Protein AF-0000000084718566 (afdb_homodimer)

Sequence (432 aa):
MATRLDRARVVETALRVLNEVGLEGLTLRKIAGELNVQAPALYWHFKNKQELLDEMATTMLREQLGKAKPAQPQRGWEENLAEMARGMRRMMLGYRDGAKVFSGTRLTDGTIYETMDALLRGLVDAGSSVRDAVCGFSTVYNYTVGFTIEEQAVQPMPGERDPGYDVEQRAERIDGERLPLARAAGEELFTGFDDRFERGLKLILRGIEAGLSASSMATRLDRARVVETALRVLNEVGLEGLTLRKIAGELNVQAPALYWHFKNKQELLDEMATTMLREQLGKAKPAQPQRGWEENLAEMARGMRRMMLGYRDGAKVFSGTRLTDGTIYETMDALLRGLVDAGSSVRDAVCGFSTVYNYTVGFTIEEQAVQPMPGERDPGYDVEQRAERIDGERLPLARAAGEELFTGFDDRFERGLKLILRGIEAGLSASS

pLDDT: mean 92.76, std 8.68, range [40.19, 98.94]

Secondary structure (DSSP, 8-state):
------HHHHHHHHHHHHHHHHHHH--HHHHHHHHTS-THHHHTT-SSHHHHHHHHHHHHHHHHHHHSPP--GGGHHHHHHHHHHHHHHHHHHTSTTHHHHHTTPPPSSSHHHHHHHHHHHHHHHTT--HHHHHHHHHHHHHHHHHHHHHHHHH-SSTT---GGG-HHHHHHHS-TTT-HHHHHHHHHHSS-HHHHHHHHHHHHHHHHHHHHHHH-/------HHHHHHHHHHHHHHHHHHH--HHHHHHHHTS-HHHHHTT-SSHHHHHHHHHHHHHHHHHHHSPP--GGGHHHHHHHHHHHHHHHHHHTSTTHHHHHTTPPPSSSHHHHHHHHHHHHHHHTT--HHHHHHHHHHHHHHHHHHHHHHHHH-SSTT---GGG-HHHHHHHS-TTT-HHHHHHHHHHSS-HHHHHHHHHHHHHHHHHHHHHHH-

Organism: Cystobacter fuscus (strain ATCC 25194 / DSM 2262 / NBRC 100088 / M29) (NCBI:txid1242864)

InterPro domains:
  IPR001647 DNA-binding HTH domain, TetR-type [PF00440] (11-56)
  IPR001647 DNA-binding HTH domain, TetR-type [PR00455] (10-23)
  IPR001647 DNA-binding HTH domain, TetR-type [PR00455] (31-54)
  IPR001647 DNA-binding HTH domain, TetR-type [PS50977] (4-64)
  IPR003012 Tetracycline transcriptional regulator, TetR [PR00400] (22-45)
  IPR003012 Tetracycline transcriptional regulator, TetR [PR00400] (77-96)
  IPR003012 Tetracycline transcriptional regulator, TetR [PR00400] (97-120)
  IPR003012 Tetracycline transcriptional regulator, TetR [PR00400] (133-152)
  IPR004111 Tetracycline repressor TetR, C-terminal [PF02909] (70-210)
  IPR009057 Homedomain-like superfamily [SSF46689] (5-65)
  IPR023772 DNA-binding HTH domain, TetR-type, conserved site [PS01081] (22-53)
  IPR036271 Tetracyclin repressor-like, C-terminal domain superfamily [SSF48498] (72-213)
  IPR050109 HTH-type, TetR-like transcriptional regulator [PTHR30055] (3-110)

Structure (mmCIF, N/CA/C/O backbone):
data_AF-0000000084718566-model_v1
#
loop_
_entity.id
_entity.type
_entity.pdbx_description
1 polymer 'Transcriptional regulator, TetR family'
#
loop_
_atom_site.group_PDB
_atom_site.id
_atom_site.type_symbol
_atom_site.label_atom_id
_atom_site.label_alt_id
_atom_site.label_comp_id
_atom_site.label_asym_id
_atom_site.label_entity_id
_atom_site.label_seq_id
_atom_site.pdbx_PDB_ins_code
_atom_site.Cartn_x
_atom_site.Cartn_y
_atom_site.Cartn_z
_atom_site.occupancy
_atom_site.B_iso_or_equiv
_atom_site.auth_seq_id
_atom_site.auth_comp_id
_atom_site.auth_asym_id
_atom_site.auth_atom_id
_atom_site.pdbx_PDB_model_num
ATOM 1 N N . MET A 1 1 ? -29.625 29.281 -6.008 1 40.66 1 MET A N 1
ATOM 2 C CA . MET A 1 1 ? -29.938 28.891 -4.637 1 40.66 1 MET A CA 1
ATOM 3 C C . MET A 1 1 ? -28.703 28.344 -3.932 1 40.66 1 MET A C 1
ATOM 5 O O . MET A 1 1 ? -27.875 27.656 -4.547 1 40.66 1 MET A O 1
ATOM 9 N N . ALA A 1 2 ? -28.188 29.016 -2.977 1 48.38 2 ALA A N 1
ATOM 10 C CA . ALA A 1 2 ? -26.984 28.578 -2.262 1 48.38 2 ALA A CA 1
ATOM 11 C C . ALA A 1 2 ? -27.031 27.078 -1.99 1 48.38 2 ALA A C 1
ATOM 13 O O . ALA A 1 2 ? -27.922 26.594 -1.288 1 48.38 2 ALA A O 1
ATOM 14 N N . THR A 1 3 ? -26.656 26.141 -2.871 1 58.78 3 THR A N 1
ATOM 15 C CA . THR A 1 3 ? -26.75 24.688 -2.785 1 58.78 3 THR A CA 1
ATOM 16 C C . THR A 1 3 ? -26.297 24.203 -1.413 1 58.78 3 THR A C 1
ATOM 18 O O . THR A 1 3 ? -25.25 24.625 -0.912 1 58.78 3 THR A O 1
ATOM 21 N N . ARG A 1 4 ? -27.25 23.766 -0.578 1 74.88 4 ARG A N 1
ATOM 22 C CA . ARG A 1 4 ? -27.094 23.312 0.798 1 74.88 4 ARG A CA 1
ATOM 23 C C . ARG A 1 4 ? -25.891 22.375 0.926 1 74.88 4 ARG A C 1
ATOM 25 O O . ARG A 1 4 ? -25.703 21.5 0.093 1 74.88 4 ARG A O 1
ATOM 32 N N . LEU A 1 5 ? -25.016 22.812 1.774 1 82.69 5 LEU A N 1
ATOM 33 C CA . LEU A 1 5 ? -23.844 22.016 2.082 1 82.69 5 LEU A CA 1
ATOM 34 C C . LEU A 1 5 ? -24.25 20.625 2.582 1 82.69 5 LEU A C 1
ATOM 36 O O . LEU A 1 5 ? -25.078 20.516 3.48 1 82.69 5 LEU A O 1
ATOM 40 N N . ASP A 1 6 ? -23.875 19.688 1.757 1 89.75 6 ASP A N 1
ATOM 41 C CA . ASP A 1 6 ? -24.078 18.328 2.217 1 89.75 6 ASP A CA 1
ATOM 42 C C . ASP A 1 6 ? -22.797 17.516 2.086 1 89.75 6 ASP A C 1
ATOM 44 O O . ASP A 1 6 ? -21.781 18.016 1.588 1 89.75 6 ASP A O 1
ATOM 48 N N . ARG A 1 7 ? -22.844 16.312 2.553 1 92.31 7 ARG A N 1
ATOM 49 C CA . ARG A 1 7 ? -21.656 15.461 2.619 1 92.31 7 ARG A CA 1
ATOM 50 C C . ARG A 1 7 ? -21.094 15.203 1.227 1 92.31 7 ARG A C 1
ATOM 52 O O . ARG A 1 7 ? -19.875 15.211 1.034 1 92.31 7 ARG A O 1
ATOM 59 N N . ALA A 1 8 ? -22 15.047 0.3 1 93.94 8 ALA A N 1
ATOM 60 C CA . ALA A 1 8 ? -21.562 14.742 -1.062 1 93.94 8 ALA A CA 1
ATOM 61 C C . ALA A 1 8 ? -20.797 15.906 -1.666 1 93.94 8 ALA A C 1
ATOM 63 O O . ALA A 1 8 ? -19.766 15.703 -2.32 1 93.94 8 ALA A O 1
ATOM 64 N N . ARG A 1 9 ? -21.219 17.016 -1.468 1 94.62 9 ARG A N 1
ATOM 65 C CA . ARG A 1 9 ? -20.547 18.219 -1.981 1 94.62 9 ARG A CA 1
ATOM 66 C C . ARG A 1 9 ? -19.188 18.406 -1.325 1 94.62 9 ARG A C 1
ATOM 68 O O . ARG A 1 9 ? -18.219 18.781 -1.989 1 94.62 9 ARG A O 1
ATOM 75 N N . VAL A 1 10 ? -19.156 18.188 -0.056 1 96 10 VAL A N 1
ATOM 76 C CA . VAL A 1 10 ? -17.891 18.297 0.667 1 96 10 VAL A CA 1
ATOM 77 C C . VAL A 1 10 ? -16.875 17.312 0.099 1 96 10 VAL A C 1
ATOM 79 O O . VAL A 1 10 ? -15.734 17.672 -0.181 1 96 10 VAL A O 1
ATOM 82 N N . VAL A 1 11 ? -17.312 16.141 -0.13 1 97.31 11 VAL A N 1
ATOM 83 C CA . VAL A 1 11 ? -16.438 15.078 -0.605 1 97.31 11 VAL A CA 1
ATOM 84 C C . VAL A 1 11 ? -15.961 15.398 -2.02 1 97.31 11 VAL A C 1
ATOM 86 O O . VAL A 1 11 ? -14.773 15.258 -2.328 1 97.31 11 VAL A O 1
ATOM 89 N N . GLU A 1 12 ? -16.859 15.82 -2.834 1 97.12 12 GLU A N 1
ATOM 90 C CA . GLU A 1 12 ? -16.5 16.188 -4.199 1 97.12 12 GLU A CA 1
ATOM 91 C C . GLU A 1 12 ? -15.469 17.328 -4.211 1 97.12 12 GLU A C 1
ATOM 93 O O . GLU A 1 12 ? -14.5 17.281 -4.977 1 97.12 12 GLU A O 1
ATOM 98 N N . THR A 1 13 ? -15.727 18.25 -3.41 1 97.62 13 THR A N 1
ATOM 99 C CA . THR A 1 13 ? -14.789 19.359 -3.285 1 97.62 13 THR A CA 1
ATOM 100 C C . THR A 1 13 ? -13.445 18.875 -2.75 1 97.62 13 THR A C 1
ATOM 102 O O . THR A 1 13 ? -12.391 19.297 -3.236 1 97.62 13 THR A O 1
ATOM 105 N N . ALA A 1 14 ? -13.477 18.031 -1.746 1 98.06 14 ALA A N 1
ATOM 106 C CA . ALA A 1 14 ? -12.258 17.484 -1.161 1 98.06 14 ALA A CA 1
ATOM 107 C C . ALA A 1 14 ? -11.422 16.75 -2.215 1 98.06 14 ALA A C 1
ATOM 109 O O . ALA A 1 14 ? -10.195 16.891 -2.248 1 98.06 14 ALA A O 1
ATOM 110 N N . LEU A 1 15 ? -12.078 16 -3.055 1 98.25 15 LEU A N 1
ATOM 111 C CA . LEU A 1 15 ? -11.383 15.281 -4.113 1 98.25 15 LEU A CA 1
ATOM 112 C C . LEU A 1 15 ? -10.75 16.25 -5.113 1 98.25 15 LEU A C 1
ATOM 114 O O . LEU A 1 15 ? -9.648 16 -5.609 1 98.25 15 LEU A O 1
ATOM 118 N N . ARG A 1 16 ? -11.43 17.297 -5.398 1 97.69 16 ARG A N 1
ATOM 119 C CA . ARG A 1 16 ? -10.859 18.328 -6.262 1 97.69 16 ARG A CA 1
ATOM 120 C C . ARG A 1 16 ? -9.648 18.984 -5.609 1 97.69 16 ARG A C 1
ATOM 122 O O . ARG A 1 16 ? -8.609 19.172 -6.25 1 97.69 16 ARG A O 1
ATOM 129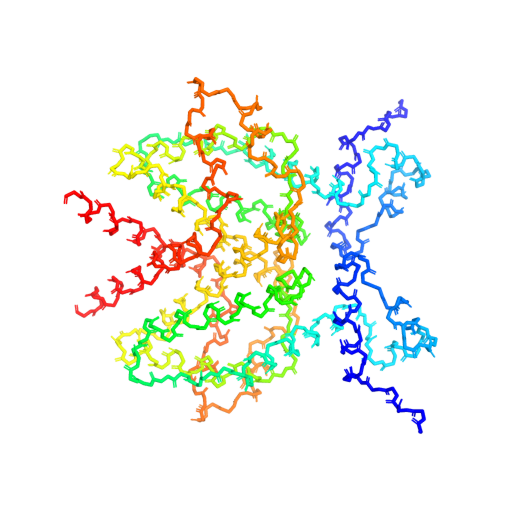 N N . VAL A 1 17 ? -9.805 19.344 -4.387 1 97.81 17 VAL A N 1
ATOM 130 C CA . VAL A 1 17 ? -8.719 19.969 -3.639 1 97.81 17 VAL A CA 1
ATOM 131 C C . VAL A 1 17 ? -7.527 19.016 -3.555 1 97.81 17 VAL A C 1
ATOM 133 O O . VAL A 1 17 ? -6.375 19.438 -3.67 1 97.81 17 VAL A O 1
ATOM 136 N N . LEU A 1 18 ? -7.805 17.734 -3.361 1 97.88 18 LEU A N 1
ATOM 137 C CA . LEU A 1 18 ? -6.766 16.703 -3.334 1 97.88 18 LEU A CA 1
ATOM 138 C C . LEU A 1 18 ? -5.895 16.781 -4.586 1 97.88 18 LEU A C 1
ATOM 140 O O . LEU A 1 18 ? -4.668 16.719 -4.496 1 97.88 18 LEU A O 1
ATOM 144 N N . ASN A 1 19 ? -6.527 16.953 -5.695 1 96.69 19 ASN A N 1
ATOM 145 C CA . ASN A 1 19 ? -5.809 16.984 -6.965 1 96.69 19 ASN A CA 1
ATOM 146 C C . ASN A 1 19 ? -4.918 18.219 -7.066 1 96.69 19 ASN A C 1
ATOM 148 O O . ASN A 1 19 ? -3.934 18.219 -7.809 1 96.69 19 ASN A O 1
ATOM 152 N N . GLU A 1 20 ? -5.234 19.203 -6.273 1 95.31 20 GLU A N 1
ATOM 153 C CA . GLU A 1 20 ? -4.484 20.453 -6.301 1 95.31 20 GLU A CA 1
ATOM 154 C C . GLU A 1 20 ? -3.312 20.422 -5.32 1 95.31 20 GLU A C 1
ATOM 156 O O . GLU A 1 20 ? -2.203 20.844 -5.656 1 95.31 20 GLU A O 1
ATOM 161 N N . VAL A 1 21 ? -3.549 19.875 -4.125 1 95.12 21 VAL A N 1
ATOM 162 C CA . VAL A 1 21 ? -2.57 20.141 -3.076 1 95.12 21 VAL A CA 1
ATOM 163 C C . VAL A 1 21 ? -1.997 18.812 -2.559 1 95.12 21 VAL A C 1
ATOM 165 O O . VAL A 1 21 ? -1.044 18.812 -1.776 1 95.12 21 VAL A O 1
ATOM 168 N N . GLY A 1 22 ? -2.596 17.688 -2.943 1 95.5 22 GLY A N 1
ATOM 169 C CA . GLY A 1 22 ? -2.166 16.406 -2.412 1 95.5 22 GLY A CA 1
ATOM 170 C C . GLY A 1 22 ? -2.715 16.125 -1.028 1 95.5 22 GLY A C 1
ATOM 171 O O . GLY A 1 22 ? -3.412 16.953 -0.446 1 95.5 22 GLY A O 1
ATOM 172 N N . LEU A 1 23 ? -2.408 14.977 -0.526 1 95.25 23 LEU A N 1
ATOM 173 C CA . LEU A 1 23 ? -2.986 14.492 0.722 1 95.25 23 LEU A CA 1
ATOM 174 C C . LEU A 1 23 ? -2.488 15.312 1.907 1 95.25 23 LEU A C 1
ATOM 176 O O . LEU A 1 23 ? -3.264 15.641 2.807 1 95.25 23 LEU A O 1
ATOM 180 N N . GLU A 1 24 ? -1.23 15.633 1.919 1 89.88 24 GLU A N 1
ATOM 181 C CA . GLU A 1 24 ? -0.667 16.406 3.027 1 89.88 24 GLU A CA 1
ATOM 182 C C . GLU A 1 24 ? -1.289 17.797 3.111 1 89.88 24 GLU A C 1
ATOM 184 O O . GLU A 1 24 ? -1.493 18.328 4.207 1 89.88 24 GLU A O 1
ATOM 189 N N . GLY A 1 25 ? -1.588 18.312 1.989 1 92.44 25 GLY A N 1
ATOM 190 C CA . GLY A 1 25 ? -2.148 19.656 1.942 1 92.44 25 GLY A CA 1
ATOM 191 C C . GLY A 1 25 ? -3.656 19.688 2.1 1 92.44 25 GLY A C 1
ATOM 192 O O . GLY A 1 25 ? -4.258 20.75 2.221 1 92.44 25 GLY A O 1
ATOM 193 N N . LEU A 1 26 ? -4.227 18.516 2.074 1 95.19 26 LEU A N 1
ATOM 194 C CA . LEU A 1 26 ? -5.676 18.422 2.188 1 95.19 26 LEU A CA 1
ATOM 195 C C . LEU A 1 26 ? -6.125 18.594 3.635 1 95.19 26 LEU A C 1
ATOM 197 O O . LEU A 1 26 ? -5.918 17.719 4.469 1 95.19 26 LEU A O 1
ATOM 201 N N . THR A 1 27 ? -6.727 19.75 3.93 1 91.19 27 THR A N 1
ATOM 202 C CA . THR A 1 27 ? -7.211 20.031 5.277 1 91.19 27 THR A CA 1
ATOM 203 C C . THR A 1 27 ? -8.68 20.438 5.254 1 91.19 27 THR A C 1
ATOM 205 O O . THR A 1 27 ? -9.188 20.875 4.223 1 91.19 27 THR A O 1
ATOM 208 N N . LEU A 1 28 ? -9.281 20.188 6.395 1 92.06 28 LEU A N 1
ATOM 209 C CA . LEU A 1 28 ? -10.664 20.625 6.504 1 92.06 28 LEU A CA 1
ATOM 210 C C . LEU A 1 28 ? -10.781 22.125 6.281 1 92.06 28 LEU A C 1
ATOM 212 O O . LEU A 1 28 ? -11.742 22.594 5.656 1 92.06 28 LEU A O 1
ATOM 216 N N . ARG A 1 29 ? -9.836 22.891 6.723 1 91.44 29 ARG A N 1
ATOM 217 C CA . ARG A 1 29 ? -9.828 24.344 6.547 1 91.44 29 ARG A CA 1
ATOM 218 C C . ARG A 1 29 ? -9.758 24.703 5.066 1 91.44 29 ARG A C 1
ATOM 220 O O . ARG A 1 29 ? -10.477 25.594 4.613 1 91.44 29 ARG A O 1
ATOM 227 N N . LYS A 1 30 ? -8.922 24.047 4.34 1 94.56 30 LYS A N 1
ATOM 228 C CA . LYS A 1 30 ? -8.781 24.328 2.916 1 94.56 30 LYS A CA 1
ATOM 229 C C . LYS A 1 30 ? -10.062 23.984 2.16 1 94.56 30 LYS A C 1
ATOM 231 O O . LYS A 1 30 ? -10.484 24.719 1.272 1 94.56 30 LYS A O 1
ATOM 236 N N . ILE A 1 31 ? -10.609 22.844 2.471 1 96.31 31 ILE A N 1
ATOM 237 C CA . ILE A 1 31 ? -11.859 22.422 1.843 1 96.31 31 ILE A CA 1
ATOM 238 C C . ILE A 1 31 ? -12.953 23.453 2.135 1 96.31 31 ILE A C 1
ATOM 240 O O . ILE A 1 31 ? -13.703 23.828 1.236 1 96.31 31 ILE A O 1
ATOM 244 N N . ALA A 1 32 ? -13.055 23.859 3.383 1 95.19 32 ALA A N 1
ATOM 245 C CA 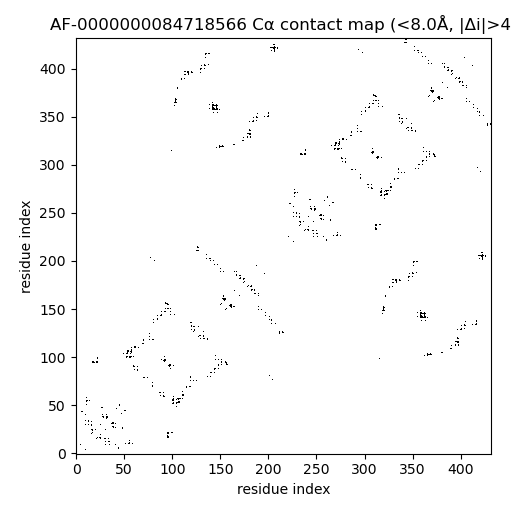. ALA A 1 32 ? -14.031 24.859 3.779 1 95.19 32 ALA A CA 1
ATOM 246 C C . ALA A 1 32 ? -13.859 26.141 2.977 1 95.19 32 ALA A C 1
ATOM 248 O O . ALA A 1 32 ? -14.836 26.75 2.521 1 95.19 32 ALA A O 1
ATOM 249 N N . GLY A 1 33 ? -12.625 26.547 2.865 1 95.44 33 GLY A N 1
ATOM 250 C CA . GLY A 1 33 ? -12.328 27.719 2.061 1 95.44 33 GLY A CA 1
ATOM 251 C C . GLY A 1 33 ? -12.82 27.609 0.631 1 95.44 33 GLY A C 1
ATOM 252 O O . GLY A 1 33 ? -13.422 28.547 0.1 1 95.44 33 GLY A O 1
ATOM 253 N N . GLU A 1 34 ? -12.617 26.469 0.034 1 95.75 34 GLU A N 1
ATOM 254 C CA . GLU A 1 34 ? -13.055 26.219 -1.336 1 95.75 34 GLU A CA 1
ATOM 255 C C . GLU A 1 34 ? -14.578 26.266 -1.44 1 95.75 34 GLU A C 1
ATOM 257 O O . GLU A 1 34 ? -15.125 26.625 -2.48 1 95.75 34 GLU A O 1
ATOM 262 N N . LEU A 1 35 ? -15.203 25.875 -0.405 1 95.69 35 LEU A N 1
ATOM 263 C CA . LEU A 1 35 ? -16.656 25.828 -0.362 1 95.69 35 LEU A CA 1
ATOM 264 C C . LEU A 1 35 ? -17.234 27.156 0.101 1 95.69 35 LEU A C 1
ATOM 266 O O . LEU A 1 35 ? -18.453 27.344 0.114 1 95.69 35 LEU A O 1
ATOM 270 N N . ASN A 1 36 ? -16.391 28.031 0.499 1 95.12 36 ASN A N 1
ATOM 271 C CA . ASN A 1 36 ? -16.781 29.328 1 1 95.12 36 ASN A CA 1
ATOM 272 C C . ASN A 1 36 ? -17.688 29.219 2.23 1 95.12 36 ASN A C 1
ATOM 274 O O . ASN A 1 36 ? -18.75 29.844 2.299 1 95.12 36 ASN A O 1
ATOM 278 N N . VAL A 1 37 ? -17.25 28.375 3.131 1 93.75 37 VAL A N 1
ATOM 279 C CA . VAL A 1 37 ? -17.906 28.219 4.426 1 93.75 37 VAL A CA 1
ATOM 280 C C . VAL A 1 37 ? -16.875 28.266 5.543 1 93.75 37 VAL A C 1
ATOM 282 O O . VAL A 1 37 ? -15.664 28.25 5.281 1 93.75 37 VAL A O 1
ATOM 285 N N . GLN A 1 38 ? -17.422 28.422 6.805 1 90.62 38 GLN A N 1
ATOM 286 C CA . GLN A 1 38 ? -16.531 28.328 7.961 1 90.62 38 GLN A CA 1
ATOM 287 C C . GLN A 1 38 ? -16.25 26.875 8.328 1 90.62 38 GLN A C 1
ATOM 289 O O . GLN A 1 38 ? -17.141 26.031 8.242 1 90.62 38 GLN A O 1
ATOM 294 N N . ALA A 1 39 ? -15.008 26.594 8.805 1 87.12 39 ALA A N 1
ATOM 295 C CA . ALA A 1 39 ? -14.516 25.25 9.086 1 87.12 39 ALA A CA 1
ATOM 296 C C . ALA A 1 39 ? -15.461 24.5 10.016 1 87.12 39 ALA A C 1
ATOM 298 O O . ALA A 1 39 ? -15.727 23.312 9.82 1 87.12 39 ALA A O 1
ATOM 299 N N . PRO A 1 40 ? -16.078 25.156 10.945 1 87.44 40 PRO A N 1
ATOM 300 C CA . PRO A 1 40 ? -16.984 24.422 11.844 1 87.44 40 PRO A CA 1
ATOM 301 C C . PRO A 1 40 ? -18.172 23.812 11.117 1 87.44 40 PRO A C 1
ATOM 303 O O . PRO A 1 40 ? -18.719 22.797 11.555 1 87.44 40 PRO A O 1
ATOM 306 N N . ALA A 1 41 ? -18.484 24.375 10.094 1 89.25 41 ALA A N 1
ATOM 307 C CA . ALA A 1 41 ? -19.594 23.844 9.305 1 89.25 41 ALA A CA 1
ATOM 308 C C . ALA A 1 41 ? -19.266 22.438 8.781 1 89.25 41 ALA A C 1
ATOM 310 O O . ALA A 1 41 ? -20.172 21.609 8.633 1 89.25 41 ALA A O 1
ATOM 311 N N . LEU A 1 42 ? -17.984 22.172 8.531 1 90.94 42 LEU A N 1
ATOM 312 C CA . LEU A 1 42 ? -17.594 20.875 7.996 1 90.94 42 LEU A CA 1
ATOM 313 C C . LEU A 1 42 ? -17.562 19.828 9.102 1 90.94 42 LEU A C 1
ATOM 315 O O . LEU A 1 42 ? -17.797 18.641 8.836 1 90.94 42 LEU A O 1
ATOM 319 N N . TYR A 1 43 ? -17.344 20.297 10.273 1 87.25 43 TYR A N 1
ATOM 320 C CA . TYR A 1 43 ? -17.25 19.375 11.398 1 87.25 43 TYR A CA 1
ATOM 321 C C . TYR A 1 43 ? -18.594 18.766 11.719 1 87.25 43 TYR A C 1
ATOM 323 O O . TYR A 1 43 ? -18.672 17.703 12.359 1 87.25 43 TYR A O 1
ATOM 331 N N . TRP A 1 44 ? -19.672 19.422 11.242 1 86.94 44 TRP A N 1
ATOM 332 C CA . TRP A 1 44 ? -21.016 18.875 11.383 1 86.94 44 TRP A CA 1
ATOM 333 C C . TRP A 1 44 ? -21.203 17.656 10.484 1 86.94 44 TRP A C 1
ATOM 335 O O . TRP A 1 44 ? -22.031 16.781 10.766 1 86.94 44 TRP A O 1
ATOM 345 N N . HIS A 1 45 ? -20.375 17.625 9.516 1 91.19 45 HIS A N 1
ATOM 346 C CA . HIS A 1 45 ? -20.531 16.547 8.531 1 91.19 45 HIS A CA 1
ATOM 347 C C . HIS A 1 45 ? -19.484 15.461 8.734 1 91.19 45 HIS A C 1
ATOM 349 O O . HIS A 1 45 ? -19.734 14.297 8.43 1 91.19 45 HIS A O 1
ATOM 355 N N . PHE A 1 46 ? -18.344 15.852 9.203 1 92 46 PHE A N 1
ATOM 356 C CA . PHE A 1 46 ? -17.25 14.93 9.438 1 92 46 PHE A CA 1
ATOM 357 C C . PHE A 1 46 ? -16.547 15.25 10.758 1 92 46 PHE A C 1
ATOM 359 O O . PHE A 1 46 ? -16.016 16.344 10.93 1 92 46 PHE A O 1
ATOM 366 N N . LYS A 1 47 ? -16.5 14.227 11.547 1 87.62 47 LYS A N 1
ATOM 367 C CA . LYS A 1 47 ? -15.961 14.414 12.898 1 87.62 47 LYS A CA 1
ATOM 368 C C . LYS A 1 47 ? -14.453 14.648 12.867 1 87.62 47 LYS A C 1
ATOM 370 O O . LYS A 1 47 ? -13.906 15.312 13.742 1 87.62 47 LYS A O 1
ATOM 375 N N . ASN A 1 48 ? -13.805 14.078 11.891 1 87.5 48 ASN A N 1
ATOM 376 C CA . ASN A 1 48 ? -12.359 14.188 11.742 1 87.5 48 ASN A CA 1
ATOM 377 C C . ASN A 1 48 ? -11.922 13.891 10.312 1 87.5 48 ASN A C 1
ATOM 379 O O . ASN A 1 48 ? -12.75 13.539 9.461 1 87.5 48 ASN A O 1
ATOM 383 N N . LYS A 1 49 ? -10.711 14.062 10.07 1 89.75 49 LYS A N 1
ATOM 384 C CA . LYS A 1 49 ? -10.156 13.875 8.734 1 89.75 49 LYS A CA 1
ATOM 385 C C . LYS A 1 49 ? -10.344 12.438 8.258 1 89.75 49 LYS A C 1
ATOM 387 O O . LYS A 1 49 ? -10.594 12.195 7.078 1 89.75 49 LYS A O 1
ATOM 392 N N . GLN A 1 50 ? -10.227 11.516 9.133 1 91.31 50 GLN A N 1
ATOM 393 C CA . GLN A 1 50 ? -10.352 10.109 8.766 1 91.31 50 GLN A CA 1
ATOM 394 C C . GLN A 1 50 ? -11.734 9.805 8.211 1 91.31 50 GLN A C 1
ATOM 396 O O . GLN A 1 50 ? -11.867 9.062 7.23 1 91.31 50 GLN A O 1
ATOM 401 N N . GLU A 1 51 ? -12.719 10.32 8.844 1 93.44 51 GLU A N 1
ATOM 402 C CA . GLU A 1 51 ? -14.078 10.117 8.352 1 93.44 51 GLU A CA 1
ATOM 403 C C . GLU A 1 51 ? -14.25 10.68 6.941 1 93.44 51 GLU A C 1
ATOM 405 O O . GLU A 1 51 ? -14.93 10.078 6.105 1 93.44 51 GLU A O 1
ATOM 410 N N . LEU A 1 52 ? -13.672 11.836 6.754 1 95.44 52 LEU A N 1
ATOM 411 C CA . LEU A 1 52 ? -13.695 12.43 5.422 1 95.44 52 LEU A CA 1
ATOM 412 C C . LEU A 1 52 ? -12.969 11.539 4.418 1 95.44 52 LEU A C 1
ATOM 414 O O . LEU A 1 52 ? -13.492 11.266 3.336 1 95.44 52 LEU A O 1
ATOM 418 N N . LEU A 1 53 ? -11.805 11.039 4.762 1 96.56 53 LEU A N 1
ATOM 419 C CA . LEU A 1 53 ? -11.023 10.172 3.889 1 96.56 53 LEU A CA 1
ATOM 420 C C . LEU A 1 53 ? -11.789 8.891 3.578 1 96.56 53 LEU A C 1
ATOM 422 O O . LEU A 1 53 ? -11.758 8.398 2.447 1 96.56 53 LEU A O 1
ATOM 426 N N . ASP A 1 54 ? -12.469 8.344 4.559 1 96.44 54 ASP A N 1
ATOM 427 C CA . ASP A 1 54 ? -13.289 7.156 4.352 1 96.44 54 ASP A CA 1
ATOM 428 C C . ASP A 1 54 ? -14.359 7.41 3.285 1 96.44 54 ASP A C 1
ATOM 430 O O . ASP A 1 54 ? -14.555 6.586 2.389 1 96.44 54 ASP A O 1
ATOM 434 N N . GLU A 1 55 ? -14.961 8.539 3.41 1 96.94 55 GLU A N 1
ATOM 435 C CA . GLU A 1 55 ? -16.016 8.859 2.457 1 96.94 55 GLU A CA 1
ATOM 436 C C . GLU A 1 55 ? -15.445 9.164 1.076 1 96.94 55 GLU A C 1
ATOM 438 O O . GLU A 1 55 ? -16.047 8.836 0.057 1 96.94 55 GLU A O 1
ATOM 443 N N . MET A 1 56 ? -14.359 9.797 1.04 1 98 56 MET A N 1
ATOM 444 C CA . MET A 1 56 ? -13.68 10.047 -0.23 1 98 56 MET A CA 1
ATOM 445 C C . MET A 1 56 ? -13.32 8.742 -0.924 1 98 56 MET A C 1
ATOM 447 O O . MET A 1 56 ? -13.602 8.562 -2.111 1 98 56 MET A O 1
ATOM 451 N N . ALA A 1 57 ? -12.75 7.852 -0.216 1 97.75 57 ALA A N 1
ATOM 452 C CA . ALA A 1 57 ? -12.383 6.543 -0.754 1 97.75 57 ALA A CA 1
ATOM 453 C C . ALA A 1 57 ? -13.609 5.793 -1.268 1 97.75 57 ALA A C 1
ATOM 455 O O . ALA A 1 57 ? -13.57 5.207 -2.352 1 97.75 57 ALA A O 1
ATOM 456 N N . THR A 1 58 ? -14.648 5.852 -0.486 1 97.31 58 THR A N 1
ATOM 457 C CA . THR A 1 58 ? -15.891 5.191 -0.876 1 97.31 58 THR A CA 1
ATOM 458 C C . THR A 1 58 ? -16.453 5.801 -2.16 1 97.31 58 THR A C 1
ATOM 460 O O . THR A 1 58 ? -16.922 5.082 -3.041 1 97.31 58 THR A O 1
ATOM 463 N N . THR A 1 59 ? -16.359 7.07 -2.236 1 97.19 59 THR A N 1
ATOM 464 C CA . THR A 1 59 ? -16.844 7.777 -3.416 1 97.19 59 THR A CA 1
ATOM 465 C C . THR A 1 59 ? -16 7.422 -4.641 1 97.19 59 THR A C 1
ATOM 467 O O . THR A 1 59 ? -16.547 7.164 -5.719 1 97.19 59 THR A O 1
ATOM 470 N N . MET A 1 60 ? -14.711 7.375 -4.492 1 97.25 60 MET A N 1
ATOM 471 C CA . MET A 1 60 ? -13.828 6.945 -5.57 1 97.25 60 MET A CA 1
ATOM 472 C C . MET A 1 60 ? -14.227 5.57 -6.094 1 97.25 60 MET A C 1
ATOM 474 O O . MET A 1 60 ? -14.344 5.371 -7.305 1 97.25 60 MET A O 1
ATOM 478 N N . LEU A 1 61 ? -14.453 4.688 -5.176 1 96.31 61 LEU A N 1
ATOM 479 C CA . LEU A 1 61 ? -14.797 3.312 -5.523 1 96.31 61 LEU A CA 1
ATOM 480 C C . LEU A 1 61 ? -16.156 3.246 -6.207 1 96.31 61 LEU A C 1
ATOM 482 O O . LEU A 1 61 ? -16.312 2.559 -7.215 1 96.31 61 LEU A O 1
ATOM 486 N N . ARG A 1 62 ? -17.078 3.982 -5.672 1 94.69 62 ARG A N 1
ATOM 487 C CA . ARG A 1 62 ? -18.422 4.02 -6.242 1 94.69 62 ARG A CA 1
ATOM 488 C C . ARG A 1 62 ? -18.391 4.516 -7.684 1 94.69 62 ARG A C 1
ATOM 490 O O . ARG A 1 62 ? -19.047 3.938 -8.555 1 94.69 62 ARG A O 1
ATOM 497 N N . GLU A 1 63 ? -17.703 5.523 -7.871 1 93.62 63 GLU A N 1
ATOM 498 C CA . GLU A 1 63 ? -17.594 6.094 -9.211 1 93.62 63 GLU A CA 1
ATOM 499 C C . GLU A 1 63 ? -16.922 5.113 -10.172 1 93.62 63 GLU A C 1
ATOM 501 O O . GLU A 1 63 ? -17.359 4.973 -11.32 1 93.62 63 GLU A O 1
ATOM 506 N N . GLN A 1 64 ? -15.914 4.445 -9.695 1 93.88 64 GLN A N 1
ATOM 507 C CA . GLN A 1 64 ? -15.234 3.463 -10.523 1 93.88 64 GLN A CA 1
ATOM 508 C C . GLN A 1 64 ? -16.156 2.291 -10.859 1 93.88 64 GLN A C 1
ATOM 510 O O . GLN A 1 64 ? -16.203 1.851 -12.008 1 93.88 64 GLN A O 1
ATOM 515 N N . LEU A 1 65 ? -16.859 1.809 -9.898 1 91.75 65 LEU A N 1
ATOM 516 C CA . LEU A 1 65 ? -17.734 0.653 -10.102 1 91.75 65 LEU A CA 1
ATOM 517 C C . LEU A 1 65 ? -18.922 1.018 -10.969 1 91.75 65 LEU A C 1
ATOM 519 O O . LEU A 1 65 ? -19.453 0.174 -11.703 1 91.75 65 LEU A O 1
ATOM 523 N N . GLY A 1 66 ? -19.375 2.254 -10.883 1 87.69 66 GLY A N 1
ATOM 524 C CA . GLY A 1 66 ? -20.453 2.73 -11.742 1 87.69 66 GLY A CA 1
ATOM 525 C C . GLY A 1 66 ? -20.062 2.768 -13.211 1 87.69 66 GLY A C 1
ATOM 526 O O . GLY A 1 66 ? -20.938 2.674 -14.086 1 87.69 66 GLY A O 1
ATOM 527 N N . LYS A 1 67 ? -18.812 2.818 -13.414 1 83.75 67 LYS A N 1
ATOM 528 C CA . LYS A 1 67 ? -18.297 2.908 -14.781 1 83.75 67 LYS A CA 1
ATOM 529 C C . LYS A 1 67 ? -17.844 1.541 -15.289 1 83.75 67 LYS A C 1
ATOM 531 O O . LYS A 1 67 ? -17.656 1.356 -16.484 1 83.75 67 LYS A O 1
ATOM 536 N N . ALA A 1 68 ? -17.672 0.685 -14.367 1 77.81 68 ALA A N 1
ATOM 537 C CA . ALA A 1 68 ? -17.078 -0.602 -14.703 1 77.81 68 ALA A CA 1
ATOM 538 C C . ALA A 1 68 ? -18.125 -1.58 -15.227 1 77.81 68 ALA A C 1
ATOM 540 O O . ALA A 1 68 ? -19.281 -1.513 -14.836 1 77.81 68 ALA A O 1
ATOM 541 N N . LYS A 1 69 ? -17.625 -2.422 -16.062 1 72.69 69 LYS A N 1
ATOM 542 C CA . LYS A 1 69 ? -18.453 -3.551 -16.484 1 72.69 69 LYS A CA 1
ATOM 543 C C . LYS A 1 69 ? -18.531 -4.613 -15.391 1 72.69 69 LYS A C 1
ATOM 545 O O . LYS A 1 69 ? -17.547 -4.91 -14.734 1 72.69 69 LYS A O 1
ATOM 550 N N . PRO A 1 70 ? -19.688 -5.07 -15.195 1 70.25 70 PRO A N 1
ATOM 551 C CA . PRO A 1 70 ? -19.812 -6.16 -14.227 1 70.25 70 PRO A CA 1
ATOM 552 C C . PRO A 1 70 ? -18.984 -7.383 -14.594 1 70.25 70 PRO A C 1
ATOM 554 O O . PRO A 1 70 ? -18.641 -7.57 -15.766 1 70.25 70 PRO A O 1
ATOM 557 N N . ALA A 1 71 ? -18.531 -8.023 -13.578 1 75.75 71 ALA A N 1
ATOM 558 C CA . ALA A 1 71 ? -17.906 -9.312 -13.844 1 75.75 71 ALA A CA 1
ATOM 559 C C . ALA A 1 71 ? -18.734 -10.133 -14.828 1 75.75 71 ALA A C 1
ATOM 561 O O . ALA A 1 71 ? -19.969 -10.164 -14.75 1 75.75 71 ALA A O 1
ATOM 562 N N . GLN A 1 72 ? -17.984 -10.656 -15.852 1 77.12 72 GLN A N 1
ATOM 563 C CA . GLN A 1 72 ? -18.625 -11.422 -16.906 1 77.12 72 GLN A CA 1
ATOM 564 C C . GLN A 1 72 ? -18.266 -12.906 -16.828 1 77.12 72 GLN A C 1
ATOM 566 O O . GLN A 1 72 ? -17.094 -13.273 -16.938 1 77.12 72 GLN A O 1
ATOM 571 N N . PRO A 1 73 ? -19.234 -13.625 -16.594 1 72.69 73 PRO A N 1
ATOM 572 C CA . PRO A 1 73 ? -18.969 -15.062 -16.484 1 72.69 73 PRO A CA 1
ATOM 573 C C . PRO A 1 73 ? -18.172 -15.602 -17.672 1 72.69 73 PRO A C 1
ATOM 575 O O . PRO A 1 73 ? -17.391 -16.547 -17.516 1 72.69 73 PRO A O 1
ATOM 578 N N . GLN A 1 74 ? -18.266 -14.992 -18.703 1 75.81 74 GLN A N 1
ATOM 579 C CA . GLN A 1 74 ? -17.609 -15.516 -19.906 1 75.81 74 GLN A CA 1
ATOM 580 C C . GLN A 1 74 ? -16.109 -15.234 -19.891 1 75.81 74 GLN A C 1
ATOM 582 O O . GLN A 1 74 ? -15.344 -15.891 -20.594 1 75.81 74 GLN A O 1
ATOM 587 N N . ARG A 1 75 ? -15.648 -14.375 -19.125 1 82.25 75 ARG A N 1
ATOM 588 C CA . ARG A 1 75 ? -14.25 -13.953 -19.094 1 82.25 75 ARG A CA 1
ATOM 589 C C . ARG A 1 75 ? -13.406 -14.898 -18.234 1 82.25 75 ARG A C 1
ATOM 591 O O . ARG A 1 75 ? -12.195 -15 -18.422 1 82.25 75 ARG A O 1
ATOM 598 N N . GLY A 1 76 ? -13.906 -15.711 -17.422 1 93.19 76 GLY A N 1
ATOM 599 C CA . GLY A 1 76 ? -13.18 -16.531 -16.469 1 93.19 76 GLY A CA 1
ATOM 600 C C . GLY A 1 76 ? -12.719 -15.758 -15.242 1 93.19 76 GLY A C 1
ATOM 601 O O . GLY A 1 76 ? -12.695 -14.523 -15.258 1 93.19 76 GLY A O 1
ATOM 602 N N . TRP A 1 77 ? -12.32 -16.469 -14.266 1 96.19 77 TRP A N 1
ATOM 603 C CA . TRP A 1 77 ? -11.969 -15.867 -12.984 1 96.19 77 TRP A CA 1
ATOM 604 C C . TRP A 1 77 ? -10.703 -15.023 -13.102 1 96.19 77 TRP A C 1
ATOM 606 O O . TRP A 1 77 ? -10.586 -13.969 -12.469 1 96.19 77 TRP A O 1
ATOM 616 N N . GLU A 1 78 ? -9.812 -15.438 -13.969 1 96.94 78 GLU A N 1
ATOM 617 C CA . GLU A 1 78 ? -8.531 -14.75 -14.125 1 96.94 78 GLU A CA 1
ATOM 618 C C . GLU A 1 78 ? -8.719 -13.344 -14.688 1 96.94 78 GLU A C 1
ATOM 620 O O . GLU A 1 78 ? -8.203 -12.375 -14.141 1 96.94 78 GLU A O 1
ATOM 625 N N . GLU A 1 79 ? -9.406 -13.242 -15.75 1 96.5 79 GLU A N 1
ATOM 626 C CA . GLU A 1 79 ? -9.625 -11.961 -16.406 1 96.5 79 GLU A CA 1
ATOM 627 C C . GLU A 1 79 ? -10.484 -11.039 -15.531 1 96.5 79 GLU A C 1
ATOM 629 O O . GLU A 1 79 ? -10.289 -9.828 -15.523 1 96.5 79 GLU A O 1
ATOM 634 N N . ASN A 1 80 ? -11.438 -11.617 -14.828 1 96.81 80 ASN A N 1
ATOM 635 C CA . ASN A 1 80 ? -12.266 -10.812 -13.938 1 96.81 80 ASN A CA 1
ATOM 636 C C . ASN A 1 80 ? -11.445 -10.211 -12.797 1 96.81 80 ASN A C 1
ATOM 638 O O . ASN A 1 80 ? -11.617 -9.039 -12.453 1 96.81 80 ASN A O 1
ATOM 642 N N . LEU A 1 81 ? -10.57 -10.977 -12.219 1 97.12 81 LEU A N 1
ATOM 643 C CA . LEU A 1 81 ? -9.703 -10.469 -11.156 1 97.12 81 LEU A CA 1
ATOM 644 C C . LEU A 1 81 ? -8.727 -9.43 -11.703 1 97.12 81 LEU A C 1
ATOM 646 O O . LEU A 1 81 ? -8.461 -8.414 -11.055 1 97.12 81 LEU A O 1
ATOM 650 N N . ALA A 1 82 ? -8.234 -9.688 -12.898 1 97.81 82 ALA A N 1
ATOM 651 C CA . ALA A 1 82 ? -7.316 -8.742 -13.531 1 97.81 82 ALA A CA 1
ATOM 652 C C . ALA A 1 82 ? -8.008 -7.406 -13.805 1 97.81 82 ALA A C 1
ATOM 654 O O . ALA A 1 82 ? -7.426 -6.344 -13.562 1 97.81 82 ALA A O 1
ATOM 655 N N . GLU A 1 83 ? -9.172 -7.438 -14.25 1 96.44 83 GLU A N 1
ATOM 656 C CA . GLU A 1 83 ? -9.906 -6.215 -14.562 1 96.44 83 GLU A CA 1
ATOM 657 C C . GLU A 1 83 ? -10.234 -5.43 -13.297 1 96.44 83 GLU A C 1
ATOM 659 O O . GLU A 1 83 ? -10.242 -4.195 -13.312 1 96.44 83 GLU A O 1
ATOM 664 N N . MET A 1 84 ? -10.555 -6.164 -12.25 1 96.19 84 MET A N 1
ATOM 665 C CA . MET A 1 84 ? -10.734 -5.488 -10.969 1 96.19 84 MET A CA 1
ATOM 666 C C . MET A 1 84 ? -9.469 -4.734 -10.57 1 96.19 84 MET A C 1
ATOM 668 O O . MET A 1 84 ? -9.531 -3.568 -10.18 1 96.19 84 MET A O 1
ATOM 672 N N . ALA A 1 85 ? -8.352 -5.375 -10.719 1 98.12 85 ALA A N 1
ATOM 673 C CA . ALA A 1 85 ? -7.07 -4.762 -10.367 1 98.12 85 ALA A CA 1
ATOM 674 C C . ALA A 1 85 ? -6.793 -3.537 -11.234 1 98.12 85 ALA A C 1
ATOM 676 O O . ALA A 1 85 ? -6.422 -2.479 -10.727 1 98.12 85 ALA A O 1
ATOM 677 N N . ARG A 1 86 ? -7.004 -3.678 -12.516 1 97.88 86 ARG A N 1
ATOM 678 C CA . ARG A 1 86 ? -6.789 -2.584 -13.461 1 97.88 86 ARG A CA 1
ATOM 679 C C . ARG A 1 86 ? -7.711 -1.409 -13.156 1 97.88 86 ARG A C 1
ATOM 681 O O . ARG A 1 86 ? -7.285 -0.253 -13.188 1 97.88 86 ARG A O 1
ATOM 688 N N . GLY A 1 87 ? -8.961 -1.716 -12.914 1 97.06 87 GLY A N 1
ATOM 689 C CA . GLY A 1 87 ? -9.922 -0.681 -12.57 1 97.06 87 GLY A CA 1
ATOM 690 C C . GLY A 1 87 ? -9.555 0.064 -11.297 1 97.06 87 GLY A C 1
ATOM 691 O O . GLY A 1 87 ? -9.656 1.291 -11.242 1 97.06 87 GLY A O 1
ATOM 692 N N . MET A 1 88 ? -9.156 -0.655 -10.281 1 97.38 88 MET A N 1
ATOM 693 C CA . MET A 1 88 ? -8.727 -0.049 -9.023 1 97.38 88 MET A CA 1
ATOM 694 C C . MET A 1 88 ? -7.531 0.872 -9.242 1 97.38 88 MET A C 1
ATOM 696 O O . MET A 1 88 ? -7.5 1.987 -8.719 1 97.38 88 MET A O 1
ATOM 700 N N . ARG A 1 89 ? -6.539 0.359 -9.961 1 98.25 89 ARG A N 1
ATOM 701 C CA . ARG A 1 89 ? -5.359 1.169 -10.25 1 98.25 89 ARG A CA 1
ATOM 702 C C . ARG A 1 89 ? -5.734 2.439 -11 1 98.25 89 ARG A C 1
ATOM 704 O O . ARG A 1 89 ? -5.297 3.535 -10.641 1 98.25 89 ARG A O 1
ATOM 711 N N . ARG A 1 90 ? -6.582 2.324 -12 1 97.12 90 ARG A N 1
ATOM 712 C CA . ARG A 1 90 ? -7.035 3.482 -12.766 1 97.12 90 ARG A CA 1
ATOM 713 C C . ARG A 1 90 ? -7.754 4.484 -11.867 1 97.12 90 ARG A C 1
ATOM 715 O O . ARG A 1 90 ? -7.539 5.691 -11.984 1 97.12 90 ARG A O 1
ATOM 722 N N . MET A 1 91 ? -8.586 3.988 -11.047 1 97.06 91 MET A N 1
ATOM 723 C CA . MET A 1 91 ? -9.32 4.828 -10.102 1 97.06 91 MET A CA 1
ATOM 724 C C . MET A 1 91 ? -8.359 5.617 -9.219 1 97.06 91 MET A C 1
ATOM 726 O O . MET A 1 91 ? -8.484 6.836 -9.094 1 97.06 91 MET A O 1
ATOM 730 N N . MET A 1 92 ? -7.434 4.961 -8.633 1 98.06 92 MET A N 1
ATOM 731 C CA . MET A 1 92 ? -6.496 5.602 -7.719 1 98.06 92 MET A CA 1
ATOM 732 C C . MET A 1 92 ? -5.617 6.605 -8.453 1 98.06 92 MET A C 1
ATOM 734 O O . MET A 1 92 ? -5.359 7.699 -7.941 1 98.06 92 MET A O 1
ATOM 738 N N . LEU A 1 93 ? -5.227 6.27 -9.656 1 97.62 93 LEU A N 1
ATOM 739 C CA . LEU A 1 93 ? -4.352 7.137 -10.438 1 97.62 93 LEU A CA 1
ATOM 740 C C . LEU A 1 93 ? -5.102 8.375 -10.922 1 97.62 93 LEU A C 1
ATOM 742 O O . LEU A 1 93 ? -4.484 9.352 -11.344 1 97.62 93 LEU A O 1
ATOM 746 N N . GLY A 1 94 ? -6.41 8.328 -10.883 1 96.81 94 GLY A N 1
ATOM 747 C CA . GLY A 1 94 ? -7.215 9.461 -11.305 1 96.81 94 GLY A CA 1
ATOM 748 C C . GLY A 1 94 ? -7.172 10.625 -10.328 1 96.81 94 GLY A C 1
ATOM 749 O O . GLY A 1 94 ? -7.652 11.719 -10.641 1 96.81 94 GLY A O 1
ATOM 750 N N . TYR A 1 95 ? -6.613 10.414 -9.195 1 97.75 95 TYR A N 1
ATOM 751 C CA . TYR A 1 95 ? -6.48 11.438 -8.156 1 97.75 95 TYR A CA 1
ATOM 752 C C . TYR A 1 95 ? -5.051 11.508 -7.641 1 97.75 95 TYR A C 1
ATOM 754 O O . TYR A 1 95 ? -4.402 10.477 -7.457 1 97.75 95 TYR A O 1
ATOM 762 N N . ARG A 1 96 ? -4.57 12.781 -7.434 1 97.12 96 ARG A N 1
ATOM 763 C CA . ARG A 1 96 ? -3.297 12.938 -6.742 1 97.12 96 ARG A CA 1
ATOM 764 C C . ARG A 1 96 ? -3.326 12.266 -5.375 1 97.12 96 ARG A C 1
ATOM 766 O O . ARG A 1 96 ? -4.23 12.508 -4.574 1 97.12 96 ARG A O 1
ATOM 773 N N . ASP A 1 97 ? -2.441 11.367 -5.105 1 97.19 97 ASP A N 1
ATOM 774 C CA . ASP A 1 97 ? -2.346 10.609 -3.865 1 97.19 97 ASP A CA 1
ATOM 775 C C . ASP A 1 97 ? -3.555 9.695 -3.686 1 97.19 97 ASP A C 1
ATOM 777 O O . ASP A 1 97 ? -3.91 9.344 -2.559 1 97.19 97 ASP A O 1
ATOM 781 N N . GLY A 1 98 ? -4.184 9.32 -4.762 1 98.25 98 GLY A N 1
ATOM 782 C CA . GLY A 1 98 ? -5.398 8.531 -4.688 1 98.25 98 GLY A CA 1
ATOM 783 C C . GLY A 1 98 ? -5.203 7.203 -3.977 1 98.25 98 GLY A C 1
ATOM 784 O O . GLY A 1 98 ? -6.086 6.75 -3.246 1 98.25 98 GLY A O 1
ATOM 785 N N . ALA A 1 99 ? -4.082 6.582 -4.211 1 98.31 99 ALA A N 1
ATOM 786 C CA . ALA A 1 99 ? -3.811 5.297 -3.576 1 98.31 99 ALA A CA 1
ATOM 787 C C . ALA A 1 99 ? -3.66 5.449 -2.064 1 98.31 99 ALA A C 1
ATOM 789 O O . ALA A 1 99 ? -4.137 4.609 -1.299 1 98.31 99 ALA A O 1
ATOM 790 N N . LYS A 1 100 ? -3.033 6.5 -1.642 1 97.31 100 LYS A N 1
ATOM 791 C CA . LYS A 1 100 ? -2.895 6.762 -0.211 1 97.31 100 LYS A CA 1
ATOM 792 C C . LYS A 1 100 ? -4.242 7.094 0.421 1 97.31 100 LYS A C 1
ATOM 794 O O . LYS A 1 100 ? -4.508 6.719 1.565 1 97.31 100 LYS A O 1
ATOM 799 N N . VAL A 1 101 ? -5.066 7.816 -0.295 1 97.31 101 VAL A N 1
ATOM 800 C CA . VAL A 1 101 ? -6.406 8.141 0.19 1 97.31 101 VAL A CA 1
ATOM 801 C C . VAL A 1 101 ? -7.23 6.859 0.314 1 97.31 101 VAL A C 1
ATOM 803 O O . VAL A 1 101 ? -7.934 6.66 1.31 1 97.31 101 VAL A O 1
ATOM 806 N N . PHE A 1 102 ? -7.105 6.02 -0.65 1 97.69 102 PHE A N 1
ATOM 807 C CA . PHE A 1 102 ? -7.938 4.828 -0.74 1 97.69 102 PHE A CA 1
ATOM 808 C C . PHE A 1 102 ? -7.473 3.764 0.245 1 97.69 102 PHE A C 1
ATOM 810 O O . PHE A 1 102 ? -8.289 3.088 0.872 1 97.69 102 PHE A O 1
ATOM 817 N N . SER A 1 103 ? -6.211 3.629 0.452 1 96.88 103 SER A N 1
ATOM 818 C CA . SER A 1 103 ? -5.633 2.533 1.221 1 96.88 103 SER A CA 1
ATOM 819 C C . SER A 1 103 ? -5.875 2.717 2.715 1 96.88 103 SER A C 1
ATOM 821 O O . SER A 1 103 ? -5.789 3.834 3.23 1 96.88 103 SER A O 1
ATOM 823 N N . GLY A 1 104 ? -6.223 1.622 3.367 1 92.56 104 GLY A N 1
ATOM 824 C CA . GLY A 1 104 ? -6.375 1.638 4.812 1 92.56 104 GLY A CA 1
ATOM 825 C C . GLY A 1 104 ? -7.609 2.389 5.277 1 92.56 104 GLY A C 1
ATOM 826 O O . GLY A 1 104 ? -7.676 2.842 6.422 1 92.56 104 GLY A O 1
ATOM 827 N N . THR A 1 105 ? -8.523 2.619 4.387 1 91.12 105 THR A N 1
ATOM 828 C CA . THR A 1 105 ? -9.766 3.303 4.758 1 91.12 105 THR A CA 1
ATOM 829 C C . THR A 1 105 ? -10.906 2.303 4.914 1 91.12 105 THR A C 1
ATOM 831 O O . THR A 1 105 ? -10.844 1.192 4.383 1 91.12 105 THR A O 1
ATOM 834 N N . ARG A 1 106 ? -11.859 2.719 5.652 1 90.06 106 ARG A N 1
ATOM 835 C CA . ARG A 1 106 ? -13.094 1.958 5.805 1 90.06 106 ARG A CA 1
ATOM 836 C C . ARG A 1 106 ? -14.141 2.41 4.793 1 90.06 106 ARG A C 1
ATOM 838 O O . ARG A 1 106 ? -14.508 3.588 4.75 1 90.06 106 ARG A O 1
ATOM 845 N N . LEU A 1 107 ? -14.578 1.464 4.035 1 90.31 107 LEU A N 1
ATOM 846 C CA . LEU A 1 107 ? -15.664 1.799 3.125 1 90.31 107 LEU A CA 1
ATOM 847 C C . LEU A 1 107 ? -16.953 2.062 3.893 1 90.31 107 LEU A C 1
ATOM 849 O O . LEU A 1 107 ? -17.297 1.321 4.82 1 90.31 107 LEU A O 1
ATOM 853 N N . THR A 1 108 ? -17.656 3.092 3.512 1 91 108 THR A N 1
ATOM 854 C CA . THR A 1 108 ? -18.781 3.578 4.301 1 91 108 THR A CA 1
ATOM 855 C C . THR A 1 108 ? -20.094 3.004 3.777 1 91 108 THR A C 1
ATOM 857 O O . THR A 1 108 ? -21.156 3.266 4.34 1 91 108 THR A O 1
ATOM 860 N N . ASP A 1 109 ? -20.031 2.309 2.707 1 89.81 109 ASP A N 1
ATOM 861 C CA . ASP A 1 109 ? -21.219 1.632 2.209 1 89.81 109 ASP A CA 1
ATOM 862 C C . ASP A 1 109 ? -20.859 0.28 1.593 1 89.81 109 ASP A C 1
ATOM 864 O O . ASP A 1 109 ? -19.719 -0.169 1.684 1 89.81 109 ASP A O 1
ATOM 868 N N . GLY A 1 110 ? -21.922 -0.388 1.053 1 89.5 110 GLY A N 1
ATOM 869 C CA . GLY A 1 110 ? -21.734 -1.756 0.596 1 89.5 110 GLY A CA 1
ATOM 870 C C . GLY A 1 110 ? -21.453 -1.855 -0.893 1 89.5 110 GLY A C 1
ATOM 871 O O . GLY A 1 110 ? -21.734 -2.883 -1.515 1 89.5 110 GLY A O 1
ATOM 872 N N . THR A 1 111 ? -20.922 -0.84 -1.499 1 85.5 111 THR A N 1
ATOM 873 C CA . THR A 1 111 ? -20.703 -0.709 -2.938 1 85.5 111 THR A CA 1
ATOM 874 C C . THR A 1 111 ? -19.844 -1.849 -3.465 1 85.5 111 THR A C 1
ATOM 876 O O . THR A 1 111 ? -20.062 -2.342 -4.574 1 85.5 111 THR A O 1
ATOM 879 N N . ILE A 1 112 ? -19 -2.357 -2.615 1 91.69 112 ILE A N 1
ATOM 880 C CA . ILE A 1 112 ? -18 -3.295 -3.1 1 91.69 112 ILE A CA 1
ATOM 881 C C . ILE A 1 112 ? -18.531 -4.719 -3.029 1 91.69 112 ILE A C 1
ATOM 883 O O . ILE A 1 112 ? -18 -5.629 -3.672 1 91.69 112 ILE A O 1
ATOM 887 N N . TYR A 1 113 ? -19.578 -4.984 -2.324 1 93.88 113 TYR A N 1
ATOM 888 C CA . TYR A 1 113 ? -19.953 -6.332 -1.902 1 93.88 113 TYR A CA 1
ATOM 889 C C . TYR A 1 113 ? -20.391 -7.176 -3.094 1 93.88 113 TYR A C 1
ATOM 891 O O . TYR A 1 113 ? -20 -8.344 -3.203 1 93.88 113 TYR A O 1
ATOM 899 N N . GLU A 1 114 ? -21.172 -6.594 -3.965 1 93.75 114 GLU A N 1
ATOM 900 C CA . GLU A 1 114 ? -21.641 -7.352 -5.121 1 93.75 114 GLU A CA 1
ATOM 901 C C . GLU A 1 114 ? -20.469 -7.754 -6.02 1 93.75 114 GLU A C 1
ATOM 903 O O . GLU A 1 114 ? -20.406 -8.891 -6.484 1 93.75 114 GLU A O 1
ATOM 908 N N . THR A 1 115 ? -19.656 -6.805 -6.266 1 94.31 115 THR A N 1
ATOM 909 C CA . THR A 1 115 ? -18.469 -7.074 -7.078 1 94.31 115 THR A CA 1
ATOM 910 C C . THR A 1 115 ? -17.578 -8.133 -6.418 1 94.31 115 THR A C 1
ATOM 912 O O . THR A 1 115 ? -17.141 -9.07 -7.078 1 94.31 115 THR A O 1
ATOM 915 N N . MET A 1 116 ? -17.344 -7.996 -5.152 1 95.5 116 MET A N 1
ATOM 916 C CA . MET A 1 116 ? -16.531 -8.969 -4.418 1 95.5 116 MET A CA 1
ATOM 917 C C . MET A 1 116 ? -17.156 -10.359 -4.492 1 95.5 116 MET A C 1
ATOM 919 O O . MET A 1 116 ? -16.453 -11.336 -4.762 1 95.5 116 MET A O 1
ATOM 923 N N . ASP A 1 117 ? -18.453 -10.422 -4.27 1 96.81 117 ASP A N 1
ATOM 924 C CA . ASP A 1 117 ? -19.125 -11.719 -4.293 1 96.81 117 ASP A CA 1
ATOM 925 C C . ASP A 1 117 ? -18.969 -12.391 -5.652 1 96.81 117 ASP A C 1
ATOM 927 O O . ASP A 1 117 ? -18.688 -13.586 -5.73 1 96.81 117 ASP A O 1
ATOM 931 N N . ALA A 1 118 ? -19.125 -11.648 -6.672 1 95.81 118 ALA A N 1
ATOM 932 C CA . ALA A 1 118 ? -19.031 -12.18 -8.031 1 95.81 118 ALA A CA 1
ATOM 933 C C . ALA A 1 118 ? -17.625 -12.68 -8.32 1 95.81 118 ALA A C 1
ATOM 935 O O . ALA A 1 118 ? -17.438 -13.742 -8.93 1 95.81 118 ALA A O 1
ATOM 936 N N . LEU A 1 119 ? -16.641 -11.961 -7.922 1 96.62 119 LEU A N 1
ATOM 937 C CA . LEU A 1 119 ? -15.258 -12.352 -8.148 1 96.62 119 LEU A CA 1
ATOM 938 C C . LEU A 1 119 ? -14.922 -13.625 -7.375 1 96.62 119 LEU A C 1
ATOM 940 O O . LEU A 1 119 ? -14.281 -14.531 -7.91 1 96.62 119 LEU A O 1
ATOM 944 N N . LEU A 1 120 ? -15.352 -13.641 -6.148 1 97.44 120 LEU A N 1
ATOM 945 C CA . LEU A 1 120 ? -15.125 -14.82 -5.332 1 97.44 120 LEU A CA 1
ATOM 946 C C . LEU A 1 120 ? -15.844 -16.031 -5.914 1 97.44 120 LEU A C 1
ATOM 948 O O . LEU A 1 120 ? -15.312 -17.141 -5.918 1 97.44 120 LEU A O 1
ATOM 952 N N . ARG A 1 121 ? -17.031 -15.82 -6.379 1 96.69 121 ARG A N 1
ATOM 953 C CA . ARG A 1 121 ? -17.797 -16.891 -6.988 1 96.69 121 ARG A CA 1
ATOM 954 C C . ARG A 1 121 ? -17.062 -17.5 -8.18 1 96.69 121 ARG A C 1
ATOM 956 O O . ARG A 1 121 ? -17.047 -18.719 -8.359 1 96.69 121 ARG A O 1
ATOM 963 N N . GLY A 1 122 ? -16.516 -16.641 -8.977 1 96.06 122 GLY A N 1
ATOM 964 C CA . GLY A 1 122 ? -15.719 -17.141 -10.094 1 96.06 122 GLY A CA 1
ATOM 965 C C . GLY A 1 122 ? -14.586 -18.062 -9.664 1 96.06 122 GLY A C 1
ATOM 966 O O . GLY A 1 122 ? -14.352 -19.094 -10.297 1 96.06 122 GLY A O 1
ATOM 967 N N . LEU A 1 123 ? -13.922 -17.75 -8.602 1 97 123 LEU A N 1
ATOM 968 C CA . LEU A 1 123 ? -12.82 -18.562 -8.086 1 97 123 LEU A CA 1
ATOM 969 C C . LEU A 1 123 ? -13.336 -19.875 -7.484 1 97 123 LEU A C 1
ATOM 971 O O . LEU A 1 123 ? -12.766 -20.938 -7.711 1 97 123 LEU A O 1
ATOM 975 N N . VAL A 1 124 ? -14.383 -19.75 -6.762 1 96.62 124 VAL A N 1
ATOM 976 C CA . VAL A 1 124 ? -14.969 -20.922 -6.121 1 96.62 124 VAL A CA 1
ATOM 977 C C . VAL A 1 124 ? -15.484 -21.891 -7.188 1 96.62 124 VAL A C 1
ATOM 979 O O . VAL A 1 124 ? -15.266 -23.094 -7.094 1 96.62 124 VAL A O 1
ATOM 982 N N . ASP A 1 125 ? -16.109 -21.375 -8.172 1 95.5 125 ASP A N 1
ATOM 983 C CA . ASP A 1 125 ? -16.609 -22.188 -9.273 1 95.5 125 ASP A CA 1
ATOM 984 C C . ASP A 1 125 ? -15.469 -22.891 -9.992 1 95.5 125 ASP A C 1
ATOM 986 O O . ASP A 1 125 ? -15.656 -23.969 -10.562 1 95.5 125 ASP A O 1
ATOM 990 N N . ALA A 1 126 ? -14.359 -22.297 -9.938 1 94.88 126 ALA A N 1
ATOM 991 C CA . ALA A 1 126 ? -13.188 -22.875 -10.594 1 94.88 126 ALA A CA 1
ATOM 992 C C . ALA A 1 126 ? -12.523 -23.922 -9.711 1 94.88 126 ALA A C 1
ATOM 994 O O . ALA A 1 126 ? -11.57 -24.578 -10.133 1 94.88 126 ALA A O 1
ATOM 995 N N . GLY A 1 127 ? -12.953 -24 -8.422 1 95.44 127 GLY A N 1
ATOM 996 C CA . GLY A 1 127 ? -12.477 -25.094 -7.59 1 95.44 127 GLY A CA 1
ATOM 997 C C . GLY A 1 127 ? -11.797 -24.625 -6.316 1 95.44 127 GLY A C 1
ATOM 998 O O . GLY A 1 127 ? -11.312 -25.438 -5.527 1 95.44 127 GLY A O 1
ATOM 999 N N . SER A 1 128 ? -11.805 -23.359 -6.07 1 96.19 128 SER A N 1
ATOM 1000 C CA . SER A 1 128 ? -11.172 -22.828 -4.863 1 96.19 128 SER A CA 1
ATOM 1001 C C . SER A 1 128 ? -12.086 -22.969 -3.654 1 96.19 128 SER A C 1
ATOM 1003 O O . SER A 1 128 ? -13.312 -22.891 -3.779 1 96.19 128 SER A O 1
ATOM 1005 N N . SER A 1 129 ? -11.453 -23.25 -2.494 1 96.44 129 SER A N 1
ATOM 1006 C CA . SER A 1 129 ? -12.203 -23.016 -1.262 1 96.44 129 SER A CA 1
ATOM 1007 C C . SER A 1 129 ? -12.508 -21.531 -1.071 1 96.44 129 SER A C 1
ATOM 1009 O O . SER A 1 129 ? -11.875 -20.688 -1.693 1 96.44 129 SER A O 1
ATOM 1011 N N . VAL A 1 130 ? -13.445 -21.203 -0.255 1 96.75 130 VAL A N 1
ATOM 1012 C CA . VAL A 1 130 ? -13.773 -19.812 0.042 1 96.75 130 VAL A CA 1
ATOM 1013 C C . VAL A 1 130 ? -12.547 -19.094 0.618 1 96.75 130 VAL A C 1
ATOM 1015 O O . VAL A 1 130 ? -12.219 -17.984 0.214 1 96.75 130 VAL A O 1
ATOM 1018 N N . ARG A 1 131 ? -11.859 -19.781 1.471 1 96.25 131 ARG A N 1
ATOM 1019 C CA . ARG A 1 131 ? -10.656 -19.234 2.088 1 96.25 131 ARG A CA 1
ATOM 1020 C C . ARG A 1 131 ? -9.602 -18.891 1.037 1 96.25 131 ARG A C 1
ATOM 1022 O O . ARG A 1 131 ? -9.023 -17.812 1.055 1 96.25 131 ARG A O 1
ATOM 1029 N N . ASP A 1 132 ? -9.406 -19.781 0.12 1 96.81 132 ASP A N 1
ATOM 1030 C CA . ASP A 1 132 ? -8.406 -19.578 -0.922 1 96.81 132 ASP A CA 1
ATOM 1031 C C . ASP A 1 132 ? -8.844 -18.484 -1.897 1 96.81 132 ASP A C 1
ATOM 1033 O O . ASP A 1 132 ? -8.016 -17.719 -2.395 1 96.81 132 ASP A O 1
ATOM 1037 N N . ALA A 1 133 ? -10.148 -18.484 -2.189 1 97.94 133 ALA A N 1
ATOM 1038 C CA . ALA A 1 133 ? -10.68 -17.453 -3.07 1 97.94 133 ALA A CA 1
ATOM 1039 C C . ALA A 1 133 ? -10.469 -16.062 -2.477 1 97.94 133 ALA A C 1
ATOM 1041 O O . ALA A 1 133 ? -10.008 -15.141 -3.166 1 97.94 133 ALA A O 1
ATOM 1042 N N . VAL A 1 134 ? -10.711 -15.93 -1.164 1 97.94 134 VAL A N 1
ATOM 1043 C CA . VAL A 1 134 ? -10.539 -14.648 -0.478 1 97.94 134 VAL A CA 1
ATOM 1044 C C . VAL A 1 134 ? -9.062 -14.273 -0.44 1 97.94 134 VAL A C 1
ATOM 1046 O O . VAL A 1 134 ? -8.703 -13.109 -0.632 1 97.94 134 VAL A O 1
ATOM 1049 N N . CYS A 1 135 ? -8.25 -15.242 -0.269 1 97.69 135 CYS A N 1
ATOM 1050 C CA . CYS A 1 135 ? -6.812 -15.008 -0.271 1 97.69 135 CYS A CA 1
ATOM 1051 C C . CYS A 1 135 ? -6.348 -14.492 -1.628 1 97.69 135 CYS A C 1
ATOM 1053 O O . CYS A 1 135 ? -5.605 -13.508 -1.704 1 97.69 135 CYS A O 1
ATOM 1055 N N . GLY A 1 136 ? -6.785 -15.164 -2.691 1 98.25 136 GLY A N 1
ATOM 1056 C CA . GLY A 1 136 ? -6.441 -14.711 -4.027 1 98.25 136 GLY A CA 1
ATOM 1057 C C . GLY A 1 136 ? -6.914 -13.297 -4.316 1 98.25 136 GLY A C 1
ATOM 1058 O O . GLY A 1 136 ? -6.137 -12.461 -4.777 1 98.25 136 GLY A O 1
ATOM 1059 N N . PHE A 1 137 ? -8.164 -13.031 -3.943 1 98.06 137 PHE A N 1
ATOM 1060 C CA . PHE A 1 137 ? -8.766 -11.719 -4.121 1 98.06 137 PHE A CA 1
ATOM 1061 C C . PHE A 1 137 ? -7.988 -10.656 -3.354 1 98.06 137 PHE A C 1
ATOM 1063 O O . PHE A 1 137 ? -7.613 -9.625 -3.916 1 98.06 137 PHE A O 1
ATOM 1070 N N . SER A 1 138 ? -7.707 -10.891 -2.131 1 98.38 138 SER A N 1
ATOM 1071 C CA . SER A 1 138 ? -7.051 -9.914 -1.268 1 98.38 138 SER A CA 1
ATOM 1072 C C . SER A 1 138 ? -5.59 -9.719 -1.667 1 98.38 138 SER A C 1
ATOM 1074 O O . SER A 1 138 ? -5.047 -8.617 -1.543 1 98.38 138 SER A O 1
ATOM 1076 N N . THR A 1 139 ? -4.949 -10.781 -2.146 1 98.75 139 THR A N 1
ATOM 1077 C CA . THR A 1 139 ? -3.57 -10.648 -2.605 1 98.75 139 THR A CA 1
ATOM 1078 C C . THR A 1 139 ? -3.486 -9.695 -3.797 1 98.75 139 THR A C 1
ATOM 1080 O O . THR A 1 139 ? -2.637 -8.805 -3.828 1 98.75 139 THR A O 1
ATOM 1083 N N . VAL A 1 140 ? -4.406 -9.875 -4.738 1 98.81 140 VAL A N 1
ATOM 1084 C CA . VAL A 1 140 ? -4.465 -8.984 -5.898 1 98.81 140 VAL A CA 1
ATOM 1085 C C . VAL A 1 140 ? -4.781 -7.562 -5.449 1 98.81 140 VAL A C 1
ATOM 1087 O O . VAL A 1 140 ? -4.16 -6.605 -5.918 1 98.81 140 VAL A O 1
ATOM 1090 N N . TYR A 1 141 ? -5.707 -7.445 -4.551 1 98.25 141 TYR A N 1
ATOM 1091 C CA . TYR A 1 141 ? -6.094 -6.152 -3.996 1 98.25 141 TYR A CA 1
ATOM 1092 C C . TYR A 1 141 ? -4.902 -5.453 -3.354 1 98.25 141 TYR A C 1
ATOM 1094 O O . TYR A 1 141 ? -4.59 -4.309 -3.695 1 98.25 141 TYR A O 1
ATOM 1102 N N . ASN A 1 142 ? -4.219 -6.129 -2.436 1 98.75 142 ASN A N 1
ATOM 1103 C CA . ASN A 1 142 ? -3.107 -5.547 -1.69 1 98.75 142 ASN A CA 1
ATOM 1104 C C . ASN A 1 142 ? -1.938 -5.203 -2.607 1 98.75 142 ASN A C 1
ATOM 1106 O O . ASN A 1 142 ? -1.303 -4.16 -2.443 1 98.75 142 ASN A O 1
ATOM 1110 N N . TYR A 1 143 ? -1.671 -6.078 -3.561 1 98.94 143 TYR A N 1
ATOM 1111 C CA . TYR A 1 143 ? -0.646 -5.781 -4.555 1 98.94 143 TYR A CA 1
ATOM 1112 C C . TYR A 1 143 ? -0.964 -4.488 -5.297 1 98.94 143 TYR A C 1
ATOM 1114 O O . TYR A 1 143 ? -0.094 -3.629 -5.457 1 98.94 143 TYR A O 1
ATOM 1122 N N . THR A 1 144 ? -2.193 -4.352 -5.75 1 98.88 144 THR A N 1
ATOM 1123 C CA . THR A 1 144 ? -2.617 -3.203 -6.543 1 98.88 144 THR A CA 1
ATOM 1124 C C . THR A 1 144 ? -2.471 -1.91 -5.746 1 98.88 144 THR A C 1
ATOM 1126 O O . THR A 1 144 ? -1.962 -0.912 -6.258 1 98.88 144 THR A O 1
ATOM 1129 N N . VAL A 1 145 ? -2.842 -1.987 -4.531 1 98.69 145 VAL A N 1
ATOM 1130 C CA . VAL A 1 145 ? -2.736 -0.823 -3.656 1 98.69 145 VAL A CA 1
ATOM 1131 C C . VAL A 1 145 ? -1.269 -0.449 -3.467 1 98.69 145 VAL A C 1
ATOM 1133 O O . VAL A 1 145 ? -0.875 0.692 -3.717 1 98.69 145 VAL A O 1
ATOM 1136 N N . GLY A 1 146 ? -0.445 -1.422 -3.062 1 98.81 146 GLY A N 1
ATOM 1137 C CA . GLY A 1 146 ? 0.965 -1.15 -2.828 1 98.81 146 GLY A CA 1
ATOM 1138 C C . GLY A 1 146 ? 1.69 -0.652 -4.062 1 98.81 146 GLY A C 1
ATOM 1139 O O . GLY A 1 146 ? 2.484 0.287 -3.986 1 98.81 146 GLY A O 1
ATOM 1140 N N . PHE A 1 147 ? 1.399 -1.244 -5.195 1 98.75 147 PHE A N 1
ATOM 1141 C CA . PHE A 1 147 ? 2.018 -0.836 -6.453 1 98.75 147 PHE A CA 1
ATOM 1142 C C . PHE A 1 147 ? 1.67 0.611 -6.781 1 98.75 147 PHE A C 1
ATOM 1144 O O . PHE A 1 147 ? 2.543 1.395 -7.16 1 98.75 147 PHE A O 1
ATOM 1151 N N . THR A 1 148 ? 0.416 0.907 -6.637 1 98.56 1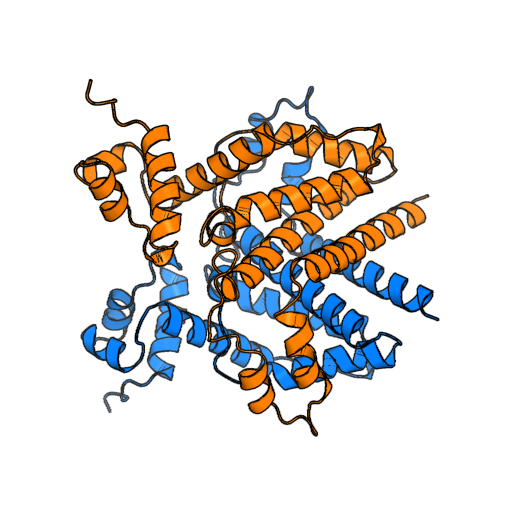48 THR A N 1
ATOM 1152 C CA . THR A 1 148 ? -0.052 2.221 -7.066 1 98.56 148 THR A CA 1
ATOM 1153 C C . THR A 1 148 ? 0.478 3.312 -6.141 1 98.56 148 THR A C 1
ATOM 1155 O O . THR A 1 148 ? 0.772 4.422 -6.586 1 98.56 148 THR A O 1
ATOM 1158 N N . ILE A 1 149 ? 0.616 2.998 -4.859 1 98.31 149 ILE A N 1
ATOM 1159 C CA . ILE A 1 149 ? 1.22 3.947 -3.932 1 98.31 149 ILE A CA 1
ATOM 1160 C C . ILE A 1 149 ? 2.652 4.25 -4.363 1 98.31 149 ILE A C 1
ATOM 1162 O O . ILE A 1 149 ? 3.049 5.414 -4.453 1 98.31 149 ILE A O 1
ATOM 1166 N N . GLU A 1 150 ? 3.402 3.232 -4.676 1 97.5 150 GLU A N 1
ATOM 1167 C CA . GLU A 1 150 ? 4.793 3.416 -5.078 1 97.5 150 GLU A CA 1
ATOM 1168 C C . GLU A 1 150 ? 4.891 4.113 -6.43 1 97.5 150 GLU A C 1
ATOM 1170 O O . GLU A 1 150 ? 5.77 4.953 -6.641 1 97.5 150 GLU A O 1
ATOM 1175 N N . GLU A 1 151 ? 3.99 3.773 -7.293 1 97.44 151 GLU A N 1
ATOM 1176 C CA . GLU A 1 151 ? 3.938 4.445 -8.586 1 97.44 151 GLU A CA 1
ATOM 1177 C C . GLU A 1 151 ? 3.686 5.941 -8.422 1 97.44 151 GLU A C 1
ATOM 1179 O O . GLU A 1 151 ? 4.348 6.762 -9.062 1 97.44 151 GLU A O 1
ATOM 1184 N N . GLN A 1 152 ? 2.809 6.328 -7.59 1 97.44 152 GLN A N 1
ATOM 1185 C CA . GLN A 1 152 ? 2.434 7.727 -7.426 1 97.44 152 GLN A CA 1
ATOM 1186 C C . GLN A 1 152 ? 3.518 8.5 -6.68 1 97.44 152 GLN A C 1
ATOM 1188 O O . GLN A 1 152 ? 3.598 9.727 -6.789 1 97.44 152 GLN A O 1
ATOM 1193 N N . ALA A 1 153 ? 4.309 7.777 -5.895 1 95.56 153 ALA A N 1
ATOM 1194 C CA . ALA A 1 153 ? 5.469 8.438 -5.305 1 95.56 153 ALA A CA 1
ATOM 1195 C C . ALA A 1 153 ? 6.426 8.938 -6.383 1 95.56 153 ALA A C 1
ATOM 1197 O O . ALA A 1 153 ? 7.043 9.992 -6.238 1 95.56 153 ALA A O 1
ATOM 1198 N N . VAL A 1 154 ? 6.539 8.18 -7.426 1 95.94 154 VAL A N 1
ATOM 1199 C CA . VAL A 1 154 ? 7.414 8.523 -8.539 1 95.94 154 VAL A CA 1
ATOM 1200 C C . VAL A 1 154 ? 6.699 9.5 -9.477 1 95.94 154 VAL A C 1
ATOM 1202 O O . VAL A 1 154 ? 7.289 10.484 -9.922 1 95.94 154 VAL A O 1
ATOM 1205 N N . GLN A 1 155 ? 5.426 9.156 -9.773 1 95.94 155 GLN A N 1
ATOM 1206 C CA . GLN A 1 155 ? 4.574 9.938 -10.664 1 95.94 155 GLN A CA 1
ATOM 1207 C C . GLN A 1 155 ? 3.26 10.305 -9.977 1 95.94 155 GLN A C 1
ATOM 1209 O O . GLN A 1 155 ? 2.24 9.648 -10.188 1 95.94 155 GLN A O 1
ATOM 1214 N N . PRO A 1 156 ? 3.283 11.406 -9.258 1 94.06 156 PRO A N 1
ATOM 1215 C CA . PRO A 1 156 ? 2.092 11.789 -8.5 1 94.06 156 PRO A CA 1
ATOM 1216 C C . PRO A 1 156 ? 0.846 11.914 -9.375 1 94.06 156 PRO A C 1
ATOM 1218 O O . PRO A 1 156 ? -0.247 11.516 -8.961 1 94.06 156 PRO A O 1
ATOM 1221 N N . MET A 1 157 ? 1.054 12.438 -10.555 1 92.88 157 MET A N 1
ATOM 1222 C CA . MET A 1 157 ? 0.035 12.508 -11.602 1 92.88 157 MET A CA 1
ATOM 1223 C C . MET A 1 157 ? 0.614 12.117 -12.953 1 92.88 157 MET A C 1
ATOM 1225 O O . MET A 1 157 ? 1.828 12.172 -13.156 1 92.88 157 MET A O 1
ATOM 1229 N N . PRO A 1 158 ? -0.329 11.648 -13.758 1 85.06 158 PRO A N 1
ATOM 1230 C CA . PRO A 1 158 ? 0.177 11.32 -15.094 1 85.06 158 PRO A CA 1
ATOM 1231 C C . PRO A 1 158 ? 0.968 12.469 -15.719 1 85.06 158 PRO A C 1
ATOM 1233 O O . PRO A 1 158 ? 0.504 13.617 -15.727 1 85.06 158 PRO A O 1
ATOM 1236 N N . GLY A 1 159 ? 2.188 12.133 -16.141 1 86.38 159 GLY A N 1
ATOM 1237 C CA . GLY A 1 159 ? 3.018 13.117 -16.828 1 86.38 159 GLY A CA 1
ATOM 1238 C C . GLY A 1 159 ? 3.887 13.922 -15.875 1 86.38 159 GLY A C 1
ATOM 1239 O O . GLY A 1 159 ? 4.734 14.703 -16.312 1 86.38 159 GLY A O 1
ATOM 1240 N N . GLU A 1 160 ? 3.658 13.773 -14.586 1 92.31 160 GLU A N 1
ATOM 1241 C CA . GLU A 1 160 ? 4.465 14.422 -13.555 1 92.31 160 GLU A CA 1
ATOM 1242 C C . GLU A 1 160 ? 5.426 13.43 -12.906 1 92.31 160 GLU A C 1
ATOM 1244 O O . GLU A 1 160 ? 5.02 12.344 -12.484 1 92.31 160 GLU A O 1
ATOM 1249 N N . ARG A 1 161 ? 6.68 13.766 -12.953 1 93.5 161 ARG A N 1
ATOM 1250 C CA . ARG A 1 161 ? 7.656 12.898 -12.312 1 93.5 161 ARG A CA 1
ATOM 1251 C C . ARG A 1 161 ? 8.391 13.625 -11.195 1 93.5 161 ARG A C 1
ATOM 1253 O O . ARG A 1 161 ? 8.844 14.758 -11.383 1 93.5 161 ARG A O 1
ATOM 1260 N N . ASP A 1 162 ? 8.422 12.969 -10.086 1 92.25 162 ASP A N 1
ATOM 1261 C CA . ASP A 1 162 ? 9.25 13.5 -9.008 1 92.25 162 ASP A CA 1
ATOM 1262 C C . ASP A 1 162 ? 10.734 13.383 -9.344 1 92.25 162 ASP A C 1
ATOM 1264 O O . ASP A 1 162 ? 11.234 12.289 -9.594 1 92.25 162 ASP A O 1
ATOM 1268 N N . PRO A 1 163 ? 11.453 14.453 -9.312 1 90.75 163 PRO A N 1
ATOM 1269 C CA . PRO A 1 163 ? 12.859 14.43 -9.703 1 90.75 163 PRO A CA 1
ATOM 1270 C C . PRO A 1 163 ? 13.719 13.578 -8.766 1 90.75 163 PRO A C 1
ATOM 1272 O O . PRO A 1 163 ? 14.812 13.156 -9.148 1 90.75 163 PRO A O 1
ATOM 1275 N N . GLY A 1 164 ? 13.211 13.352 -7.625 1 89.56 164 GLY A N 1
ATOM 1276 C CA . GLY A 1 164 ? 13.953 12.531 -6.68 1 89.56 164 GLY A CA 1
ATOM 1277 C C . GLY A 1 164 ? 14.109 11.094 -7.129 1 89.56 164 GLY A C 1
ATOM 1278 O O . GLY A 1 164 ? 14.938 10.352 -6.594 1 89.56 164 GLY A O 1
ATOM 1279 N N . TYR A 1 165 ? 13.367 10.75 -8.172 1 91.94 165 TYR A N 1
ATOM 1280 C CA . TYR A 1 165 ? 13.414 9.383 -8.664 1 91.94 165 TYR A CA 1
ATOM 1281 C C . TYR A 1 165 ? 14.078 9.32 -10.039 1 91.94 165 TYR A C 1
ATOM 1283 O O . TYR A 1 165 ? 13.719 8.492 -10.875 1 91.94 165 TYR A O 1
ATOM 1291 N N . ASP A 1 166 ? 15.008 10.188 -10.188 1 91.94 166 ASP A N 1
ATOM 1292 C CA . ASP A 1 166 ? 15.773 10.164 -11.43 1 91.94 166 ASP A CA 1
ATOM 1293 C C . ASP A 1 166 ? 16.641 8.906 -11.516 1 91.94 166 ASP A C 1
ATOM 1295 O O . ASP A 1 166 ? 17.516 8.695 -10.672 1 91.94 166 ASP A O 1
ATOM 1299 N N . VAL A 1 167 ? 16.453 8.195 -12.555 1 92 167 VAL A N 1
ATOM 1300 C CA . VAL A 1 167 ? 17.078 6.891 -12.703 1 92 167 VAL A CA 1
ATOM 1301 C C . VAL A 1 167 ? 18.594 7.062 -12.859 1 92 167 VAL A C 1
ATOM 1303 O O . VAL A 1 167 ? 19.375 6.305 -12.281 1 92 167 VAL A O 1
ATOM 1306 N N . GLU A 1 168 ? 18.984 8.023 -13.617 1 92.19 168 GLU A N 1
ATOM 1307 C CA . GLU A 1 168 ? 20.406 8.258 -13.844 1 92.19 168 GLU A CA 1
ATOM 1308 C C . GLU A 1 168 ? 21.109 8.719 -12.57 1 92.19 168 GLU A C 1
ATOM 1310 O O . GLU A 1 168 ? 22.203 8.25 -12.25 1 92.19 168 GLU A O 1
ATOM 1315 N N . GLN A 1 169 ? 20.469 9.602 -11.859 1 90.94 169 GLN A N 1
ATOM 1316 C CA . GLN A 1 169 ? 21.031 10.07 -10.602 1 90.94 169 GLN A CA 1
ATOM 1317 C C . GLN A 1 169 ? 21.156 8.93 -9.594 1 90.94 169 GLN A C 1
ATOM 1319 O O . GLN A 1 169 ? 22.156 8.836 -8.875 1 90.94 169 GLN A O 1
ATOM 1324 N N . ARG A 1 170 ? 20.141 8.109 -9.547 1 91.62 170 ARG A N 1
ATOM 1325 C CA . ARG A 1 170 ? 20.203 6.938 -8.68 1 91.62 170 ARG A CA 1
ATOM 1326 C C . ARG A 1 170 ? 21.359 6.031 -9.055 1 91.62 170 ARG A C 1
ATOM 1328 O O . ARG A 1 170 ? 22.109 5.574 -8.188 1 91.62 170 ARG A O 1
ATOM 1335 N N . ALA A 1 171 ? 21.484 5.77 -10.305 1 91.88 171 ALA A N 1
ATOM 1336 C CA . ALA A 1 171 ? 22.531 4.879 -10.797 1 91.88 171 ALA A CA 1
ATOM 1337 C C . ALA A 1 171 ? 23.922 5.398 -10.422 1 91.88 171 ALA A C 1
ATOM 1339 O O . ALA A 1 171 ? 24.812 4.613 -10.125 1 91.88 171 ALA A O 1
ATOM 1340 N N . GLU A 1 172 ? 24.062 6.652 -10.398 1 91.75 172 GLU A N 1
ATOM 1341 C CA . GLU A 1 172 ? 25.344 7.281 -10.086 1 91.75 172 GLU A CA 1
ATOM 1342 C C . GLU A 1 172 ? 25.734 7.062 -8.625 1 91.75 172 GLU A C 1
ATOM 1344 O O . GLU A 1 172 ? 26.906 7.078 -8.281 1 91.75 172 GLU A O 1
ATOM 1349 N N . ARG A 1 173 ? 24.766 6.773 -7.816 1 91.12 173 ARG A N 1
ATOM 1350 C CA . ARG A 1 173 ? 25 6.617 -6.383 1 91.12 173 ARG A CA 1
ATOM 1351 C C . ARG A 1 173 ? 25.344 5.172 -6.039 1 91.12 173 ARG A C 1
ATOM 1353 O O . ARG A 1 173 ? 25.766 4.879 -4.918 1 91.12 173 ARG A O 1
ATOM 1360 N N . ILE A 1 174 ? 25.156 4.316 -7.004 1 94.19 174 ILE A N 1
ATOM 1361 C CA . ILE A 1 174 ? 25.344 2.893 -6.754 1 94.19 174 ILE A CA 1
ATOM 1362 C C . ILE A 1 174 ? 26.656 2.422 -7.383 1 94.19 174 ILE A C 1
ATOM 1364 O O . ILE A 1 174 ? 26.922 2.691 -8.555 1 94.19 174 ILE A O 1
ATOM 1368 N N . ASP A 1 175 ? 27.5 1.794 -6.562 1 94.5 175 ASP A N 1
ATOM 1369 C CA . ASP A 1 175 ? 28.688 1.147 -7.102 1 94.5 175 ASP A CA 1
ATOM 1370 C C . ASP A 1 175 ? 28.312 -0.019 -8.016 1 94.5 175 ASP A C 1
ATOM 1372 O O . ASP A 1 175 ? 28.047 -1.124 -7.539 1 94.5 175 ASP A O 1
ATOM 1376 N N . GLY A 1 176 ? 28.359 0.209 -9.242 1 93.56 176 GLY A N 1
ATOM 1377 C CA . GLY A 1 176 ? 27.891 -0.761 -10.219 1 93.56 176 GLY A CA 1
ATOM 1378 C C . GLY A 1 176 ? 28.766 -2.002 -10.289 1 93.56 176 GLY A C 1
ATOM 1379 O O . GLY A 1 176 ? 28.312 -3.055 -10.75 1 93.56 176 GLY A O 1
ATOM 1380 N N . GLU A 1 177 ? 29.984 -1.918 -9.953 1 95.69 177 GLU A N 1
ATOM 1381 C CA . GLU A 1 177 ? 30.875 -3.084 -9.93 1 95.69 177 GLU A CA 1
ATOM 1382 C C . GLU A 1 177 ? 30.516 -4.008 -8.766 1 95.69 177 GLU A C 1
ATOM 1384 O O . GLU A 1 177 ? 30.5 -5.23 -8.922 1 95.69 177 GLU A O 1
ATOM 1389 N N . ARG A 1 178 ? 30.281 -3.418 -7.688 1 96.12 178 ARG A N 1
ATOM 1390 C CA . ARG A 1 178 ? 29.984 -4.184 -6.48 1 96.12 178 ARG A CA 1
ATOM 1391 C C . ARG A 1 178 ? 28.531 -4.645 -6.453 1 96.12 178 ARG A C 1
ATOM 1393 O O . ARG A 1 178 ? 28.234 -5.75 -6 1 96.12 178 ARG A O 1
ATOM 1400 N N . LEU A 1 179 ? 27.656 -3.801 -6.898 1 97.44 179 LEU A N 1
ATOM 1401 C CA . LEU A 1 179 ? 26.219 -4.047 -6.816 1 97.44 179 LEU A CA 1
ATOM 1402 C C . LEU A 1 179 ? 25.562 -3.875 -8.18 1 97.44 179 LEU A C 1
ATOM 1404 O O . LEU A 1 179 ? 24.672 -3.029 -8.352 1 97.44 179 LEU A O 1
ATOM 1408 N N . PRO A 1 180 ? 25.906 -4.711 -9.141 1 97.06 180 PRO A N 1
ATOM 1409 C CA . PRO A 1 180 ? 25.453 -4.52 -10.523 1 97.06 180 PRO A CA 1
ATOM 1410 C C . PRO A 1 180 ? 23.938 -4.699 -10.688 1 97.06 180 PRO A C 1
ATOM 1412 O O . PRO A 1 180 ? 23.312 -4.012 -11.492 1 97.06 180 PRO A O 1
ATOM 1415 N N . LEU A 1 181 ? 23.375 -5.578 -9.953 1 97.5 181 LEU A N 1
ATOM 1416 C CA . LEU A 1 181 ? 21.938 -5.84 -10.125 1 97.5 181 LEU A CA 1
ATOM 1417 C C . LEU A 1 181 ? 21.109 -4.746 -9.477 1 97.5 181 LEU A C 1
ATOM 1419 O O . LEU A 1 181 ? 20.062 -4.367 -10 1 97.5 181 LEU A O 1
ATOM 1423 N N . ALA A 1 182 ? 21.562 -4.242 -8.32 1 96.88 182 ALA A N 1
ATOM 1424 C CA . ALA A 1 182 ? 20.891 -3.098 -7.715 1 96.88 182 ALA A CA 1
ATOM 1425 C C . ALA A 1 182 ? 20.906 -1.891 -8.648 1 96.88 182 ALA A C 1
ATOM 1427 O O . ALA A 1 182 ? 19.906 -1.186 -8.781 1 96.88 182 ALA A O 1
ATOM 1428 N N . ARG A 1 183 ? 22.062 -1.653 -9.289 1 96.19 183 ARG A N 1
ATOM 1429 C CA . ARG A 1 183 ? 22.188 -0.535 -10.219 1 96.19 183 ARG A CA 1
ATOM 1430 C C . ARG A 1 183 ? 21.25 -0.717 -11.414 1 96.19 183 ARG A C 1
ATOM 1432 O O . ARG A 1 183 ? 20.578 0.223 -11.82 1 96.19 183 ARG A O 1
ATOM 1439 N N . ALA A 1 184 ? 21.188 -1.906 -11.906 1 95.38 184 ALA A N 1
ATOM 1440 C CA . ALA A 1 184 ? 20.375 -2.207 -13.078 1 95.38 184 ALA A CA 1
ATOM 1441 C C . ALA A 1 184 ? 18.891 -2.135 -12.75 1 95.38 184 ALA A C 1
ATOM 1443 O O . ALA A 1 184 ? 18.062 -1.844 -13.617 1 95.38 184 ALA A O 1
ATOM 1444 N N . ALA A 1 185 ? 18.516 -2.35 -11.531 1 95.94 185 ALA A N 1
ATOM 1445 C CA . ALA A 1 185 ? 17.125 -2.434 -11.102 1 95.94 185 ALA A CA 1
ATOM 1446 C C . ALA A 1 185 ? 16.422 -1.089 -11.258 1 95.94 185 ALA A C 1
ATOM 1448 O O . ALA A 1 185 ? 15.203 -1.038 -11.461 1 95.94 185 ALA A O 1
ATOM 1449 N N . GLY A 1 186 ? 17.172 0.024 -11.117 1 93.5 186 GLY A N 1
ATOM 1450 C CA . GLY A 1 186 ? 16.578 1.354 -11.148 1 93.5 186 GLY A CA 1
ATOM 1451 C C . GLY A 1 186 ? 15.719 1.599 -12.375 1 93.5 186 GLY A C 1
ATOM 1452 O O . GLY A 1 186 ? 14.602 2.109 -12.258 1 93.5 186 GLY A O 1
ATOM 1453 N N . GLU A 1 187 ? 16.172 1.21 -13.516 1 92.12 187 GLU A N 1
ATOM 1454 C CA . GLU A 1 187 ? 15.43 1.408 -14.758 1 92.12 187 GLU A CA 1
ATOM 1455 C C . GLU A 1 187 ? 14.125 0.616 -14.75 1 92.12 187 GLU A C 1
ATOM 1457 O O . GLU A 1 187 ? 13.094 1.104 -15.219 1 92.12 187 GLU A O 1
ATOM 1462 N N . GLU A 1 188 ? 14.203 -0.57 -14.195 1 93.38 188 GLU A N 1
ATOM 1463 C CA . GLU A 1 188 ? 13.031 -1.443 -14.156 1 93.38 188 GLU A CA 1
ATOM 1464 C C . GLU A 1 188 ? 12.031 -0.98 -13.094 1 93.38 188 GLU A C 1
ATOM 1466 O O . GLU A 1 188 ? 10.82 -1.101 -13.281 1 93.38 188 GLU A O 1
ATOM 1471 N N . LEU A 1 189 ? 12.508 -0.439 -12.039 1 93.88 189 LEU A N 1
ATOM 1472 C CA . LEU A 1 189 ? 11.672 -0.099 -10.891 1 93.88 189 LEU A CA 1
ATOM 1473 C C . LEU A 1 189 ? 10.938 1.217 -11.117 1 93.88 189 LEU A C 1
ATOM 1475 O O . LEU A 1 189 ? 9.836 1.417 -10.602 1 93.88 189 LEU A O 1
ATOM 1479 N N . PHE A 1 190 ? 11.484 2.096 -11.938 1 93.69 190 PHE A N 1
ATOM 1480 C CA . PHE A 1 190 ? 10.969 3.459 -11.891 1 93.69 190 PHE A CA 1
ATOM 1481 C C . PHE A 1 190 ? 10.492 3.908 -13.266 1 93.69 190 PHE A C 1
ATOM 1483 O O . PHE A 1 190 ? 10.312 5.102 -13.508 1 93.69 190 PHE A O 1
ATOM 1490 N N . THR A 1 191 ? 10.336 2.939 -14.188 1 92 191 THR A N 1
ATOM 1491 C CA . THR A 1 191 ? 9.75 3.209 -15.492 1 92 191 THR A CA 1
ATOM 1492 C C . THR A 1 191 ? 8.781 2.098 -15.891 1 92 191 THR A C 1
ATOM 1494 O O . THR A 1 191 ? 8.664 1.09 -15.188 1 92 191 THR A O 1
ATOM 1497 N N . GLY A 1 192 ? 8.008 2.365 -16.906 1 94.44 192 GLY A N 1
ATOM 1498 C CA . GLY A 1 192 ? 7.184 1.327 -17.5 1 94.44 192 GLY A CA 1
ATOM 1499 C C . GLY A 1 192 ? 6.145 0.771 -16.547 1 94.44 192 GLY A C 1
ATOM 1500 O O . GLY A 1 192 ? 5.996 -0.446 -16.422 1 94.44 192 GLY A O 1
ATOM 1501 N N . PHE A 1 193 ? 5.473 1.619 -15.836 1 96.38 193 PHE A N 1
ATOM 1502 C CA . PHE A 1 193 ? 4.598 1.218 -14.742 1 96.38 193 PHE A CA 1
ATOM 1503 C C . PHE A 1 193 ? 3.465 0.336 -15.242 1 96.38 193 PHE A C 1
ATOM 1505 O O . PHE A 1 193 ? 3.061 -0.614 -14.57 1 96.38 193 PHE A O 1
ATOM 1512 N N . ASP A 1 194 ? 2.924 0.626 -16.469 1 97.19 194 ASP A N 1
ATOM 1513 C CA . ASP A 1 194 ? 1.843 -0.199 -17 1 97.19 194 ASP A CA 1
ATOM 1514 C C . ASP A 1 194 ? 2.299 -1.644 -17.203 1 97.19 194 ASP A C 1
ATOM 1516 O O . ASP A 1 194 ? 1.638 -2.576 -16.734 1 97.19 194 ASP A O 1
ATOM 1520 N N . ASP A 1 195 ? 3.41 -1.772 -17.797 1 97.56 195 ASP A N 1
ATOM 1521 C CA . ASP A 1 195 ? 3.957 -3.102 -18.047 1 97.56 195 ASP A CA 1
ATOM 1522 C C . ASP A 1 195 ? 4.336 -3.799 -16.734 1 97.56 195 ASP A C 1
ATOM 1524 O O . ASP A 1 195 ? 4.055 -4.984 -16.562 1 97.56 195 ASP A O 1
ATOM 1528 N N . ARG A 1 196 ? 4.953 -3.109 -15.859 1 97.06 196 ARG A N 1
ATOM 1529 C CA . ARG A 1 196 ? 5.379 -3.662 -14.578 1 97.06 196 ARG A CA 1
ATOM 1530 C C . ARG A 1 196 ? 4.18 -4.137 -13.766 1 97.06 196 ARG A C 1
ATOM 1532 O O . ARG A 1 196 ? 4.223 -5.203 -13.148 1 97.06 196 ARG A O 1
ATOM 1539 N N . PHE A 1 197 ? 3.17 -3.312 -13.805 1 98.62 197 PHE A N 1
ATOM 1540 C CA . PHE A 1 197 ? 1.961 -3.678 -13.07 1 98.62 197 PHE A CA 1
ATOM 1541 C C . PHE A 1 197 ? 1.394 -4.992 -13.594 1 98.62 197 PHE A C 1
ATOM 1543 O O . PHE A 1 197 ? 1.076 -5.891 -12.812 1 98.62 197 PHE A O 1
ATOM 1550 N N . GLU A 1 198 ? 1.284 -5.109 -14.859 1 98.69 198 GLU A N 1
ATOM 1551 C CA . GLU A 1 198 ? 0.716 -6.297 -15.492 1 98.69 198 GLU A CA 1
ATOM 1552 C C . GLU A 1 198 ? 1.564 -7.531 -15.203 1 98.69 198 GLU A C 1
ATOM 1554 O O . GLU A 1 198 ? 1.03 -8.617 -14.969 1 98.69 198 GLU A O 1
ATOM 1559 N N . ARG A 1 199 ? 2.832 -7.379 -15.203 1 97.69 199 ARG A N 1
ATOM 1560 C CA . ARG A 1 199 ? 3.725 -8.508 -14.961 1 97.69 199 ARG A CA 1
ATOM 1561 C C . ARG A 1 199 ? 3.594 -9 -13.523 1 97.69 199 ARG A C 1
ATOM 1563 O O . ARG A 1 199 ? 3.58 -10.211 -13.273 1 97.69 199 ARG A O 1
ATOM 1570 N N . GLY A 1 200 ? 3.574 -8.086 -12.578 1 98.56 200 GLY A N 1
ATOM 1571 C CA . GLY A 1 200 ? 3.34 -8.477 -11.195 1 98.56 200 GLY A CA 1
ATOM 1572 C C . GLY A 1 200 ? 1.992 -9.141 -10.984 1 98.56 200 GLY A C 1
ATOM 1573 O O . GLY A 1 200 ? 1.893 -10.141 -10.266 1 98.56 200 GLY A O 1
ATOM 1574 N N . LEU A 1 201 ? 0.962 -8.547 -11.625 1 98.75 201 LEU A N 1
ATOM 1575 C CA . LEU A 1 201 ? -0.376 -9.125 -11.555 1 98.75 201 LEU A CA 1
ATOM 1576 C C . LEU A 1 201 ? -0.385 -10.547 -12.109 1 98.75 201 LEU A C 1
ATOM 1578 O O . LEU A 1 201 ? -0.989 -11.438 -11.516 1 98.75 201 LEU A O 1
ATOM 1582 N N . LYS A 1 202 ? 0.289 -10.758 -13.188 1 98.06 202 LYS A N 1
ATOM 1583 C CA . LYS A 1 202 ? 0.365 -12.07 -13.82 1 98.06 202 LYS A CA 1
ATOM 1584 C C . LYS A 1 202 ? 1.019 -13.086 -12.898 1 98.06 202 LYS A C 1
ATOM 1586 O O . LYS A 1 202 ? 0.625 -14.258 -12.875 1 98.06 202 LYS A O 1
ATOM 1591 N N . LEU A 1 203 ? 2.039 -12.719 -12.148 1 97.94 203 LEU A N 1
ATOM 1592 C CA . LEU A 1 203 ? 2.67 -13.617 -11.188 1 97.94 203 LEU A CA 1
ATOM 1593 C C . LEU A 1 203 ? 1.655 -14.125 -10.172 1 97.94 203 LEU A C 1
ATOM 1595 O O . LEU A 1 203 ? 1.61 -15.32 -9.867 1 97.94 203 LEU A O 1
ATOM 1599 N N . ILE A 1 204 ? 0.84 -13.242 -9.664 1 98.62 204 ILE A N 1
ATOM 1600 C CA . ILE A 1 204 ? -0.143 -13.602 -8.648 1 98.62 204 ILE A CA 1
ATOM 1601 C C . ILE A 1 204 ? -1.195 -14.531 -9.25 1 98.62 204 ILE A C 1
ATOM 1603 O O . ILE A 1 204 ? -1.541 -15.555 -8.656 1 98.62 204 ILE A O 1
ATOM 1607 N N . LEU A 1 205 ? -1.667 -14.164 -10.445 1 98.19 205 LEU A N 1
ATOM 1608 C CA . LEU A 1 205 ? -2.695 -14.961 -11.102 1 98.19 205 LEU A CA 1
ATOM 1609 C C . LEU A 1 205 ? -2.182 -16.359 -11.406 1 98.19 205 LEU A C 1
ATOM 1611 O O . LEU A 1 205 ? -2.91 -17.344 -11.242 1 98.19 205 LEU A O 1
ATOM 1615 N N . ARG A 1 206 ? -0.949 -16.469 -11.805 1 96.69 206 ARG A N 1
ATOM 1616 C CA . ARG A 1 206 ? -0.329 -17.766 -12.031 1 96.69 206 ARG A CA 1
ATOM 1617 C C . ARG A 1 206 ? -0.27 -18.578 -10.734 1 96.69 206 ARG A C 1
ATOM 1619 O O . ARG A 1 206 ? -0.472 -19.797 -10.75 1 96.69 206 ARG A O 1
ATOM 1626 N N . GLY A 1 207 ? 0.073 -17.875 -9.695 1 97.06 207 GLY A N 1
ATOM 1627 C CA . GLY A 1 207 ? 0.098 -18.547 -8.398 1 97.06 207 GLY A CA 1
ATOM 1628 C C . GLY A 1 207 ? -1.256 -19.094 -7.984 1 97.06 207 GLY A C 1
ATOM 1629 O O . GLY A 1 207 ? -1.347 -20.188 -7.434 1 97.06 207 GLY A O 1
ATOM 1630 N N . ILE A 1 208 ? -2.279 -18.344 -8.203 1 96.94 208 ILE A N 1
ATOM 1631 C CA . ILE A 1 208 ? -3.641 -18.766 -7.906 1 96.94 208 ILE A CA 1
ATOM 1632 C C . ILE A 1 208 ? -3.996 -19.984 -8.758 1 96.94 208 ILE A C 1
ATOM 1634 O O . ILE A 1 208 ? -4.523 -20.969 -8.25 1 96.94 208 ILE A O 1
ATOM 1638 N N . GLU A 1 209 ? -3.676 -19.891 -10.023 1 94.94 209 GLU A N 1
ATOM 1639 C CA . GLU A 1 209 ? -3.967 -20.984 -10.945 1 94.94 209 GLU A CA 1
ATOM 1640 C C . GLU A 1 209 ? -3.268 -22.281 -10.516 1 94.94 209 GLU A C 1
ATOM 1642 O O . GLU A 1 209 ? -3.863 -23.359 -10.562 1 94.94 209 GLU A O 1
ATOM 1647 N N . ALA A 1 210 ? -2.057 -22.141 -10.109 1 91.69 210 ALA A N 1
ATOM 1648 C CA . ALA A 1 210 ? -1.283 -23.312 -9.68 1 91.69 210 ALA A CA 1
ATOM 1649 C C . ALA A 1 210 ? -1.911 -23.969 -8.453 1 91.69 210 ALA A C 1
ATOM 1651 O O . ALA A 1 210 ? -1.841 -25.188 -8.289 1 91.69 210 ALA A O 1
ATOM 1652 N N . GLY A 1 211 ? -2.469 -23.156 -7.605 1 87.19 211 GLY A N 1
ATOM 1653 C CA . GLY A 1 211 ? -3.135 -23.688 -6.426 1 87.19 211 GLY A CA 1
ATOM 1654 C C . GLY A 1 211 ? -4.422 -24.422 -6.75 1 87.19 211 GLY A C 1
ATOM 1655 O O . GLY A 1 211 ? -4.82 -25.328 -6.02 1 87.19 211 GLY A O 1
ATOM 1656 N N . LEU A 1 212 ? -5.117 -24.031 -7.738 1 85.44 212 LEU A N 1
ATOM 1657 C CA . LEU A 1 212 ? -6.34 -24.688 -8.188 1 85.44 212 LEU A CA 1
ATOM 1658 C C . LEU A 1 212 ? -6.031 -26.047 -8.797 1 85.44 212 LEU A C 1
ATOM 1660 O O . LEU A 1 212 ? -6.812 -26.984 -8.641 1 85.44 212 LEU A O 1
ATOM 1664 N N . SER A 1 213 ? -4.906 -26.094 -9.438 1 75.06 213 SER A N 1
ATOM 1665 C CA . SER A 1 213 ? -4.535 -27.344 -10.102 1 75.06 213 SER A CA 1
ATOM 1666 C C . SER A 1 213 ? -4.082 -28.391 -9.086 1 75.06 213 SER A C 1
ATOM 1668 O O . SER A 1 213 ? -4.223 -29.594 -9.32 1 75.06 213 SER A O 1
ATOM 1670 N N . ALA A 1 214 ? -3.609 -27.891 -7.961 1 68.56 214 ALA A N 1
ATOM 1671 C CA . ALA A 1 214 ? -3.148 -28.828 -6.93 1 68.56 214 ALA A CA 1
ATOM 1672 C C . ALA A 1 214 ? -4.32 -29.391 -6.145 1 68.56 214 ALA A C 1
ATOM 1674 O O . ALA A 1 214 ? -4.227 -30.484 -5.582 1 68.56 214 ALA A O 1
ATOM 1675 N N . SER A 1 215 ? -5.348 -28.672 -6.008 1 56.34 215 SER A N 1
ATOM 1676 C CA . SER A 1 215 ? -6.52 -29.125 -5.262 1 56.34 215 SER A CA 1
ATOM 1677 C C . SER A 1 215 ? -7.359 -30.094 -6.09 1 56.34 215 SER A C 1
ATOM 1679 O O . SER A 1 215 ? -8.172 -30.844 -5.543 1 56.34 215 SER A O 1
ATOM 1681 N N . SER A 1 216 ? -7.207 -30.109 -7.445 1 46.75 216 SER A N 1
ATOM 1682 C CA . SER A 1 216 ? -7.926 -31.078 -8.273 1 46.75 216 SER A CA 1
ATOM 1683 C C . SER A 1 216 ? -7.152 -32.375 -8.391 1 46.75 216 SER A C 1
ATOM 1685 O O . SER A 1 216 ? -5.922 -32.375 -8.445 1 46.75 216 SER A O 1
ATOM 1687 N N . MET B 1 1 ? 24.75 17.797 29.125 1 40.19 1 MET B N 1
ATOM 1688 C CA . MET B 1 1 ? 25 18.703 28.016 1 40.19 1 MET B CA 1
ATOM 1689 C C . MET B 1 1 ? 23.828 18.703 27.031 1 40.19 1 MET B C 1
ATOM 1691 O O . MET B 1 1 ? 23.203 17.656 26.812 1 40.19 1 MET B O 1
ATOM 1695 N N . ALA B 1 2 ? 23.109 19.75 26.938 1 48.22 2 ALA B N 1
ATOM 1696 C CA . ALA B 1 2 ? 21.953 19.828 26.062 1 48.22 2 ALA B CA 1
ATOM 1697 C C . ALA B 1 2 ? 22.234 19.172 24.719 1 48.22 2 ALA B C 1
ATOM 1699 O O . ALA B 1 2 ? 23.125 19.609 23.984 1 48.22 2 ALA B O 1
ATOM 1700 N N . THR B 1 3 ? 22.125 17.875 24.484 1 58.12 3 THR B N 1
ATOM 1701 C CA . THR B 1 3 ? 22.469 17.094 23.297 1 58.12 3 THR B CA 1
ATOM 1702 C C . THR B 1 3 ? 21.984 17.797 22.031 1 58.12 3 THR B C 1
ATOM 1704 O O . THR B 1 3 ? 20.844 18.25 21.969 1 58.12 3 THR B O 1
ATOM 1707 N N . ARG B 1 4 ? 22.922 18.391 21.266 1 73.88 4 ARG B N 1
ATOM 1708 C CA . ARG B 1 4 ? 22.719 19.188 20.062 1 73.88 4 ARG B CA 1
ATOM 1709 C C . ARG B 1 4 ? 21.688 18.516 19.141 1 73.88 4 ARG B C 1
ATOM 1711 O O . ARG B 1 4 ? 21.734 17.297 18.938 1 73.88 4 ARG B O 1
ATOM 1718 N N . LEU B 1 5 ? 20.688 19.281 18.906 1 82.19 5 LEU B N 1
ATOM 1719 C CA . LEU B 1 5 ? 19.641 18.844 17.984 1 82.19 5 LEU B CA 1
ATOM 1720 C C . LEU B 1 5 ? 20.234 18.484 16.625 1 82.19 5 LEU B C 1
ATOM 1722 O O . LEU B 1 5 ? 21 19.266 16.062 1 82.19 5 LEU B O 1
ATOM 1726 N N . ASP B 1 6 ? 20.125 17.219 16.375 1 89.5 6 ASP B N 1
ATOM 1727 C CA . ASP B 1 6 ? 20.516 16.797 15.031 1 89.5 6 ASP B CA 1
ATOM 1728 C C . ASP B 1 6 ? 19.406 16 14.367 1 89.5 6 ASP B C 1
ATOM 1730 O O . ASP B 1 6 ? 18.375 15.727 14.977 1 89.5 6 ASP B O 1
ATOM 1734 N N . ARG B 1 7 ? 19.609 15.664 13.156 1 92.19 7 ARG B N 1
ATOM 1735 C CA . ARG B 1 7 ? 18.594 15 12.336 1 92.19 7 ARG B CA 1
ATOM 1736 C C . ARG B 1 7 ? 18.203 13.656 12.93 1 92.19 7 ARG B C 1
ATOM 1738 O O . ARG B 1 7 ? 17.016 13.305 12.953 1 92.19 7 ARG B O 1
ATOM 1745 N N . ALA B 1 8 ? 19.188 12.992 13.453 1 93.81 8 ALA B N 1
ATOM 1746 C CA . ALA B 1 8 ? 18.938 11.664 14.008 1 93.81 8 ALA B CA 1
ATOM 1747 C C . ALA B 1 8 ? 18.031 11.75 15.227 1 93.81 8 ALA B C 1
ATOM 1749 O O . ALA B 1 8 ? 17.109 10.938 15.383 1 93.81 8 ALA B O 1
ATOM 1750 N N . ARG B 1 9 ? 18.234 12.641 16.016 1 94.56 9 ARG B N 1
ATOM 1751 C CA . ARG B 1 9 ? 17.422 12.828 17.219 1 94.56 9 ARG B CA 1
ATOM 1752 C C . ARG B 1 9 ? 15.992 13.219 16.844 1 94.56 9 ARG B C 1
ATOM 1754 O O . ARG B 1 9 ? 15.031 12.75 17.453 1 94.56 9 ARG B O 1
ATOM 1761 N N . VAL B 1 10 ? 15.891 14.078 15.891 1 95.94 10 VAL B N 1
ATOM 1762 C CA . VAL B 1 10 ? 14.57 14.508 15.43 1 95.94 10 VAL B CA 1
ATOM 1763 C C . VAL B 1 10 ? 13.797 13.297 14.914 1 95.94 10 VAL B C 1
ATOM 1765 O O . VAL B 1 10 ? 12.633 13.102 15.273 1 95.94 10 VAL B O 1
ATOM 1768 N N . VAL B 1 11 ? 14.453 12.492 14.172 1 97.31 11 VAL B N 1
ATOM 1769 C CA . VAL B 1 11 ? 13.805 11.336 13.555 1 97.31 11 VAL B CA 1
ATOM 1770 C C . VAL B 1 11 ? 13.406 10.336 14.625 1 97.31 11 VAL B C 1
ATOM 1772 O O . VAL B 1 11 ? 12.289 9.805 14.602 1 97.31 11 VAL B O 1
ATOM 1775 N N . GLU B 1 12 ? 14.273 10.094 15.531 1 97.12 12 GLU B N 1
ATOM 1776 C CA . GLU B 1 12 ? 13.969 9.18 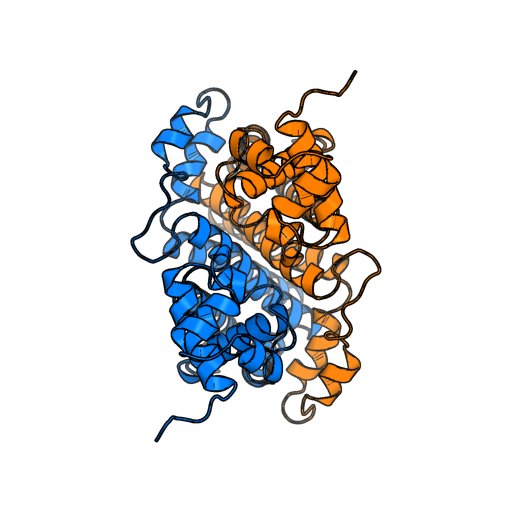16.625 1 97.12 12 GLU B CA 1
ATOM 1777 C C . GLU B 1 12 ? 12.766 9.664 17.438 1 97.12 12 GLU B C 1
ATOM 1779 O O . GLU B 1 12 ? 11.891 8.875 17.781 1 97.12 12 GLU B O 1
ATOM 1784 N N . THR B 1 13 ? 12.805 10.891 17.703 1 97.62 13 THR B N 1
ATOM 1785 C CA . THR B 1 13 ? 11.688 11.492 18.422 1 97.62 13 THR B CA 1
ATOM 1786 C C . THR B 1 13 ? 10.398 11.391 17.609 1 97.62 13 THR B C 1
ATOM 1788 O O . THR B 1 13 ? 9.336 11.07 18.141 1 97.62 13 THR B O 1
ATOM 1791 N N . ALA B 1 14 ? 10.5 11.688 16.312 1 98.12 14 ALA B N 1
ATOM 1792 C CA . ALA B 1 14 ? 9.352 11.609 15.422 1 98.12 14 ALA B CA 1
ATOM 1793 C C . ALA B 1 14 ? 8.742 10.211 15.43 1 98.12 14 ALA B C 1
ATOM 1795 O O . ALA B 1 14 ? 7.516 10.055 15.453 1 98.12 14 ALA B O 1
ATOM 1796 N N . LEU B 1 15 ? 9.578 9.219 15.406 1 98.25 15 LEU B N 1
ATOM 1797 C CA . LEU B 1 15 ? 9.109 7.836 15.422 1 98.25 15 LEU B CA 1
ATOM 1798 C C . LEU B 1 15 ? 8.406 7.516 16.734 1 98.25 15 LEU B C 1
ATOM 1800 O O . LEU B 1 15 ? 7.414 6.789 16.75 1 98.25 15 LEU B O 1
ATOM 1804 N N . ARG B 1 16 ? 8.914 8.031 17.797 1 97.69 16 ARG B N 1
ATOM 1805 C CA . ARG B 1 16 ? 8.25 7.863 19.094 1 97.69 16 ARG B CA 1
ATOM 1806 C C . ARG B 1 16 ? 6.895 8.555 19.094 1 97.69 16 ARG B C 1
ATOM 1808 O O . ARG B 1 16 ? 5.902 7.984 19.547 1 97.69 16 ARG B O 1
ATOM 1815 N N . VAL B 1 17 ? 6.887 9.758 18.656 1 97.81 17 VAL B N 1
ATOM 1816 C CA . VAL B 1 17 ? 5.652 10.531 18.594 1 97.81 17 VAL B CA 1
ATOM 1817 C C . VAL B 1 17 ? 4.641 9.82 17.688 1 97.81 17 VAL B C 1
ATOM 1819 O O . VAL B 1 17 ? 3.449 9.781 18 1 97.81 17 VAL B O 1
ATOM 1822 N N . LEU B 1 18 ? 5.117 9.258 16.578 1 97.88 18 LEU B N 1
ATOM 1823 C CA . LEU B 1 18 ? 4.27 8.5 15.672 1 97.88 18 LEU B CA 1
ATOM 1824 C C . LEU B 1 18 ? 3.512 7.406 16.422 1 97.88 18 LEU B C 1
ATOM 1826 O O . LEU B 1 18 ? 2.309 7.227 16.219 1 97.88 18 LEU B O 1
ATOM 1830 N N . ASN B 1 19 ? 4.195 6.734 17.281 1 96.69 19 ASN B N 1
ATOM 1831 C CA . ASN B 1 19 ? 3.594 5.637 18.031 1 96.69 19 ASN B CA 1
ATOM 1832 C C . ASN B 1 19 ? 2.516 6.133 18.984 1 96.69 19 ASN B C 1
ATOM 1834 O O . ASN B 1 19 ? 1.608 5.379 19.344 1 96.69 19 ASN B O 1
ATOM 1838 N N . GLU B 1 20 ? 2.584 7.395 19.297 1 95.31 20 GLU B N 1
ATOM 1839 C CA . GLU B 1 20 ? 1.634 7.984 20.234 1 95.31 20 GLU B CA 1
ATOM 1840 C C . GLU B 1 20 ? 0.407 8.531 19.516 1 95.31 20 GLU B C 1
ATOM 1842 O O . GLU B 1 20 ? -0.725 8.32 19.953 1 95.31 20 GLU B O 1
ATOM 1847 N N . VAL B 1 21 ? 0.636 9.195 18.375 1 95.06 21 VAL B N 1
ATOM 1848 C CA . VAL B 1 21 ? -0.46 10.008 17.859 1 95.06 21 VAL B CA 1
ATOM 1849 C C . VAL B 1 21 ? -0.838 9.539 16.453 1 95.06 21 VAL B C 1
ATOM 1851 O O . VAL B 1 21 ? -1.835 9.992 15.891 1 95.06 21 VAL B O 1
ATOM 1854 N N . GLY B 1 22 ? -0.029 8.672 15.852 1 95.44 22 GLY B N 1
ATOM 1855 C CA . GLY B 1 22 ? -0.277 8.25 14.484 1 95.44 22 GLY B CA 1
ATOM 1856 C C . GLY B 1 22 ? 0.195 9.266 13.453 1 95.44 22 GLY B C 1
ATOM 1857 O O . GLY B 1 22 ? 0.69 10.336 13.812 1 95.44 22 GLY B O 1
ATOM 1858 N N . LEU B 1 23 ? 0.057 8.938 12.234 1 95.25 23 LEU B N 1
ATOM 1859 C CA . LEU B 1 23 ? 0.601 9.734 11.133 1 95.25 23 LEU B CA 1
ATOM 1860 C C . LEU B 1 23 ? -0.13 11.062 11.016 1 95.25 23 LEU B C 1
ATOM 1862 O O . LEU B 1 23 ? 0.496 12.102 10.797 1 95.25 23 LEU B O 1
ATOM 1866 N N . GLU B 1 24 ? -1.428 11.039 11.148 1 89.81 24 GLU B N 1
ATOM 1867 C CA . GLU B 1 24 ? -2.209 12.266 11.023 1 89.81 24 GLU B CA 1
ATOM 1868 C C . GLU B 1 24 ? -1.847 13.266 12.117 1 89.81 24 GLU B C 1
ATOM 1870 O O . GLU B 1 24 ? -1.831 14.469 11.883 1 89.81 24 GLU B O 1
ATOM 1875 N N . GLY B 1 25 ? -1.548 12.75 13.25 1 92.38 25 GLY B N 1
ATOM 1876 C CA . GLY B 1 25 ? -1.229 13.609 14.383 1 92.38 25 GLY B CA 1
ATOM 1877 C C . GLY B 1 25 ? 0.235 14 14.438 1 92.38 25 GLY B C 1
ATOM 1878 O O . GLY B 1 25 ? 0.629 14.836 15.258 1 92.38 25 GLY B O 1
ATOM 1879 N N . LEU B 1 26 ? 0.995 13.398 13.578 1 95.19 26 LEU B N 1
ATOM 1880 C CA . LEU B 1 26 ? 2.426 13.672 13.555 1 95.19 26 LEU B CA 1
ATOM 1881 C C . LEU B 1 26 ? 2.709 15 12.852 1 95.19 26 LEU B C 1
ATOM 1883 O O . LEU B 1 26 ? 2.588 15.094 11.625 1 95.19 26 LEU B O 1
ATOM 1887 N N . THR B 1 27 ? 3.084 16.016 13.633 1 91.19 27 THR B N 1
ATOM 1888 C CA . THR B 1 27 ? 3.393 17.328 13.07 1 91.19 27 THR B CA 1
ATOM 1889 C C . THR B 1 27 ? 4.77 17.797 13.523 1 91.19 27 THR B C 1
ATOM 1891 O O . THR B 1 27 ? 5.277 17.344 14.555 1 91.19 27 THR B O 1
ATOM 1894 N N . LEU B 1 28 ? 5.309 18.656 12.688 1 92 28 LEU B N 1
ATOM 1895 C CA . LEU B 1 28 ? 6.586 19.234 13.078 1 92 28 LEU B CA 1
ATOM 1896 C C . LEU B 1 28 ? 6.461 19.969 14.406 1 92 28 LEU B C 1
ATOM 1898 O O . LEU B 1 28 ? 7.375 19.922 15.234 1 92 28 LEU B O 1
ATOM 1902 N N . ARG B 1 29 ? 5.363 20.609 14.656 1 91.38 29 ARG B N 1
ATOM 1903 C CA . ARG B 1 29 ? 5.121 21.328 15.898 1 91.38 29 ARG B CA 1
ATOM 1904 C C . ARG B 1 29 ? 5.113 20.375 17.094 1 91.38 29 ARG B C 1
ATOM 1906 O O . ARG B 1 29 ? 5.707 20.672 18.125 1 91.38 29 ARG B O 1
ATOM 1913 N N . LYS B 1 30 ? 4.465 19.266 16.938 1 94.5 30 LYS B N 1
ATOM 1914 C CA . LYS B 1 30 ? 4.402 18.281 18.031 1 94.5 30 LYS B CA 1
ATOM 1915 C C . LYS B 1 30 ? 5.785 17.703 18.328 1 94.5 30 LYS B C 1
ATOM 1917 O O . LYS B 1 30 ? 6.148 17.531 19.484 1 94.5 30 LYS B O 1
ATOM 1922 N N . ILE B 1 31 ? 6.488 17.375 17.281 1 96.31 31 ILE B N 1
ATOM 1923 C CA . ILE B 1 31 ? 7.84 16.844 17.438 1 96.31 31 ILE B CA 1
ATOM 1924 C C . ILE B 1 31 ? 8.719 17.859 18.156 1 96.31 31 ILE B C 1
ATOM 1926 O O . ILE B 1 31 ? 9.461 17.516 19.078 1 96.31 31 ILE B O 1
ATOM 1930 N N . ALA B 1 32 ? 8.633 19.109 17.719 1 95.19 32 ALA B N 1
ATOM 1931 C CA . ALA B 1 32 ? 9.391 20.188 18.359 1 95.19 32 ALA B CA 1
ATOM 1932 C C . ALA B 1 32 ? 9.062 20.281 19.844 1 95.19 32 ALA B C 1
ATOM 1934 O O . ALA B 1 32 ? 9.961 20.453 20.672 1 95.19 32 ALA B O 1
ATOM 1935 N N . GLY B 1 33 ? 7.797 20.219 20.109 1 95.38 33 GLY B N 1
ATOM 1936 C CA . GLY B 1 33 ? 7.367 20.234 21.5 1 95.38 33 GLY B CA 1
ATOM 1937 C C . GLY B 1 33 ? 7.996 19.125 22.328 1 95.38 33 GLY B C 1
ATOM 1938 O O . GLY B 1 33 ? 8.469 19.359 23.453 1 95.38 33 GLY B O 1
ATOM 1939 N N . GLU B 1 34 ? 8.039 17.953 21.781 1 95.75 34 GLU B N 1
ATOM 1940 C CA . GLU B 1 34 ? 8.633 16.797 22.469 1 95.75 34 GLU B CA 1
ATOM 1941 C C . GLU B 1 34 ? 10.125 17 22.688 1 95.75 34 GLU B C 1
ATOM 1943 O O . GLU B 1 34 ? 10.695 16.5 23.672 1 95.75 34 GLU B O 1
ATOM 1948 N N . LEU B 1 35 ? 10.727 17.688 21.797 1 95.62 35 LEU B N 1
ATOM 1949 C CA . LEU B 1 35 ? 12.156 17.953 21.859 1 95.62 35 LEU B CA 1
ATOM 1950 C C . LEU B 1 35 ? 12.445 19.203 22.688 1 95.62 35 LEU B C 1
ATOM 1952 O O . LEU B 1 35 ? 13.609 19.547 22.922 1 95.62 35 LEU B O 1
ATOM 1956 N N . ASN B 1 36 ? 11.438 19.891 23.047 1 95.12 36 ASN B N 1
ATOM 1957 C CA . ASN B 1 36 ? 11.562 21.125 23.812 1 95.12 36 ASN B CA 1
ATOM 1958 C C . ASN B 1 36 ? 12.352 22.172 23.031 1 95.12 36 ASN B C 1
ATOM 1960 O O . ASN B 1 36 ? 13.281 22.781 23.578 1 95.12 36 ASN B O 1
ATOM 1964 N N . VAL B 1 37 ? 12 22.312 21.781 1 93.75 37 VAL B N 1
ATOM 1965 C CA . VAL B 1 37 ? 12.562 23.359 20.938 1 93.75 37 VAL B CA 1
ATOM 1966 C C . VAL B 1 37 ? 11.438 24.078 20.188 1 93.75 37 VAL B C 1
ATOM 1968 O O . VAL B 1 37 ? 10.281 23.656 20.234 1 93.75 37 VAL B O 1
ATOM 1971 N N . GLN B 1 38 ? 11.852 25.25 19.594 1 90.62 38 GLN B N 1
ATOM 1972 C CA . GLN B 1 38 ? 10.898 25.953 18.75 1 90.62 38 GLN B CA 1
ATOM 1973 C C . GLN B 1 38 ? 10.844 25.344 17.344 1 90.62 38 GLN B C 1
ATOM 1975 O O . GLN B 1 38 ? 11.867 24.922 16.812 1 90.62 38 GLN B O 1
ATOM 1980 N N . ALA B 1 39 ? 9.625 25.328 16.719 1 87.12 39 ALA B N 1
ATOM 1981 C CA . ALA B 1 39 ? 9.359 24.656 15.453 1 87.12 39 ALA B CA 1
ATOM 1982 C C . ALA B 1 39 ? 10.336 25.125 14.375 1 87.12 39 ALA B C 1
ATOM 1984 O O . ALA B 1 39 ? 10.82 24.312 13.586 1 87.12 39 ALA B O 1
ATOM 1985 N N . PRO B 1 40 ? 10.766 26.344 14.375 1 87.44 40 PRO B N 1
ATOM 1986 C CA . PRO B 1 40 ? 11.695 26.766 13.328 1 87.44 40 PRO B CA 1
ATOM 1987 C C . PRO B 1 40 ? 13.039 26.031 13.391 1 87.44 40 PRO B C 1
ATOM 1989 O O . PRO B 1 40 ? 13.703 25.859 12.367 1 87.44 40 PRO B O 1
ATOM 1992 N N . ALA B 1 41 ? 13.312 25.625 14.484 1 89.38 41 ALA B N 1
ATOM 1993 C CA . ALA B 1 41 ? 14.555 24.875 14.641 1 89.38 41 ALA B CA 1
ATOM 1994 C C . ALA B 1 41 ? 14.531 23.578 13.836 1 89.38 41 ALA B C 1
ATOM 1996 O O . ALA B 1 41 ? 15.562 23.125 13.352 1 89.38 41 ALA B O 1
ATOM 1997 N N . LEU B 1 42 ? 13.336 23 13.672 1 90.94 42 LEU B N 1
ATOM 1998 C CA . LEU B 1 42 ? 13.211 21.75 12.945 1 90.94 42 LEU B CA 1
ATOM 1999 C C . LEU B 1 42 ? 13.266 21.984 11.438 1 90.94 42 LEU B C 1
ATOM 2001 O O . LEU B 1 42 ? 13.719 21.125 10.688 1 90.94 42 LEU B O 1
ATOM 2005 N N . TYR B 1 43 ? 12.867 23.156 11.07 1 87.19 43 TYR B N 1
ATOM 2006 C CA . TYR B 1 43 ? 12.836 23.469 9.648 1 87.19 43 TYR B CA 1
ATOM 2007 C C . TYR B 1 43 ? 14.242 23.594 9.086 1 87.19 43 TYR B C 1
ATOM 2009 O O . TYR B 1 43 ? 14.445 23.484 7.875 1 87.19 43 TYR B O 1
ATOM 2017 N N . TRP B 1 44 ? 15.211 23.797 9.992 1 86.88 44 TRP B N 1
ATOM 2018 C CA . TRP B 1 44 ? 16.609 23.828 9.586 1 86.88 44 TRP B CA 1
ATOM 2019 C C . TRP B 1 44 ? 17.094 22.438 9.195 1 86.88 44 TRP B C 1
ATOM 2021 O O . TRP B 1 44 ? 18.031 22.297 8.406 1 86.88 44 TRP B O 1
ATOM 2031 N N . HIS B 1 45 ? 16.391 21.5 9.68 1 91.12 45 HIS B N 1
ATOM 2032 C CA . HIS B 1 45 ? 16.797 20.125 9.453 1 91.12 45 HIS B CA 1
ATOM 2033 C C . HIS B 1 45 ? 15.945 19.453 8.383 1 91.12 45 HIS B C 1
ATOM 2035 O O . HIS B 1 45 ? 16.406 18.562 7.672 1 91.12 45 HIS B O 1
ATOM 2041 N N . PHE B 1 46 ? 14.719 19.859 8.32 1 92.12 46 PHE B N 1
ATOM 2042 C CA . PHE B 1 46 ? 13.773 19.297 7.352 1 92.12 46 PHE B CA 1
ATOM 2043 C C . PHE B 1 46 ? 12.922 20.406 6.738 1 92.12 46 PHE B C 1
ATOM 2045 O O . PHE B 1 46 ? 12.188 21.094 7.449 1 92.12 46 PHE B O 1
ATOM 2052 N N . LYS B 1 47 ? 12.977 20.422 5.449 1 87.69 47 LYS B N 1
ATOM 2053 C CA . LYS B 1 47 ? 12.305 21.5 4.727 1 87.69 47 LYS B CA 1
ATOM 2054 C C . LYS B 1 47 ? 10.789 21.344 4.801 1 87.69 47 LYS B C 1
ATOM 2056 O O . LYS B 1 47 ? 10.055 22.328 4.742 1 87.69 47 LYS B O 1
ATOM 2061 N N . ASN B 1 48 ? 10.336 20.125 4.895 1 87.56 48 ASN B N 1
ATOM 2062 C CA . ASN B 1 48 ? 8.906 19.828 4.949 1 87.56 48 ASN B CA 1
ATOM 2063 C C . ASN B 1 48 ? 8.656 18.453 5.559 1 87.56 48 ASN B C 1
ATOM 2065 O O . ASN B 1 48 ? 9.594 17.719 5.871 1 87.56 48 ASN B O 1
ATOM 2069 N N . LYS B 1 49 ? 7.457 18.156 5.73 1 89.81 49 LYS B N 1
ATOM 2070 C CA . LYS B 1 49 ? 7.055 16.906 6.355 1 89.81 49 LYS B CA 1
ATOM 2071 C C . LYS B 1 49 ? 7.527 15.703 5.531 1 89.81 49 LYS B C 1
ATOM 2073 O O . LYS B 1 49 ? 7.914 14.68 6.09 1 89.81 49 LYS B O 1
ATOM 2078 N N . GLN B 1 50 ? 7.496 15.828 4.262 1 91.44 50 GLN B N 1
ATOM 2079 C CA . GLN B 1 50 ? 7.887 14.727 3.389 1 91.44 50 GLN B CA 1
ATOM 2080 C C . GLN B 1 50 ? 9.352 14.344 3.605 1 91.44 50 GLN B C 1
ATOM 2082 O O . GLN B 1 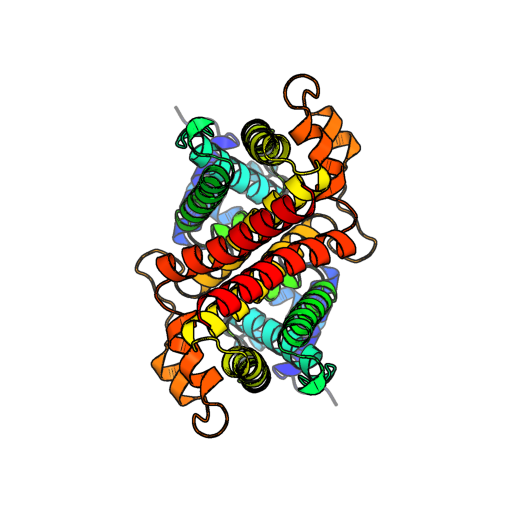50 ? 9.688 13.156 3.635 1 91.44 50 GLN B O 1
ATOM 2087 N N . GLU B 1 51 ? 10.172 15.32 3.707 1 93.56 51 GLU B N 1
ATOM 2088 C CA . GLU B 1 51 ? 11.586 15.047 3.961 1 93.56 51 GLU B CA 1
ATOM 2089 C C . GLU B 1 51 ? 11.773 14.297 5.277 1 93.56 51 GLU B C 1
ATOM 2091 O O . GLU B 1 51 ? 12.617 13.406 5.375 1 93.56 51 GLU B O 1
ATOM 2096 N N . LEU B 1 52 ? 11.023 14.742 6.258 1 95.5 52 LEU B N 1
ATOM 2097 C CA . LEU B 1 52 ? 11.062 14.047 7.539 1 95.5 52 LEU B CA 1
ATOM 2098 C C . LEU B 1 52 ? 10.594 12.602 7.391 1 95.5 52 LEU B C 1
ATOM 2100 O O . LEU B 1 52 ? 11.25 11.68 7.879 1 95.5 52 LEU B O 1
ATOM 2104 N N . LEU B 1 53 ? 9.5 12.375 6.699 1 96.62 53 LEU B N 1
ATOM 2105 C CA . LEU B 1 53 ? 8.961 11.039 6.48 1 96.62 53 LEU B CA 1
ATOM 2106 C C . LEU B 1 53 ? 9.961 10.164 5.723 1 96.62 53 LEU B C 1
ATOM 2108 O O . LEU B 1 53 ? 10.109 8.984 6.023 1 96.62 53 LEU B O 1
ATOM 2112 N N . ASP B 1 54 ? 10.633 10.734 4.75 1 96.5 54 ASP B N 1
ATOM 2113 C CA . ASP B 1 54 ? 11.664 10.016 4.012 1 96.5 54 ASP B CA 1
ATOM 2114 C C . ASP B 1 54 ? 12.758 9.508 4.953 1 96.5 54 ASP B C 1
ATOM 2116 O O . ASP B 1 54 ? 13.164 8.352 4.871 1 96.5 54 ASP B O 1
ATOM 2120 N N . GLU B 1 55 ? 13.141 10.375 5.82 1 97 55 GLU B N 1
ATOM 2121 C CA . GLU B 1 55 ? 14.203 10 6.75 1 97 55 GLU B CA 1
ATOM 2122 C C . GLU B 1 55 ? 13.711 8.992 7.781 1 97 55 GLU B C 1
ATOM 2124 O O . GLU B 1 55 ? 14.453 8.102 8.195 1 97 55 GLU B O 1
ATOM 2129 N N . MET B 1 56 ? 12.539 9.156 8.211 1 98 56 MET B N 1
ATOM 2130 C CA . MET B 1 56 ? 11.938 8.188 9.125 1 98 56 MET B CA 1
ATOM 2131 C C . MET B 1 56 ? 11.875 6.805 8.484 1 98 56 MET B C 1
ATOM 2133 O O . MET B 1 56 ? 12.281 5.816 9.094 1 98 56 MET B O 1
ATOM 2137 N N . ALA B 1 57 ? 11.406 6.734 7.305 1 97.81 57 ALA B N 1
ATOM 2138 C CA . ALA B 1 57 ? 11.305 5.473 6.574 1 97.81 57 ALA B CA 1
ATOM 2139 C C . ALA B 1 57 ? 12.688 4.836 6.398 1 97.81 57 ALA B C 1
ATOM 2141 O O . ALA B 1 57 ? 12.844 3.629 6.594 1 97.81 57 ALA B O 1
ATOM 2142 N N . THR B 1 58 ? 13.633 5.668 6.059 1 97.31 58 THR B N 1
ATOM 2143 C CA . THR B 1 58 ? 15 5.184 5.883 1 97.31 58 THR B CA 1
ATOM 2144 C C . THR B 1 58 ? 15.547 4.633 7.191 1 97.31 58 THR B C 1
ATOM 2146 O O . THR B 1 58 ? 16.203 3.592 7.203 1 97.31 58 THR B O 1
ATOM 2149 N N . THR B 1 59 ? 15.25 5.305 8.234 1 97.25 59 THR B N 1
ATOM 2150 C CA . THR B 1 59 ? 15.703 4.879 9.555 1 97.25 59 THR B CA 1
ATOM 2151 C C . THR B 1 59 ? 15.047 3.559 9.945 1 97.25 59 THR B C 1
ATOM 2153 O O . THR B 1 59 ? 15.711 2.652 10.445 1 97.25 59 THR B O 1
ATOM 2156 N N . MET B 1 60 ? 13.773 3.42 9.703 1 97.38 60 MET B N 1
ATOM 2157 C CA . MET B 1 60 ? 13.07 2.164 9.945 1 97.38 60 MET B CA 1
ATOM 2158 C C . MET B 1 60 ? 13.742 1.01 9.219 1 97.38 60 MET B C 1
ATOM 2160 O O . MET B 1 60 ? 13.992 -0.044 9.805 1 97.38 60 MET B O 1
ATOM 2164 N N . LEU B 1 61 ? 14.047 1.248 7.98 1 96.44 61 LEU B N 1
ATOM 2165 C CA . LEU B 1 61 ? 14.648 0.218 7.141 1 96.44 61 LEU B CA 1
ATOM 2166 C C . LEU B 1 61 ? 16.047 -0.126 7.629 1 96.44 61 LEU B C 1
ATOM 2168 O O . LEU B 1 61 ? 16.406 -1.302 7.719 1 96.44 61 LEU B O 1
ATOM 2172 N N . ARG B 1 62 ? 16.781 0.89 7.969 1 94.88 62 ARG B N 1
ATOM 2173 C CA . ARG B 1 62 ? 18.141 0.696 8.469 1 94.88 62 ARG B CA 1
ATOM 2174 C C . ARG B 1 62 ? 18.141 -0.152 9.734 1 94.88 62 ARG B C 1
ATOM 2176 O O . ARG B 1 62 ? 18.953 -1.072 9.867 1 94.88 62 ARG B O 1
ATOM 2183 N N . GLU B 1 63 ? 17.297 0.178 10.57 1 93.75 63 GLU B N 1
ATOM 2184 C CA . GLU B 1 63 ? 17.203 -0.561 11.828 1 93.75 63 GLU B CA 1
ATOM 2185 C C . GLU B 1 63 ? 16.812 -2.014 11.586 1 93.75 63 GLU B C 1
ATOM 2187 O O . GLU B 1 63 ? 17.344 -2.924 12.211 1 93.75 63 GLU B O 1
ATOM 2192 N N . GLN B 1 64 ? 15.898 -2.201 10.68 1 94.06 64 GLN B N 1
ATOM 2193 C CA . GLN B 1 64 ? 15.469 -3.557 10.352 1 94.06 64 GLN B CA 1
ATOM 2194 C C . GLN B 1 64 ? 16.594 -4.355 9.711 1 94.06 64 GLN B C 1
ATOM 2196 O O . GLN B 1 64 ? 16.828 -5.516 10.07 1 94.06 64 GLN B O 1
ATOM 2201 N N . LEU B 1 65 ? 17.312 -3.766 8.812 1 92.06 65 LEU B N 1
ATOM 2202 C CA . LEU B 1 65 ? 18.375 -4.461 8.094 1 92.06 65 LEU B CA 1
ATOM 2203 C C . LEU B 1 65 ? 19.578 -4.715 9.016 1 92.06 65 LEU B C 1
ATOM 2205 O O . LEU B 1 65 ? 20.297 -5.699 8.844 1 92.06 65 LEU B O 1
ATOM 2209 N N . GLY B 1 66 ? 19.781 -3.832 9.977 1 87.88 66 GLY B N 1
ATOM 2210 C CA . GLY B 1 66 ? 20.828 -4.035 10.969 1 87.88 66 GLY B CA 1
ATOM 2211 C C . GLY B 1 66 ? 20.578 -5.234 11.859 1 87.88 66 GLY B C 1
ATOM 2212 O O . GLY B 1 66 ? 21.516 -5.836 12.383 1 87.88 66 GLY B O 1
ATOM 2213 N N . LYS B 1 67 ? 19.344 -5.59 11.93 1 83.69 67 LYS B N 1
ATOM 2214 C CA . LYS B 1 67 ? 18.953 -6.699 12.789 1 83.69 67 LYS B CA 1
ATOM 2215 C C . LYS B 1 67 ? 18.797 -7.988 11.992 1 83.69 67 LYS B C 1
ATOM 2217 O O . LYS B 1 67 ? 18.734 -9.078 12.562 1 83.69 67 LYS B O 1
ATOM 2222 N N . ALA B 1 68 ? 18.688 -7.809 10.734 1 78.5 68 ALA B N 1
ATOM 2223 C CA . ALA B 1 68 ? 18.359 -8.945 9.883 1 78.5 68 ALA B CA 1
ATOM 2224 C C . ALA B 1 68 ? 19.609 -9.734 9.508 1 78.5 68 ALA B C 1
ATOM 2226 O O . ALA B 1 68 ? 20.703 -9.18 9.414 1 78.5 68 ALA B O 1
ATOM 2227 N N . LYS B 1 69 ? 19.359 -10.969 9.312 1 72.94 69 LYS B N 1
ATOM 2228 C CA . LYS B 1 69 ? 20.406 -11.805 8.742 1 72.94 69 LYS B CA 1
ATOM 2229 C C . LYS B 1 69 ? 20.562 -11.562 7.246 1 72.94 69 LYS B C 1
ATOM 2231 O O . LYS B 1 69 ? 19.562 -11.391 6.535 1 72.94 69 LYS B O 1
ATOM 2236 N N . PRO B 1 70 ? 21.75 -11.469 6.848 1 70.69 70 PRO B N 1
ATOM 2237 C CA . PRO B 1 70 ? 21.953 -11.32 5.406 1 70.69 70 PRO B CA 1
ATOM 2238 C C . PRO B 1 70 ? 21.375 -12.484 4.605 1 70.69 70 PRO B C 1
ATOM 2240 O O . PRO B 1 70 ? 21.188 -13.578 5.148 1 70.69 70 PRO B O 1
ATOM 2243 N N . ALA B 1 71 ? 20.953 -12.148 3.453 1 75.81 71 ALA B N 1
ATOM 2244 C CA . ALA B 1 71 ? 20.562 -13.234 2.549 1 75.81 71 ALA B CA 1
ATOM 2245 C C . ALA B 1 71 ? 21.609 -14.352 2.555 1 75.81 71 ALA B C 1
ATOM 2247 O O . ALA B 1 71 ? 22.812 -14.086 2.564 1 75.81 71 ALA B O 1
ATOM 2248 N N . GLN B 1 72 ? 21.062 -15.602 2.697 1 76.94 72 GLN B N 1
ATOM 2249 C CA . GLN B 1 72 ? 21.922 -16.781 2.779 1 76.94 72 GLN B CA 1
ATOM 2250 C C . GLN B 1 72 ? 21.781 -17.641 1.528 1 76.94 72 GLN B C 1
ATOM 2252 O O . GLN B 1 72 ? 20.719 -18.172 1.241 1 76.94 72 GLN B O 1
ATOM 2257 N N . PRO B 1 73 ? 22.828 -17.734 0.89 1 72.69 73 PRO B N 1
ATOM 2258 C CA . PRO B 1 73 ? 22.766 -18.547 -0.329 1 72.69 73 PRO B CA 1
ATOM 2259 C C . PRO B 1 73 ? 22.188 -19.938 -0.087 1 72.69 73 PRO B C 1
ATOM 2261 O O . PRO B 1 73 ? 21.547 -20.5 -0.972 1 72.69 73 PRO B O 1
ATOM 2264 N N . GLN B 1 74 ? 22.297 -20.375 1.01 1 75.94 74 GLN B N 1
ATOM 2265 C CA . GLN B 1 74 ? 21.859 -21.734 1.288 1 75.94 74 GLN B CA 1
ATOM 2266 C C . GLN B 1 74 ? 20.344 -21.812 1.381 1 75.94 74 GLN B C 1
ATOM 2268 O O . GLN B 1 74 ? 19.766 -22.891 1.229 1 75.94 74 GLN B O 1
ATOM 2273 N N . ARG B 1 75 ? 19.672 -20.797 1.552 1 82.31 75 ARG B N 1
ATOM 2274 C CA . ARG B 1 75 ? 18.219 -20.766 1.754 1 82.31 75 ARG B CA 1
ATOM 2275 C C . ARG B 1 75 ? 17.484 -20.797 0.421 1 82.31 75 ARG B C 1
ATOM 2277 O O . ARG B 1 75 ? 16.328 -21.203 0.358 1 82.31 75 ARG B O 1
ATOM 2284 N N . GLY B 1 76 ? 18.047 -20.547 -0.68 1 93.38 76 GLY B N 1
ATOM 2285 C CA . GLY B 1 76 ? 17.391 -20.406 -1.967 1 93.38 76 GLY B CA 1
ATOM 2286 C C . GLY B 1 76 ? 16.703 -19.062 -2.141 1 93.38 76 GLY B C 1
ATOM 2287 O O . GLY B 1 76 ? 16.469 -18.344 -1.165 1 93.38 76 GLY B O 1
ATOM 2288 N N . TRP B 1 77 ? 16.359 -18.781 -3.336 1 96.19 77 TRP B N 1
ATOM 2289 C CA . TRP B 1 77 ? 15.812 -17.469 -3.67 1 96.19 77 TRP B CA 1
ATOM 2290 C C . TRP B 1 77 ? 14.43 -17.281 -3.043 1 96.19 77 TRP B C 1
ATOM 2292 O O . TRP B 1 77 ? 14.086 -16.188 -2.613 1 96.19 77 TRP B O 1
ATOM 2302 N N . GLU B 1 78 ? 13.695 -18.359 -2.914 1 96.94 78 GLU B N 1
ATOM 2303 C CA . GLU B 1 78 ? 12.328 -18.297 -2.391 1 96.94 78 GLU B CA 1
ATOM 2304 C C . GLU B 1 78 ? 12.32 -17.891 -0.923 1 96.94 78 GLU B C 1
ATOM 2306 O O . GLU B 1 78 ? 11.602 -16.969 -0.54 1 96.94 78 GLU B O 1
ATOM 2311 N N . GLU B 1 79 ? 13.062 -18.547 -0.147 1 96.5 79 GLU B N 1
ATOM 2312 C CA . GLU B 1 79 ? 13.117 -18.266 1.283 1 96.5 79 GLU B CA 1
ATOM 2313 C C . GLU B 1 79 ? 13.727 -16.891 1.551 1 96.5 79 GLU B C 1
ATOM 2315 O O . GLU B 1 79 ? 13.32 -16.188 2.482 1 96.5 79 GLU B O 1
ATOM 2320 N N . ASN B 1 80 ? 14.695 -16.5 0.757 1 96.81 80 ASN B N 1
ATOM 2321 C CA . ASN B 1 80 ? 15.297 -15.188 0.923 1 96.81 80 ASN B CA 1
ATOM 2322 C C . ASN B 1 80 ? 14.297 -14.07 0.629 1 96.81 80 ASN B C 1
ATOM 2324 O O . ASN B 1 80 ? 14.242 -13.078 1.357 1 96.81 80 ASN B O 1
ATOM 2328 N N . LEU B 1 81 ? 13.508 -14.211 -0.407 1 97.12 81 LEU B N 1
ATOM 2329 C CA . LEU B 1 81 ? 12.484 -13.227 -0.72 1 97.12 81 LEU B CA 1
ATOM 2330 C C . LEU B 1 81 ? 11.398 -13.211 0.35 1 97.12 81 LEU B C 1
ATOM 2332 O O . LEU B 1 81 ? 10.906 -12.141 0.73 1 97.12 81 LEU B O 1
ATOM 2336 N N . ALA B 1 82 ? 11.062 -14.391 0.83 1 97.88 82 ALA B N 1
ATOM 2337 C CA . ALA B 1 82 ? 10.055 -14.492 1.883 1 97.88 82 ALA B CA 1
ATOM 2338 C C . ALA B 1 82 ? 10.523 -13.797 3.158 1 97.88 82 ALA B C 1
ATOM 2340 O O . ALA B 1 82 ? 9.75 -13.078 3.801 1 97.88 82 ALA B O 1
ATOM 2341 N N . GLU B 1 83 ? 11.719 -13.977 3.508 1 96.5 83 GLU B N 1
ATOM 2342 C CA . GLU B 1 83 ? 12.25 -13.367 4.723 1 96.5 83 GLU B CA 1
ATOM 2343 C C . GLU B 1 83 ? 12.328 -11.852 4.602 1 96.5 83 GLU B C 1
ATOM 2345 O O . GLU B 1 83 ? 12.125 -11.133 5.578 1 96.5 83 GLU B O 1
ATOM 2350 N N . MET B 1 84 ? 12.688 -11.398 3.408 1 96.25 84 MET B N 1
ATOM 2351 C CA . MET B 1 84 ? 12.633 -9.961 3.178 1 96.25 84 MET B CA 1
ATOM 2352 C C . MET B 1 84 ? 11.227 -9.414 3.424 1 96.25 84 MET B C 1
ATOM 2354 O O . MET B 1 84 ? 11.062 -8.414 4.113 1 96.25 84 MET B O 1
ATOM 2358 N N . ALA B 1 85 ? 10.258 -10.102 2.91 1 98.12 85 ALA B N 1
ATOM 2359 C CA . ALA B 1 85 ? 8.867 -9.68 3.07 1 98.12 85 ALA B CA 1
ATOM 2360 C C . ALA B 1 85 ? 8.453 -9.695 4.539 1 98.12 85 ALA B C 1
ATOM 2362 O O . ALA B 1 85 ? 7.859 -8.734 5.035 1 98.12 85 ALA B O 1
ATOM 2363 N N . ARG B 1 86 ? 8.797 -10.75 5.23 1 97.88 86 ARG B N 1
ATOM 2364 C CA . ARG B 1 86 ? 8.477 -10.891 6.648 1 97.88 86 ARG B CA 1
ATOM 2365 C C . ARG B 1 86 ? 9.148 -9.797 7.469 1 97.88 86 ARG B C 1
ATOM 2367 O O . ARG B 1 86 ? 8.531 -9.211 8.359 1 97.88 86 ARG B O 1
ATOM 2374 N N . GLY B 1 87 ? 10.406 -9.57 7.188 1 97.12 87 GLY B N 1
ATOM 2375 C CA . GLY B 1 87 ? 11.141 -8.523 7.875 1 97.12 87 GLY B CA 1
ATOM 2376 C C . GLY B 1 87 ? 10.547 -7.141 7.656 1 97.12 87 GLY B C 1
ATOM 2377 O O . GLY B 1 87 ? 10.422 -6.359 8.602 1 97.12 87 GLY B O 1
ATOM 2378 N N . MET B 1 88 ? 10.195 -6.844 6.43 1 97.44 88 MET B N 1
ATOM 2379 C CA . MET B 1 88 ? 9.57 -5.566 6.105 1 97.44 88 MET B CA 1
ATOM 2380 C C . MET B 1 88 ? 8.25 -5.398 6.855 1 97.44 88 MET B C 1
ATOM 2382 O O . MET B 1 88 ? 7.984 -4.332 7.41 1 97.44 88 MET B O 1
ATOM 2386 N N . ARG B 1 89 ? 7.426 -6.441 6.812 1 98.31 89 ARG B N 1
ATOM 2387 C CA . ARG B 1 89 ? 6.152 -6.387 7.523 1 98.31 89 ARG B CA 1
ATOM 2388 C C . ARG B 1 89 ? 6.363 -6.164 9.016 1 98.31 89 ARG B C 1
ATOM 2390 O O . ARG B 1 89 ? 5.715 -5.309 9.617 1 98.31 89 ARG B O 1
ATOM 2397 N N . ARG B 1 90 ? 7.297 -6.875 9.609 1 97.12 90 ARG B N 1
ATOM 2398 C CA . ARG B 1 90 ? 7.605 -6.715 11.023 1 97.12 90 ARG B CA 1
ATOM 2399 C C . ARG B 1 90 ? 8.055 -5.293 11.328 1 97.12 90 ARG B C 1
ATOM 2401 O O . ARG B 1 90 ? 7.648 -4.707 12.328 1 97.12 90 ARG B O 1
ATOM 2408 N N . MET B 1 91 ? 8.898 -4.793 10.508 1 97.12 91 MET B N 1
ATOM 2409 C CA . MET B 1 91 ? 9.391 -3.428 10.656 1 97.12 91 MET B CA 1
ATOM 2410 C C . MET B 1 91 ? 8.242 -2.428 10.656 1 97.12 91 MET B C 1
ATOM 2412 O O . MET B 1 91 ? 8.141 -1.588 11.555 1 97.12 91 MET B O 1
ATOM 2416 N N . MET B 1 92 ? 7.391 -2.52 9.711 1 98.12 92 MET B N 1
ATOM 2417 C CA . MET B 1 92 ? 6.281 -1.583 9.57 1 98.12 92 MET B CA 1
ATOM 2418 C C . MET B 1 92 ? 5.305 -1.718 10.734 1 98.12 92 MET B C 1
ATOM 2420 O O . MET B 1 92 ? 4.824 -0.716 11.266 1 98.12 92 MET B O 1
ATOM 2424 N N . LEU B 1 93 ? 5.082 -2.932 11.172 1 97.69 93 LEU B N 1
ATOM 2425 C CA . LEU B 1 93 ? 4.141 -3.189 12.258 1 97.69 93 LEU B CA 1
ATOM 2426 C C . LEU B 1 93 ? 4.703 -2.707 13.594 1 97.69 93 LEU B C 1
ATOM 2428 O O . LEU B 1 93 ? 3.963 -2.564 14.57 1 97.69 93 LEU B O 1
ATOM 2432 N N . GLY B 1 94 ? 5.988 -2.479 13.641 1 96.88 94 GLY B N 1
ATOM 2433 C CA . GLY B 1 94 ? 6.621 -2.006 14.859 1 96.88 94 GLY B CA 1
ATOM 2434 C C . GLY B 1 94 ? 6.301 -0.559 15.18 1 96.88 94 GLY B C 1
ATOM 2435 O O . GLY B 1 94 ? 6.613 -0.072 16.266 1 96.88 94 GLY B O 1
ATOM 2436 N N . TYR B 1 95 ? 5.695 0.12 14.273 1 97.75 95 TYR B N 1
ATOM 2437 C CA . TYR B 1 95 ? 5.305 1.516 14.438 1 97.75 95 TYR B CA 1
ATOM 2438 C C . TYR B 1 95 ? 3.844 1.72 14.055 1 97.75 95 TYR B C 1
ATOM 2440 O O . TYR B 1 95 ? 3.365 1.144 13.07 1 97.75 95 TYR B O 1
ATOM 2448 N N . ARG B 1 96 ? 3.139 2.551 14.883 1 97.12 96 ARG B N 1
ATOM 2449 C CA . ARG B 1 96 ? 1.801 2.973 14.484 1 97.12 96 ARG B CA 1
ATOM 2450 C C . ARG B 1 96 ? 1.831 3.656 13.117 1 97.12 96 ARG B C 1
ATOM 2452 O O . ARG B 1 96 ? 2.611 4.586 12.898 1 97.12 96 ARG B O 1
ATOM 2459 N N . ASP B 1 97 ? 1.088 3.195 12.172 1 97.12 97 ASP B N 1
ATOM 2460 C CA . ASP B 1 97 ? 1.018 3.709 10.812 1 97.12 97 ASP B CA 1
ATOM 2461 C C . ASP B 1 97 ? 2.346 3.516 10.086 1 97.12 97 ASP B C 1
ATOM 2463 O O . ASP B 1 97 ? 2.658 4.254 9.148 1 97.12 97 ASP B O 1
ATOM 2467 N N . GLY B 1 98 ? 3.113 2.553 10.508 1 98.25 98 GLY B N 1
ATOM 2468 C CA . GLY B 1 98 ? 4.438 2.35 9.938 1 98.25 98 GLY B CA 1
ATOM 2469 C C . GLY B 1 98 ? 4.414 2.092 8.445 1 98.25 98 GLY B C 1
ATOM 2470 O O . GLY B 1 98 ? 5.297 2.549 7.715 1 98.25 98 GLY B O 1
ATOM 2471 N N . ALA B 1 99 ? 3.428 1.351 7.996 1 98.38 99 ALA B N 1
ATOM 2472 C CA . ALA B 1 99 ? 3.33 1.043 6.57 1 98.38 99 ALA B CA 1
ATOM 2473 C C . ALA B 1 99 ? 3.029 2.299 5.758 1 98.38 99 ALA B C 1
ATOM 2475 O O . ALA B 1 99 ? 3.572 2.484 4.668 1 98.38 99 ALA B O 1
ATOM 2476 N N . LYS B 1 100 ? 2.207 3.141 6.277 1 97.31 100 LYS B N 1
ATOM 2477 C CA . LYS B 1 100 ? 1.902 4.398 5.598 1 97.31 100 LYS B CA 1
ATOM 2478 C C . LYS B 1 100 ? 3.113 5.324 5.594 1 97.31 100 LYS B C 1
ATOM 2480 O O . LYS B 1 100 ? 3.336 6.055 4.625 1 97.31 100 LYS B O 1
ATOM 2485 N N . VAL B 1 101 ? 3.861 5.328 6.668 1 97.31 101 VAL B N 1
ATOM 2486 C CA . VAL B 1 101 ? 5.078 6.129 6.742 1 97.31 101 VAL B CA 1
ATOM 2487 C C . VAL B 1 101 ? 6.098 5.613 5.727 1 97.31 101 VAL B C 1
ATOM 2489 O O . VAL B 1 101 ? 6.73 6.402 5.02 1 97.31 101 VAL B O 1
ATOM 2492 N N . PHE B 1 102 ? 6.195 4.34 5.641 1 97.75 102 PHE B N 1
ATOM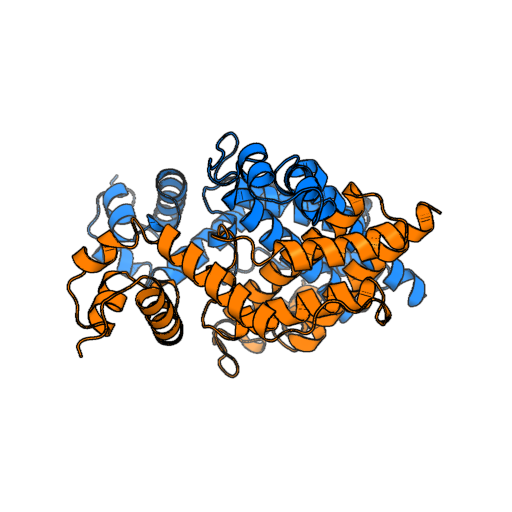 2493 C CA . PHE B 1 102 ? 7.227 3.707 4.824 1 97.75 102 PHE B CA 1
ATOM 2494 C C . PHE B 1 102 ? 6.863 3.773 3.348 1 97.75 102 PHE B C 1
ATOM 2496 O O . PHE B 1 102 ? 7.73 4.012 2.502 1 97.75 102 PHE B O 1
ATOM 2503 N N . SER B 1 103 ? 5.633 3.641 3.012 1 96.94 103 SER B N 1
ATOM 2504 C CA . SER B 1 103 ? 5.188 3.504 1.631 1 96.94 103 SER B CA 1
ATOM 2505 C C . SER B 1 103 ? 5.27 4.832 0.888 1 96.94 103 SER B C 1
ATOM 2507 O O . SER B 1 103 ? 4.945 5.883 1.446 1 96.94 103 SER B O 1
ATOM 2509 N N . GLY B 1 104 ? 5.75 4.766 -0.343 1 92.88 104 GLY B N 1
ATOM 2510 C CA . GLY B 1 104 ? 5.781 5.941 -1.196 1 92.88 104 GLY B CA 1
ATOM 2511 C C . GLY B 1 104 ? 6.824 6.957 -0.775 1 92.88 104 GLY B C 1
ATOM 2512 O O . GLY B 1 104 ? 6.723 8.141 -1.115 1 92.88 104 GLY B O 1
ATOM 2513 N N . THR B 1 105 ? 7.758 6.547 0.025 1 91.44 105 THR B N 1
ATOM 2514 C CA . THR B 1 105 ? 8.828 7.445 0.446 1 91.44 105 THR B CA 1
ATOM 2515 C C . THR B 1 105 ? 10.102 7.172 -0.341 1 91.44 105 THR B C 1
ATOM 2517 O O . THR B 1 105 ? 10.281 6.082 -0.891 1 91.44 105 THR B O 1
ATOM 2520 N N . ARG B 1 106 ? 10.906 8.164 -0.386 1 90.31 106 ARG B N 1
ATOM 2521 C CA . ARG B 1 106 ? 12.234 8.039 -0.976 1 90.31 106 ARG B CA 1
ATOM 2522 C C . ARG B 1 106 ? 13.273 7.691 0.085 1 90.31 106 ARG B C 1
ATOM 2524 O O . ARG B 1 106 ? 13.43 8.414 1.072 1 90.31 106 ARG B O 1
ATOM 2531 N N . LEU B 1 107 ? 13.938 6.621 -0.169 1 90.69 107 LEU B N 1
ATOM 2532 C CA . LEU B 1 107 ? 15.023 6.289 0.742 1 90.69 107 LEU B CA 1
ATOM 2533 C C . LEU B 1 107 ? 16.172 7.281 0.591 1 90.69 107 LEU B C 1
ATOM 2535 O O . LEU B 1 107 ? 16.547 7.641 -0.528 1 90.69 107 LEU B O 1
ATOM 2539 N N . THR B 1 108 ? 16.703 7.703 1.704 1 91.44 108 THR B N 1
ATOM 2540 C CA . THR B 1 108 ? 17.656 8.812 1.705 1 91.44 108 THR B CA 1
ATOM 2541 C C . THR B 1 108 ? 19.094 8.289 1.679 1 91.44 108 THR B C 1
ATOM 2543 O O . THR B 1 108 ? 20.047 9.07 1.631 1 91.44 108 THR B O 1
ATOM 2546 N N . ASP B 1 109 ? 19.25 7.02 1.762 1 90.25 109 ASP B N 1
ATOM 2547 C CA . ASP B 1 109 ? 20.578 6.43 1.637 1 90.25 109 ASP B CA 1
ATOM 2548 C C . ASP B 1 109 ? 20.531 5.09 0.914 1 90.25 109 ASP B C 1
ATOM 2550 O O . ASP B 1 109 ? 19.469 4.699 0.402 1 90.25 109 ASP B O 1
ATOM 2554 N N . GLY B 1 110 ? 21.719 4.453 0.826 1 89.94 110 GLY B N 1
ATOM 2555 C CA . GLY B 1 110 ? 21.812 3.25 0.011 1 89.94 110 GLY B CA 1
ATOM 2556 C C . GLY B 1 110 ? 21.688 1.972 0.817 1 89.94 110 GLY B C 1
ATOM 2557 O O . GLY B 1 110 ? 22.188 0.925 0.413 1 89.94 110 GLY B O 1
ATOM 2558 N N . THR B 1 111 ? 21.031 2 1.931 1 85.75 111 THR B N 1
ATOM 2559 C CA . THR B 1 111 ? 20.922 0.91 2.895 1 85.75 111 THR B CA 1
ATOM 2560 C C . THR B 1 111 ? 20.312 -0.331 2.242 1 85.75 111 THR B C 1
ATOM 2562 O O . THR B 1 111 ? 20.719 -1.456 2.549 1 85.75 111 THR B O 1
ATOM 2565 N N . ILE B 1 112 ? 19.5 -0.113 1.252 1 91.94 112 ILE B N 1
ATOM 2566 C CA . ILE B 1 112 ? 18.719 -1.226 0.726 1 91.94 112 ILE B CA 1
ATOM 2567 C C . ILE B 1 112 ? 19.5 -1.918 -0.393 1 91.94 112 ILE B C 1
ATOM 2569 O O . ILE B 1 112 ? 19.188 -3.051 -0.765 1 91.94 112 ILE B O 1
ATOM 2573 N N . TYR B 1 113 ? 20.5 -1.333 -0.938 1 94 113 TYR B N 1
ATOM 2574 C CA . TYR B 1 113 ? 21.062 -1.732 -2.227 1 94 113 TYR B CA 1
ATOM 2575 C C . TYR B 1 113 ? 21.734 -3.096 -2.131 1 94 113 TYR B C 1
ATOM 2577 O O . TYR B 1 113 ? 21.578 -3.939 -3.016 1 94 113 TYR B O 1
ATOM 2585 N N . GLU B 1 114 ? 22.484 -3.305 -1.066 1 93.81 114 GLU B N 1
ATOM 2586 C CA . GLU B 1 114 ? 23.172 -4.586 -0.92 1 93.81 114 GLU B CA 1
ATOM 2587 C C . GLU B 1 114 ? 22.172 -5.73 -0.788 1 93.81 114 GLU B C 1
ATOM 2589 O O . GLU B 1 114 ? 22.344 -6.785 -1.407 1 93.81 114 GLU B O 1
ATOM 2594 N N . THR B 1 115 ? 21.219 -5.504 0.034 1 94.38 115 THR B N 1
ATOM 2595 C CA . THR B 1 115 ? 20.188 -6.508 0.218 1 94.38 115 THR B CA 1
ATOM 2596 C C . THR B 1 115 ? 19.438 -6.762 -1.091 1 94.38 115 THR B C 1
ATOM 2598 O O . THR B 1 115 ? 19.219 -7.914 -1.467 1 94.38 115 THR B O 1
ATOM 2601 N N . MET B 1 116 ? 19.078 -5.723 -1.78 1 95.62 116 MET B N 1
ATOM 2602 C CA . MET B 1 116 ? 18.391 -5.859 -3.059 1 95.62 116 MET B CA 1
ATOM 2603 C C . MET B 1 116 ? 19.234 -6.633 -4.059 1 95.62 116 MET B C 1
ATOM 2605 O O . MET B 1 116 ? 18.734 -7.547 -4.723 1 95.62 116 MET B O 1
ATOM 2609 N N . ASP B 1 117 ? 20.5 -6.273 -4.141 1 96.88 117 ASP B N 1
ATOM 2610 C CA . ASP B 1 117 ? 21.391 -6.941 -5.09 1 96.88 117 ASP B CA 1
ATOM 2611 C C . ASP B 1 117 ? 21.469 -8.438 -4.805 1 96.88 117 ASP B C 1
ATOM 2613 O O . ASP B 1 117 ? 21.406 -9.258 -5.727 1 96.88 117 ASP B O 1
ATOM 2617 N N . ALA B 1 118 ? 21.578 -8.773 -3.58 1 95.88 118 ALA B N 1
ATOM 2618 C CA . ALA B 1 118 ? 21.688 -10.172 -3.182 1 95.88 118 ALA B CA 1
ATOM 2619 C C . ALA B 1 118 ? 20.406 -10.945 -3.521 1 95.88 118 ALA B C 1
ATOM 2621 O O . ALA B 1 118 ? 20.469 -12.078 -4.004 1 95.88 118 ALA B O 1
ATOM 2622 N N . LEU B 1 119 ? 19.312 -10.367 -3.279 1 96.62 119 LEU B N 1
ATOM 2623 C CA . LEU B 1 119 ? 18.031 -11.016 -3.57 1 96.62 119 LEU B CA 1
ATOM 2624 C C . LEU B 1 119 ? 17.859 -11.219 -5.07 1 96.62 119 LEU B C 1
ATOM 2626 O O . LEU B 1 119 ? 17.422 -12.289 -5.512 1 96.62 119 LEU B O 1
ATOM 2630 N N . LEU B 1 120 ? 18.172 -10.188 -5.793 1 97.5 120 LEU B N 1
ATOM 2631 C CA . LEU B 1 120 ? 18.078 -10.281 -7.246 1 97.5 120 LEU B CA 1
ATOM 2632 C C . LEU B 1 120 ? 19.047 -11.336 -7.785 1 97.5 120 LEU B C 1
ATOM 2634 O O . LEU B 1 120 ? 18.703 -12.086 -8.703 1 97.5 120 LEU B O 1
ATOM 2638 N N . ARG B 1 121 ? 20.203 -11.367 -7.23 1 96.75 121 ARG B N 1
ATOM 2639 C CA . ARG B 1 121 ? 21.203 -12.359 -7.645 1 96.75 121 ARG B CA 1
ATOM 2640 C C . ARG B 1 121 ? 20.672 -13.773 -7.457 1 96.75 121 ARG B C 1
ATOM 2642 O O . ARG B 1 121 ? 20.891 -14.641 -8.312 1 96.75 121 ARG B O 1
ATOM 2649 N N . GLY B 1 122 ? 20.062 -14 -6.352 1 96.12 122 GLY B N 1
ATOM 2650 C CA . GLY B 1 122 ? 19.453 -15.305 -6.129 1 96.12 122 GLY B CA 1
ATOM 2651 C C . GLY B 1 122 ? 18.469 -15.703 -7.211 1 96.12 122 GLY B C 1
ATOM 2652 O O . GLY B 1 122 ? 18.469 -16.844 -7.664 1 96.12 122 GLY B O 1
ATOM 2653 N N . LEU B 1 123 ? 17.672 -14.805 -7.676 1 97 123 LEU B N 1
ATOM 2654 C CA . LEU B 1 123 ? 16.688 -15.062 -8.719 1 97 123 LEU B CA 1
ATOM 2655 C C . LEU B 1 123 ? 17.375 -15.273 -10.07 1 97 123 LEU B C 1
ATOM 2657 O O . LEU B 1 123 ? 17.016 -16.172 -10.82 1 97 123 LEU B O 1
ATOM 2661 N N . VAL B 1 124 ? 18.328 -14.445 -10.32 1 96.62 124 VAL B N 1
ATOM 2662 C CA . VAL B 1 124 ? 19.047 -14.531 -11.586 1 96.62 124 VAL B CA 1
ATOM 2663 C C . VAL B 1 124 ? 19.812 -15.859 -11.656 1 96.62 124 VAL B C 1
ATOM 2665 O O . VAL B 1 124 ? 19.797 -16.531 -12.68 1 96.62 124 VAL B O 1
ATOM 2668 N N . ASP B 1 125 ? 20.422 -16.219 -10.586 1 95.5 125 ASP B N 1
ATOM 2669 C CA . ASP B 1 125 ? 21.156 -17.484 -10.523 1 95.5 125 ASP B CA 1
ATOM 2670 C C . ASP B 1 125 ? 20.219 -18.672 -10.734 1 95.5 125 ASP B C 1
ATOM 2672 O O . ASP B 1 125 ? 20.625 -19.719 -11.227 1 95.5 125 ASP B O 1
ATOM 2676 N N . ALA B 1 126 ? 19 -18.453 -10.398 1 94.88 126 ALA B N 1
ATOM 2677 C CA . ALA B 1 126 ? 18.016 -19.516 -10.547 1 94.88 126 ALA B CA 1
ATOM 2678 C C . ALA B 1 126 ? 17.469 -19.562 -11.977 1 94.88 126 ALA B C 1
ATOM 2680 O O . ALA B 1 126 ? 16.672 -20.438 -12.32 1 94.88 126 ALA B O 1
ATOM 2681 N N . GLY B 1 127 ? 17.781 -18.5 -12.781 1 95.44 127 GLY B N 1
ATOM 2682 C CA . GLY B 1 127 ? 17.438 -18.578 -14.188 1 95.44 127 GLY B CA 1
ATOM 2683 C C . GLY B 1 127 ? 16.578 -17.406 -14.648 1 95.44 127 GLY B C 1
ATOM 2684 O O . GLY B 1 127 ? 16.172 -17.359 -15.812 1 95.44 127 GLY B O 1
ATOM 2685 N N . SER B 1 128 ? 16.344 -16.469 -13.812 1 96.25 128 SER B N 1
ATOM 2686 C CA . SER B 1 128 ? 15.539 -15.32 -14.18 1 96.25 128 SER B CA 1
ATOM 2687 C C . SER B 1 128 ? 16.359 -14.289 -14.945 1 96.25 128 SER B C 1
ATOM 2689 O O . SER B 1 128 ? 17.562 -14.125 -14.695 1 96.25 128 SER B O 1
ATOM 2691 N N . SER B 1 129 ? 15.688 -13.648 -15.93 1 96.44 129 SER B N 1
ATOM 2692 C CA . SER B 1 129 ? 16.281 -12.406 -16.422 1 96.44 129 SER B CA 1
ATOM 2693 C C . SER B 1 129 ? 16.312 -11.336 -15.352 1 96.44 129 SER B C 1
ATOM 2695 O O . SER B 1 129 ? 15.586 -11.43 -14.352 1 96.44 129 SER B O 1
ATOM 2697 N N . VAL B 1 130 ? 17.094 -10.328 -15.492 1 96.75 130 VAL B N 1
ATOM 2698 C CA . VAL B 1 130 ? 17.156 -9.219 -14.547 1 96.75 130 VAL B CA 1
ATOM 2699 C C . VAL B 1 130 ? 15.773 -8.562 -14.453 1 96.75 130 VAL B C 1
ATOM 2701 O O . VAL B 1 130 ? 15.297 -8.273 -13.352 1 96.75 130 VAL B O 1
ATOM 2704 N N . ARG B 1 131 ? 15.156 -8.398 -15.57 1 96.31 131 ARG B N 1
ATOM 2705 C CA . ARG B 1 131 ? 13.828 -7.797 -15.617 1 96.31 131 ARG B CA 1
ATOM 2706 C C . ARG B 1 131 ? 12.82 -8.609 -14.805 1 96.31 131 ARG B C 1
ATOM 2708 O O . ARG B 1 131 ? 12.062 -8.055 -14.016 1 96.31 131 ARG B O 1
ATOM 2715 N N . ASP B 1 132 ? 12.867 -9.891 -14.953 1 96.88 132 ASP B N 1
ATOM 2716 C CA . ASP B 1 132 ? 11.938 -10.766 -14.25 1 96.88 132 ASP B CA 1
ATOM 2717 C C . ASP B 1 132 ? 12.258 -10.812 -12.758 1 96.88 132 ASP B C 1
ATOM 2719 O O . ASP B 1 132 ? 11.352 -10.898 -11.922 1 96.88 132 ASP B O 1
ATOM 2723 N N . ALA B 1 133 ? 13.555 -10.812 -12.461 1 97.94 133 ALA B N 1
ATOM 2724 C CA . ALA B 1 133 ? 13.977 -10.805 -11.062 1 97.94 133 ALA B CA 1
ATOM 2725 C C . ALA B 1 133 ? 13.477 -9.555 -10.352 1 97.94 133 ALA B C 1
ATOM 2727 O O . ALA B 1 133 ? 12.93 -9.641 -9.25 1 97.94 133 ALA B O 1
ATOM 2728 N N . VAL B 1 134 ? 13.586 -8.406 -11.023 1 98 134 VAL B N 1
ATOM 2729 C CA . VAL B 1 134 ? 13.141 -7.141 -10.453 1 98 134 VAL B CA 1
ATOM 2730 C C . VAL B 1 134 ? 11.625 -7.145 -10.305 1 98 134 VAL B C 1
ATOM 2732 O O . VAL B 1 134 ? 11.086 -6.672 -9.297 1 98 134 VAL B O 1
ATOM 2735 N N . CYS B 1 135 ? 10.977 -7.719 -11.242 1 97.75 135 CYS B N 1
ATOM 2736 C CA . CYS B 1 135 ? 9.523 -7.828 -11.172 1 97.75 135 CYS B CA 1
ATOM 2737 C C . CYS B 1 135 ? 9.094 -8.672 -9.984 1 97.75 135 CYS B C 1
ATOM 2739 O O . CYS B 1 135 ? 8.203 -8.281 -9.227 1 97.75 135 CYS B O 1
ATOM 2741 N N . GLY B 1 136 ? 9.734 -9.828 -9.828 1 98.25 136 GLY B N 1
ATOM 2742 C CA . GLY B 1 136 ? 9.43 -10.672 -8.68 1 98.25 136 GLY B CA 1
ATOM 2743 C C . GLY B 1 136 ? 9.672 -9.977 -7.352 1 98.25 136 GLY B C 1
ATOM 2744 O O . GLY B 1 136 ? 8.805 -9.984 -6.477 1 98.25 136 GLY B O 1
ATOM 2745 N N . PHE B 1 137 ? 10.82 -9.312 -7.266 1 98.06 137 PHE B N 1
ATOM 2746 C CA . PHE B 1 137 ? 11.203 -8.57 -6.066 1 98.06 137 PHE B CA 1
ATOM 2747 C C . PHE B 1 137 ? 10.188 -7.477 -5.766 1 98.06 137 PHE B C 1
ATOM 2749 O O . PHE B 1 137 ? 9.688 -7.375 -4.645 1 98.06 137 PHE B O 1
ATOM 2756 N N . SER B 1 138 ? 9.852 -6.703 -6.723 1 98.38 138 SER B N 1
ATOM 2757 C CA . SER B 1 138 ? 8.961 -5.562 -6.539 1 98.38 138 SER B CA 1
ATOM 2758 C C . SER B 1 138 ? 7.527 -6.016 -6.266 1 98.38 138 SER B C 1
ATOM 2760 O O . SER B 1 138 ? 6.793 -5.359 -5.523 1 98.38 138 SER B O 1
ATOM 2762 N N . THR B 1 139 ? 7.129 -7.125 -6.867 1 98.75 139 THR B N 1
ATOM 2763 C CA . THR B 1 139 ? 5.793 -7.648 -6.602 1 98.75 139 THR B CA 1
ATOM 2764 C C . THR B 1 139 ? 5.648 -8.039 -5.137 1 98.75 139 THR B C 1
ATOM 2766 O O . THR B 1 139 ? 4.66 -7.684 -4.484 1 98.75 139 THR B O 1
ATOM 2769 N N . VAL B 1 140 ? 6.656 -8.727 -4.617 1 98.81 140 VAL B N 1
ATOM 2770 C CA . VAL B 1 140 ? 6.656 -9.109 -3.209 1 98.81 140 VAL B CA 1
ATOM 2771 C C . VAL B 1 140 ? 6.684 -7.859 -2.332 1 98.81 140 VAL B C 1
ATOM 2773 O O . VAL B 1 140 ? 5.949 -7.773 -1.345 1 98.81 140 VAL B O 1
ATOM 2776 N N . TYR B 1 141 ? 7.496 -6.922 -2.707 1 98.31 141 TYR B N 1
ATOM 2777 C CA . TYR B 1 141 ? 7.605 -5.656 -1.99 1 98.31 141 TYR B CA 1
ATOM 2778 C C . TYR B 1 141 ? 6.258 -4.945 -1.934 1 98.31 141 TYR B C 1
ATOM 2780 O O . TYR B 1 141 ? 5.781 -4.594 -0.852 1 98.31 141 TYR B O 1
ATOM 2788 N N . ASN B 1 142 ? 5.625 -4.734 -3.088 1 98.81 142 ASN B N 1
ATOM 2789 C CA . ASN B 1 142 ? 4.371 -3.996 -3.182 1 98.81 142 ASN B CA 1
ATOM 2790 C C . ASN B 1 142 ? 3.24 -4.715 -2.449 1 98.81 142 ASN B C 1
ATOM 2792 O O . ASN B 1 142 ? 2.424 -4.078 -1.781 1 98.81 142 ASN B O 1
ATOM 2796 N N . TYR B 1 143 ? 3.215 -6.031 -2.584 1 98.94 143 TYR B N 1
ATOM 2797 C CA . TYR B 1 143 ? 2.242 -6.816 -1.832 1 98.94 143 TYR B CA 1
ATOM 2798 C C . TYR B 1 143 ? 2.393 -6.582 -0.334 1 98.94 143 TYR B C 1
ATOM 2800 O O . TYR B 1 143 ? 1.405 -6.352 0.368 1 98.94 143 TYR B O 1
ATOM 2808 N N . THR B 1 144 ? 3.617 -6.648 0.154 1 98.88 144 THR B N 1
ATOM 2809 C CA . THR B 1 144 ? 3.902 -6.523 1.579 1 98.88 144 THR B CA 1
ATOM 2810 C C . THR B 1 144 ? 3.467 -5.156 2.1 1 98.88 144 THR B C 1
ATOM 2812 O O . THR B 1 144 ? 2.838 -5.062 3.156 1 98.88 144 THR B O 1
ATOM 2815 N N . VAL B 1 145 ? 3.738 -4.18 1.33 1 98.75 145 VAL B N 1
ATOM 2816 C CA . VAL B 1 145 ? 3.357 -2.82 1.707 1 98.75 145 VAL B CA 1
ATOM 2817 C C . VAL B 1 145 ? 1.836 -2.705 1.761 1 98.75 145 VAL B C 1
ATOM 2819 O O . VAL B 1 145 ? 1.274 -2.297 2.779 1 98.75 145 VAL B O 1
ATOM 2822 N N . GLY B 1 146 ? 1.165 -3.1 0.678 1 98.81 146 GLY B N 1
ATOM 2823 C CA . GLY B 1 146 ? -0.284 -3 0.627 1 98.81 146 GLY B CA 1
ATOM 2824 C C . GLY B 1 146 ? -0.977 -3.805 1.71 1 98.81 146 GLY B C 1
ATOM 2825 O O . GLY B 1 146 ? -1.926 -3.328 2.336 1 98.81 146 GLY B O 1
ATOM 2826 N N . PHE B 1 147 ? -0.495 -5 1.956 1 98.75 147 PHE B N 1
ATOM 2827 C CA . PHE B 1 147 ? -1.064 -5.855 2.99 1 98.75 147 PHE B CA 1
ATOM 2828 C C . PHE B 1 147 ? -0.946 -5.199 4.359 1 98.75 147 PHE B C 1
ATOM 2830 O O . PHE B 1 147 ? -1.908 -5.184 5.133 1 98.75 147 PHE B O 1
ATOM 2837 N N . THR B 1 148 ? 0.221 -4.703 4.621 1 98.56 148 THR B N 1
ATOM 2838 C CA . THR B 1 148 ? 0.49 -4.18 5.953 1 98.56 148 THR B CA 1
ATOM 2839 C C . THR B 1 148 ? -0.301 -2.898 6.203 1 98.56 148 THR B C 1
ATOM 2841 O O . THR B 1 148 ? -0.745 -2.645 7.324 1 98.56 148 THR B O 1
ATOM 2844 N N . ILE B 1 149 ? -0.491 -2.1 5.168 1 98.25 149 ILE B N 1
ATOM 2845 C CA . ILE B 1 149 ? -1.33 -0.914 5.297 1 98.25 149 ILE B CA 1
ATOM 2846 C C . ILE B 1 149 ? -2.75 -1.324 5.676 1 98.25 149 ILE B C 1
ATOM 2848 O O . ILE B 1 149 ? -3.332 -0.776 6.617 1 98.25 149 ILE B O 1
ATOM 2852 N N . GLU B 1 150 ? -3.283 -2.297 4.996 1 97.38 150 GLU B N 1
ATOM 2853 C CA . GLU B 1 150 ? -4.645 -2.744 5.266 1 97.38 150 GLU B CA 1
ATOM 2854 C C . GLU B 1 150 ? -4.746 -3.416 6.633 1 97.38 150 GLU B C 1
ATOM 2856 O O . GLU B 1 150 ? -5.734 -3.24 7.344 1 97.38 150 GLU B O 1
ATOM 2861 N N . GLU B 1 151 ? -3.727 -4.141 6.965 1 97.38 151 GLU B N 1
ATOM 2862 C CA . GLU B 1 151 ? -3.678 -4.754 8.289 1 97.38 151 GLU B CA 1
ATOM 2863 C C . GLU B 1 151 ? -3.703 -3.697 9.391 1 97.38 151 GLU B C 1
ATOM 2865 O O . GLU B 1 151 ? -4.438 -3.832 10.367 1 97.38 151 GLU B O 1
ATOM 2870 N N . GLN B 1 152 ? -2.975 -2.66 9.266 1 97.38 152 GLN B N 1
ATOM 2871 C CA . GLN B 1 152 ? -2.865 -1.636 10.297 1 97.38 152 GLN B CA 1
ATOM 2872 C C . GLN B 1 152 ? -4.129 -0.781 10.359 1 97.38 152 GLN B C 1
ATOM 2874 O O . GLN B 1 152 ? -4.41 -0.154 11.383 1 97.38 152 GLN B O 1
ATOM 2879 N N . ALA B 1 153 ? -4.852 -0.726 9.234 1 95.44 153 ALA B N 1
ATOM 2880 C CA . ALA B 1 153 ? -6.156 -0.073 9.297 1 95.44 153 ALA B CA 1
ATOM 2881 C C . ALA B 1 153 ? -7.086 -0.794 10.273 1 95.44 153 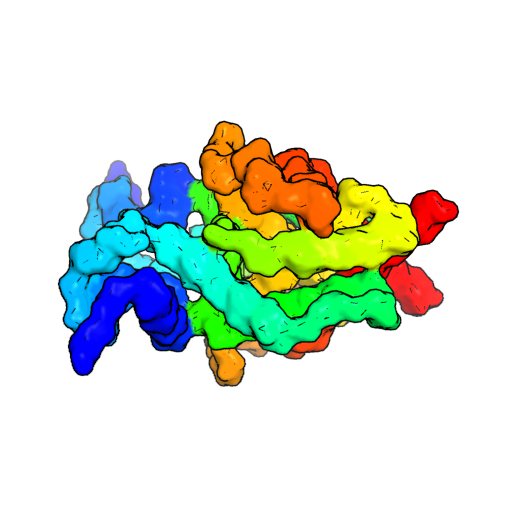ALA B C 1
ATOM 2883 O O . ALA B 1 153 ? -7.883 -0.159 10.961 1 95.44 153 ALA B O 1
ATOM 2884 N N . VAL B 1 154 ? -6.973 -2.082 10.305 1 95.81 154 VAL B N 1
ATOM 2885 C CA . VAL B 1 154 ? -7.793 -2.908 11.188 1 95.81 154 VAL B CA 1
ATOM 2886 C C . VAL B 1 154 ? -7.18 -2.949 12.578 1 95.81 154 VAL B C 1
ATOM 2888 O O . VAL B 1 154 ? -7.891 -2.818 13.578 1 95.81 154 VAL B O 1
ATOM 2891 N N . GLN B 1 155 ? -5.852 -3.158 12.594 1 95.81 155 GLN B N 1
ATOM 2892 C CA . GLN B 1 155 ? -5.07 -3.252 13.828 1 95.81 155 GLN B CA 1
ATOM 2893 C C . GLN B 1 155 ? -3.904 -2.271 13.812 1 95.81 155 GLN B C 1
ATOM 2895 O O . GLN B 1 155 ? -2.773 -2.646 13.492 1 95.81 155 GLN B O 1
ATOM 2900 N N . PRO B 1 156 ? -4.176 -1.064 14.242 1 93.94 156 PRO B N 1
ATOM 2901 C CA . PRO B 1 156 ? -3.139 -0.031 14.188 1 93.94 156 PRO B CA 1
ATOM 2902 C C . PRO B 1 156 ? -1.857 -0.44 14.906 1 93.94 156 PRO B C 1
ATOM 2904 O O . PRO B 1 156 ? -0.757 -0.151 14.438 1 93.94 156 PRO B O 1
ATOM 2907 N N . MET B 1 157 ? -2.051 -1.093 16.031 1 92.75 157 MET B N 1
ATOM 2908 C CA . MET B 1 157 ? -0.968 -1.705 16.797 1 92.75 157 MET B CA 1
ATOM 2909 C C . MET B 1 157 ? -1.349 -3.111 17.25 1 92.75 157 MET B C 1
ATOM 2911 O O . MET B 1 157 ? -2.533 -3.443 17.312 1 92.75 157 MET B O 1
ATOM 2915 N N . PRO B 1 158 ? -0.265 -3.861 17.422 1 85 158 PRO B N 1
ATOM 2916 C CA . PRO B 1 158 ? -0.588 -5.195 17.922 1 85 158 PRO B CA 1
ATOM 2917 C C . PRO B 1 158 ? -1.491 -5.16 19.156 1 85 158 PRO B C 1
ATOM 2919 O O . PRO B 1 158 ? -1.22 -4.414 20.094 1 85 158 PRO B O 1
ATOM 2922 N N . GLY B 1 159 ? -2.598 -5.906 19.047 1 86.19 159 GLY B N 1
ATOM 2923 C CA . GLY B 1 159 ? -3.51 -6.008 20.188 1 86.19 159 GLY B CA 1
ATOM 2924 C C . GLY B 1 159 ? -4.586 -4.941 20.172 1 86.19 159 GLY B C 1
ATOM 2925 O O . GLY B 1 159 ? -5.508 -4.977 21 1 86.19 159 GLY B O 1
ATOM 2926 N N . GLU B 1 160 ? -4.453 -3.969 19.297 1 92.12 160 GLU B N 1
ATOM 2927 C CA . GLU B 1 160 ? -5.449 -2.916 19.125 1 92.12 160 GLU B CA 1
ATOM 2928 C C . GLU B 1 160 ? -6.289 -3.152 17.875 1 92.12 160 GLU B C 1
ATOM 2930 O O . GLU B 1 160 ? -5.754 -3.426 16.797 1 92.12 160 GLU B O 1
ATOM 2935 N N . ARG B 1 161 ? -7.578 -3.191 18.062 1 93.31 161 ARG B N 1
ATOM 2936 C CA . ARG B 1 161 ? -8.445 -3.361 16.906 1 93.31 161 ARG B CA 1
ATOM 2937 C C . ARG B 1 161 ? -9.391 -2.17 16.75 1 93.31 161 ARG B C 1
ATOM 2939 O O . ARG B 1 161 ? -10 -1.724 17.719 1 93.31 161 ARG B O 1
ATOM 2946 N N . ASP B 1 162 ? -9.406 -1.683 15.555 1 92.12 162 ASP B N 1
ATOM 2947 C CA . ASP B 1 162 ? -10.398 -0.656 15.25 1 92.12 162 ASP B CA 1
ATOM 2948 C C . ASP B 1 162 ? -11.812 -1.237 15.25 1 92.12 162 ASP B C 1
ATOM 2950 O O . ASP B 1 162 ? -12.102 -2.172 14.508 1 92.12 162 ASP B O 1
ATOM 2954 N N . PRO B 1 163 ? -12.688 -0.713 16.016 1 90.5 163 PRO B N 1
ATOM 2955 C CA . PRO B 1 163 ? -14.039 -1.268 16.125 1 90.5 163 PRO B CA 1
ATOM 2956 C C . PRO B 1 163 ? -14.82 -1.188 14.82 1 90.5 163 PRO B C 1
ATOM 2958 O O . PRO B 1 163 ? -15.789 -1.927 14.625 1 90.5 163 PRO B O 1
ATOM 2961 N N . GLY B 1 164 ? -14.391 -0.327 13.992 1 89.44 164 GLY B N 1
ATOM 2962 C CA . GLY B 1 164 ? -15.07 -0.197 12.703 1 89.44 164 GLY B CA 1
ATOM 2963 C C . GLY B 1 164 ? -14.93 -1.427 11.828 1 89.44 164 GLY B C 1
ATOM 2964 O O . GLY B 1 164 ? -15.664 -1.587 10.852 1 89.44 164 GLY B O 1
ATOM 2965 N N . TYR B 1 165 ? -14.047 -2.312 12.258 1 91.81 165 TYR B N 1
ATOM 2966 C CA . TYR B 1 165 ? -13.812 -3.523 11.477 1 91.81 165 TYR B CA 1
ATOM 2967 C C . TYR B 1 165 ? -14.336 -4.754 12.211 1 91.81 165 TYR B C 1
ATOM 2969 O O . TYR B 1 165 ? -13.75 -5.836 12.117 1 91.81 165 TYR B O 1
ATOM 2977 N N . ASP B 1 166 ? -15.391 -4.523 12.883 1 91.75 166 ASP B N 1
ATOM 2978 C CA . ASP B 1 166 ? -16.047 -5.648 13.555 1 91.75 166 ASP B CA 1
ATOM 2979 C C . ASP B 1 166 ? -16.656 -6.609 12.539 1 91.75 166 ASP B C 1
ATOM 2981 O O . ASP B 1 166 ? -17.547 -6.227 11.773 1 91.75 166 ASP B O 1
ATOM 2985 N N . VAL B 1 167 ? -16.25 -7.82 12.625 1 91.81 167 VAL B N 1
ATOM 2986 C CA . VAL B 1 167 ? -16.625 -8.82 11.633 1 91.81 167 VAL B CA 1
ATOM 2987 C C . VAL B 1 167 ? -18.125 -9.102 11.734 1 91.81 167 VAL B C 1
ATOM 2989 O O . VAL B 1 167 ? -18.812 -9.227 10.711 1 91.81 167 VAL B O 1
ATOM 2992 N N . GLU B 1 168 ? -18.609 -9.203 12.906 1 92.06 168 GLU B N 1
ATOM 2993 C CA . GLU B 1 168 ? -20.031 -9.492 13.102 1 92.06 168 GLU B CA 1
ATOM 2994 C C . GLU B 1 168 ? -20.906 -8.336 12.625 1 92.06 168 GLU B C 1
ATOM 2996 O O . GLU B 1 168 ? -21.922 -8.555 11.969 1 92.06 168 GLU B O 1
ATOM 3001 N N . GLN B 1 169 ? -20.5 -7.152 12.945 1 90.94 169 GLN B N 1
ATOM 3002 C CA . GLN B 1 169 ? -21.25 -5.977 12.5 1 90.94 169 GLN B CA 1
ATOM 3003 C C . GLN B 1 169 ? -21.25 -5.875 10.977 1 90.94 169 GLN B C 1
ATOM 3005 O O . GLN B 1 169 ? -22.281 -5.543 10.375 1 90.94 169 GLN B O 1
ATOM 3010 N N . ARG B 1 170 ? -20.109 -6.148 10.383 1 91.56 170 ARG B N 1
ATOM 3011 C CA . ARG B 1 170 ? -20.047 -6.164 8.93 1 91.56 170 ARG B CA 1
ATOM 3012 C C . ARG B 1 170 ? -21 -7.199 8.344 1 91.56 170 ARG B C 1
ATOM 3014 O O . ARG B 1 170 ? -21.719 -6.914 7.387 1 91.56 170 ARG B O 1
ATOM 3021 N N . ALA B 1 171 ? -20.969 -8.352 8.883 1 91.88 171 ALA B N 1
ATOM 3022 C CA . ALA B 1 171 ? -21.797 -9.445 8.398 1 91.88 171 ALA B CA 1
ATOM 3023 C C . ALA B 1 171 ? -23.281 -9.078 8.453 1 91.88 171 ALA B C 1
ATOM 3025 O O . ALA B 1 171 ? -24.047 -9.453 7.57 1 91.88 171 ALA B O 1
ATOM 3026 N N . GLU B 1 172 ? -23.641 -8.352 9.422 1 91.75 172 GLU B N 1
ATOM 3027 C CA . GLU B 1 172 ? -25.031 -7.949 9.617 1 91.75 172 GLU B CA 1
ATOM 3028 C C . GLU B 1 172 ? -25.484 -6.996 8.516 1 91.75 172 GLU B C 1
ATOM 3030 O O . GLU B 1 172 ? -26.688 -6.914 8.219 1 91.75 172 GLU B O 1
ATOM 3035 N N . ARG B 1 173 ? -24.562 -6.352 7.887 1 91.12 173 ARG B N 1
ATOM 3036 C CA . ARG B 1 173 ? -24.875 -5.355 6.867 1 91.12 173 ARG B CA 1
ATOM 3037 C C . ARG B 1 173 ? -25 -6 5.488 1 91.12 173 ARG B C 1
ATOM 3039 O O . ARG B 1 173 ? -25.438 -5.359 4.535 1 91.12 173 ARG B O 1
ATOM 3046 N N . ILE B 1 174 ? -24.578 -7.234 5.414 1 94.19 174 ILE B N 1
ATOM 3047 C CA . ILE B 1 174 ? -24.547 -7.914 4.125 1 94.19 174 ILE B CA 1
ATOM 3048 C C . ILE B 1 174 ? -25.688 -8.906 4.023 1 94.19 174 ILE B C 1
ATOM 3050 O O . ILE B 1 174 ? -25.906 -9.719 4.93 1 94.19 174 ILE B O 1
ATOM 3054 N N . ASP B 1 175 ? -26.484 -8.773 2.957 1 94.5 175 ASP B N 1
ATOM 3055 C CA . ASP B 1 175 ? -27.5 -9.781 2.676 1 94.5 175 ASP B CA 1
ATOM 3056 C C . ASP B 1 175 ? -26.859 -11.133 2.346 1 94.5 175 ASP B C 1
ATOM 3058 O O . ASP B 1 175 ? -26.453 -11.367 1.208 1 94.5 175 ASP B O 1
ATOM 3062 N N . GLY B 1 176 ? -26.844 -11.969 3.287 1 93.56 176 GLY B N 1
ATOM 3063 C CA . GLY B 1 176 ? -26.141 -13.242 3.16 1 93.56 176 GLY B CA 1
ATOM 3064 C C . GLY B 1 176 ? -26.781 -14.18 2.15 1 93.56 176 GLY B C 1
ATOM 3065 O O . GLY B 1 176 ? -26.125 -15.086 1.64 1 93.56 176 GLY B O 1
ATOM 3066 N N . GLU B 1 177 ? -28.016 -14.055 1.896 1 95.75 177 GLU B N 1
ATOM 3067 C CA . GLU B 1 177 ? -28.688 -14.875 0.886 1 95.75 177 GLU B CA 1
ATOM 3068 C C . GLU B 1 177 ? -28.281 -14.445 -0.522 1 95.75 177 GLU B C 1
ATOM 3070 O O . GLU B 1 177 ? -28.047 -15.289 -1.39 1 95.75 177 GLU B O 1
ATOM 3075 N N . ARG B 1 178 ? -28.234 -13.211 -0.699 1 96.12 178 ARG B N 1
ATOM 3076 C CA . ARG B 1 178 ? -27.922 -12.656 -2.014 1 96.12 178 ARG B CA 1
ATOM 3077 C C . ARG B 1 178 ? -26.422 -12.664 -2.268 1 96.12 178 ARG B C 1
ATOM 3079 O O . ARG B 1 178 ? -25.969 -12.914 -3.391 1 96.12 178 ARG B O 1
ATOM 3086 N N . LEU B 1 179 ? -25.672 -12.367 -1.259 1 97.44 179 LEU B N 1
ATOM 3087 C CA . LEU B 1 179 ? -24.219 -12.211 -1.379 1 97.44 179 LEU B CA 1
ATOM 3088 C C . LEU B 1 179 ? -23.484 -13.07 -0.355 1 97.44 179 LEU B C 1
ATOM 3090 O O . LEU B 1 179 ? -22.75 -12.555 0.485 1 97.44 179 LEU B O 1
ATOM 3094 N N . PRO B 1 180 ? -23.594 -14.375 -0.455 1 97.06 180 PRO B N 1
ATOM 3095 C CA . PRO B 1 180 ? -23.062 -15.273 0.574 1 97.06 180 PRO B CA 1
ATOM 3096 C C . PRO B 1 180 ? -21.547 -15.25 0.658 1 97.06 180 PRO B C 1
ATOM 3098 O O . PRO B 1 180 ? -20.984 -15.367 1.749 1 97.06 180 PRO B O 1
ATOM 3101 N N . LEU B 1 181 ? -20.891 -15.094 -0.433 1 97.5 181 LEU B N 1
ATOM 3102 C CA . LEU B 1 181 ? -19.438 -15.148 -0.416 1 97.5 181 LEU B CA 1
ATOM 3103 C C . LEU B 1 181 ? -18.859 -13.844 0.124 1 97.5 181 LEU B C 1
ATOM 3105 O O . LEU B 1 181 ? -17.844 -13.859 0.835 1 97.5 181 LEU B O 1
ATOM 3109 N N . ALA B 1 182 ? -19.484 -12.719 -0.222 1 96.88 182 ALA B N 1
ATOM 3110 C CA . ALA B 1 182 ? -19.062 -11.445 0.369 1 96.88 182 ALA B CA 1
ATOM 3111 C C . ALA B 1 182 ? -19.219 -11.477 1.888 1 96.88 182 ALA B C 1
ATOM 3113 O O . ALA B 1 182 ? -18.344 -10.992 2.611 1 96.88 182 ALA B O 1
ATOM 3114 N N . ARG B 1 183 ? -20.328 -12.031 2.367 1 96.12 183 ARG B N 1
ATOM 3115 C CA . ARG B 1 183 ? -20.562 -12.125 3.805 1 96.12 183 ARG B CA 1
ATOM 3116 C C . ARG B 1 183 ? -19.516 -13.016 4.469 1 96.12 183 ARG B C 1
ATOM 3118 O O . ARG B 1 183 ? -18.969 -12.672 5.52 1 96.12 183 ARG B O 1
ATOM 3125 N N . ALA B 1 184 ? -19.219 -14.102 3.836 1 95.31 184 ALA B N 1
ATOM 3126 C CA . ALA B 1 184 ? -18.266 -15.062 4.383 1 95.31 184 ALA B CA 1
ATOM 3127 C C . ALA B 1 184 ? -16.844 -14.5 4.367 1 95.31 184 ALA B C 1
ATOM 3129 O O . ALA B 1 184 ? -16.016 -14.875 5.195 1 95.31 184 ALA B O 1
ATOM 3130 N N . ALA B 1 185 ? -16.547 -13.609 3.488 1 95.94 185 ALA B N 1
ATOM 3131 C CA . ALA B 1 185 ? -15.203 -13.07 3.277 1 95.94 185 ALA B CA 1
ATOM 3132 C C . ALA B 1 185 ? -14.727 -12.281 4.496 1 95.94 185 ALA B C 1
ATOM 3134 O O . ALA B 1 185 ? -13.523 -12.211 4.766 1 95.94 185 ALA B O 1
ATOM 3135 N N . GLY B 1 186 ? -15.664 -11.648 5.219 1 93.44 186 GLY B N 1
ATOM 3136 C CA . GLY B 1 186 ? -15.32 -10.789 6.34 1 93.44 186 GLY B CA 1
ATOM 3137 C C . GLY B 1 186 ? -14.422 -11.469 7.355 1 93.44 186 GLY B C 1
ATOM 3138 O O . GLY B 1 186 ? -13.422 -10.891 7.793 1 93.44 186 GLY B O 1
ATOM 3139 N N . GLU B 1 187 ? -14.719 -12.68 7.695 1 91.94 187 GLU B N 1
ATOM 3140 C CA . GLU B 1 187 ? -13.922 -13.422 8.672 1 91.94 187 GLU B CA 1
ATOM 3141 C C . GLU B 1 187 ? -12.508 -13.656 8.172 1 91.94 187 GLU B C 1
ATOM 3143 O O . GLU B 1 187 ? -11.547 -13.562 8.938 1 91.94 187 GLU B O 1
ATOM 3148 N N . GLU B 1 188 ? -12.414 -13.93 6.895 1 93.31 188 GLU B N 1
ATOM 3149 C CA . GLU B 1 188 ? -11.117 -14.211 6.289 1 93.31 188 GLU B CA 1
ATOM 3150 C C . GLU B 1 188 ? -10.305 -12.93 6.113 1 93.31 188 GLU B C 1
ATOM 3152 O O . GLU B 1 188 ? -9.078 -12.938 6.273 1 93.31 188 GLU B O 1
ATOM 3157 N N . LEU B 1 189 ? -10.938 -11.859 5.836 1 93.69 189 LEU B N 1
ATOM 3158 C CA . LEU B 1 189 ? -10.273 -10.609 5.48 1 93.69 189 LEU B CA 1
ATOM 3159 C C . LEU B 1 189 ? -9.766 -9.891 6.73 1 93.69 189 LEU B C 1
ATOM 3161 O O . LEU B 1 189 ? -8.758 -9.18 6.676 1 93.69 189 LEU B O 1
ATOM 3165 N N . PHE B 1 190 ? -10.398 -10.109 7.855 1 93.38 190 PHE B N 1
ATOM 3166 C CA . PHE B 1 190 ? -10.125 -9.18 8.953 1 93.38 190 PHE B CA 1
ATOM 3167 C C . PHE B 1 190 ? -9.625 -9.93 10.18 1 93.38 190 PHE B C 1
ATOM 3169 O O . PHE B 1 190 ? -9.633 -9.383 11.289 1 93.38 190 PHE B O 1
ATOM 3176 N N . THR B 1 191 ? -9.211 -11.188 9.977 1 91.56 191 THR B N 1
ATOM 3177 C CA . THR B 1 191 ? -8.578 -11.969 11.031 1 91.56 191 THR B CA 1
ATOM 3178 C C . THR B 1 191 ? -7.391 -12.758 10.484 1 91.56 191 THR B C 1
ATOM 3180 O O . THR B 1 191 ? -7.156 -12.773 9.273 1 91.56 191 THR B O 1
ATOM 3183 N N . GLY B 1 192 ? -6.598 -13.266 11.367 1 94.19 192 GLY B N 1
ATOM 3184 C CA . GLY B 1 192 ? -5.551 -14.203 10.977 1 94.19 192 GLY B CA 1
ATOM 3185 C C . GLY B 1 192 ? -4.52 -13.594 10.047 1 94.19 192 GLY B C 1
ATOM 3186 O O . GLY B 1 192 ? -4.176 -14.18 9.023 1 94.19 192 GLY B O 1
ATOM 3187 N N . PHE B 1 193 ? -4.07 -12.414 10.344 1 96.25 193 PHE B N 1
ATOM 3188 C CA . PHE B 1 193 ? -3.24 -11.633 9.438 1 96.25 193 PHE B CA 1
ATOM 3189 C C . PHE B 1 193 ? -1.931 -12.352 9.141 1 96.25 193 PHE B C 1
ATOM 3191 O O . PHE B 1 193 ? -1.431 -12.312 8.016 1 96.25 193 PHE B O 1
ATOM 3198 N N . ASP B 1 194 ? -1.347 -13.055 10.172 1 97.12 194 ASP B N 1
ATOM 3199 C CA . ASP B 1 194 ? -0.098 -13.773 9.938 1 97.12 194 ASP B CA 1
ATOM 3200 C C . ASP B 1 194 ? -0.28 -14.859 8.875 1 97.12 194 ASP B C 1
ATOM 3202 O O . ASP B 1 194 ? 0.489 -14.93 7.914 1 97.12 194 ASP B O 1
ATOM 3206 N N . ASP B 1 195 ? -1.293 -15.594 9.039 1 97.5 195 ASP B N 1
ATOM 3207 C CA . ASP B 1 195 ? -1.577 -16.672 8.102 1 97.5 195 ASP B CA 1
ATOM 3208 C C . ASP B 1 195 ? -1.94 -16.125 6.723 1 97.5 195 ASP B C 1
ATOM 3210 O O . ASP B 1 195 ? -1.477 -16.641 5.703 1 97.5 195 ASP B O 1
ATOM 3214 N N . ARG B 1 196 ? -2.748 -15.133 6.676 1 96.94 196 ARG B N 1
ATOM 3215 C CA . ARG B 1 196 ? -3.178 -14.516 5.426 1 96.94 196 ARG B CA 1
ATOM 3216 C C . ARG B 1 196 ? -1.988 -13.945 4.66 1 96.94 196 ARG B C 1
ATOM 3218 O O . ARG B 1 196 ? -1.901 -14.094 3.438 1 96.94 196 ARG B O 1
ATOM 3225 N N . PHE B 1 197 ? -1.132 -13.312 5.418 1 98.56 197 PHE B N 1
ATOM 3226 C CA . PHE B 1 197 ? 0.056 -12.75 4.793 1 98.56 197 PHE B CA 1
ATOM 3227 C C . PHE B 1 197 ? 0.884 -13.836 4.117 1 98.56 197 PHE B C 1
ATOM 3229 O O . PHE B 1 197 ? 1.282 -13.688 2.959 1 98.56 197 PHE B O 1
ATOM 3236 N N . GLU B 1 198 ? 1.112 -14.883 4.805 1 98.62 198 GLU B N 1
ATOM 3237 C CA . GLU B 1 198 ? 1.93 -15.984 4.301 1 98.62 198 GLU B CA 1
ATOM 3238 C C . GLU B 1 198 ? 1.284 -16.625 3.078 1 98.62 198 GLU B C 1
ATOM 3240 O O . GLU B 1 198 ? 1.975 -17 2.127 1 98.62 198 GLU B O 1
ATOM 3245 N N . ARG B 1 199 ? 0.015 -16.766 3.1 1 97.69 199 ARG B N 1
ATOM 3246 C CA . ARG B 1 199 ? -0.688 -17.391 1.981 1 97.69 199 ARG B CA 1
ATOM 3247 C C . ARG B 1 199 ? -0.601 -16.516 0.729 1 97.69 199 ARG B C 1
ATOM 3249 O O . ARG B 1 199 ? -0.401 -17.031 -0.374 1 97.69 199 ARG B O 1
ATOM 3256 N N . GLY B 1 200 ? -0.815 -15.234 0.881 1 98.5 200 GLY B N 1
ATOM 3257 C CA . GLY B 1 200 ? -0.634 -14.336 -0.249 1 98.5 200 GLY B CA 1
ATOM 3258 C C . GLY B 1 200 ? 0.784 -14.328 -0.786 1 98.5 200 GLY B C 1
ATOM 3259 O O . GLY B 1 200 ? 0.994 -14.336 -2 1 98.5 200 GLY B O 1
ATOM 3260 N N . LEU B 1 201 ? 1.744 -14.305 0.157 1 98.75 201 LEU B N 1
ATOM 3261 C CA . LEU B 1 201 ? 3.152 -14.359 -0.222 1 98.75 201 LEU B CA 1
ATOM 3262 C C . LEU B 1 201 ? 3.453 -15.633 -1.006 1 98.75 201 LEU B C 1
ATOM 3264 O O . LEU B 1 201 ? 4.152 -15.594 -2.021 1 98.75 201 LEU B O 1
ATOM 3268 N N . LYS B 1 202 ? 2.92 -16.719 -0.571 1 98.06 202 LYS B N 1
ATOM 3269 C CA . LYS B 1 202 ? 3.129 -18.016 -1.229 1 98.06 202 LYS B CA 1
ATOM 3270 C C . LYS B 1 202 ? 2.584 -17.984 -2.654 1 98.06 202 LYS B C 1
ATOM 3272 O O . LYS B 1 202 ? 3.172 -18.594 -3.555 1 98.06 202 LYS B O 1
ATOM 3277 N N . LEU B 1 203 ? 1.455 -17.359 -2.904 1 97.94 203 LEU B N 1
ATOM 3278 C CA . LEU B 1 203 ? 0.91 -17.25 -4.254 1 97.94 203 LEU B CA 1
ATOM 3279 C C . LEU B 1 203 ? 1.906 -16.562 -5.184 1 97.94 203 LEU B C 1
ATOM 3281 O O . LEU B 1 203 ? 2.129 -17.016 -6.305 1 97.94 20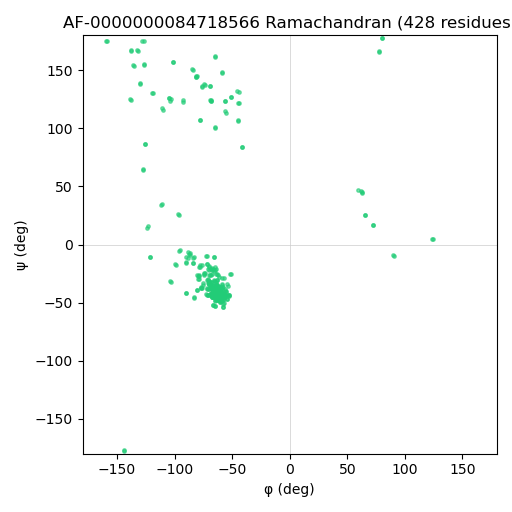3 LEU B O 1
ATOM 3285 N N . ILE B 1 204 ? 2.51 -15.508 -4.727 1 98.62 204 ILE B N 1
ATOM 3286 C CA . ILE B 1 204 ? 3.449 -14.742 -5.539 1 98.62 204 ILE B CA 1
ATOM 3287 C C . ILE B 1 204 ? 4.695 -15.586 -5.816 1 98.62 204 ILE B C 1
ATOM 3289 O O . ILE B 1 204 ? 5.16 -15.656 -6.953 1 98.62 204 ILE B O 1
ATOM 3293 N N . LEU B 1 205 ? 5.191 -16.234 -4.762 1 98.19 205 LEU B N 1
ATOM 3294 C CA . LEU B 1 205 ? 6.391 -17.047 -4.902 1 98.19 205 LEU B CA 1
ATOM 3295 C C . LEU B 1 205 ? 6.156 -18.203 -5.871 1 98.19 205 LEU B C 1
ATOM 3297 O O . LEU B 1 205 ? 7.027 -18.531 -6.68 1 98.19 205 LEU B O 1
ATOM 3301 N N . ARG B 1 206 ? 5.004 -18.781 -5.816 1 96.69 206 ARG B N 1
ATOM 3302 C CA . ARG B 1 206 ? 4.637 -19.844 -6.758 1 96.69 206 ARG B CA 1
ATOM 3303 C C . ARG B 1 206 ? 4.609 -19.312 -8.188 1 96.69 206 ARG B C 1
ATOM 3305 O O . ARG B 1 206 ? 5.02 -20 -9.117 1 96.69 206 ARG B O 1
ATOM 3312 N N . GLY B 1 207 ? 4.07 -18.125 -8.305 1 97.06 207 GLY B N 1
ATOM 3313 C CA . GLY B 1 207 ? 4.051 -17.516 -9.625 1 97.06 207 GLY B CA 1
ATOM 3314 C C . GLY B 1 207 ? 5.441 -17.266 -10.188 1 97.06 207 GLY B C 1
ATOM 3315 O O . GLY B 1 207 ? 5.672 -17.469 -11.383 1 97.06 207 GLY B O 1
ATOM 3316 N N . ILE B 1 208 ? 6.324 -16.828 -9.367 1 96.94 208 ILE B N 1
ATOM 3317 C CA . ILE B 1 208 ? 7.711 -16.609 -9.773 1 96.94 208 ILE B CA 1
ATOM 3318 C C . ILE B 1 208 ? 8.344 -17.938 -10.18 1 96.94 208 ILE B C 1
ATOM 3320 O O . ILE B 1 208 ? 8.984 -18.031 -11.227 1 96.94 208 ILE B O 1
ATOM 3324 N N . GLU B 1 209 ? 8.117 -18.938 -9.367 1 94.94 209 GLU B N 1
ATOM 3325 C CA . GLU B 1 209 ? 8.664 -20.266 -9.633 1 94.94 209 GLU B CA 1
ATOM 3326 C C . GLU B 1 209 ? 8.172 -20.812 -10.969 1 94.94 209 GLU B C 1
ATOM 3328 O O . GLU B 1 209 ? 8.945 -21.375 -11.742 1 94.94 209 GLU B O 1
ATOM 3333 N N . ALA B 1 210 ? 6.926 -20.609 -11.227 1 91.69 210 ALA B N 1
ATOM 3334 C CA . ALA B 1 210 ? 6.332 -21.094 -12.469 1 91.69 210 ALA B CA 1
ATOM 3335 C C . ALA B 1 210 ? 6.961 -20.406 -13.68 1 91.69 210 ALA B C 1
ATOM 3337 O O . ALA B 1 210 ? 7.09 -21.016 -14.75 1 91.69 210 ALA B O 1
ATOM 3338 N N . GLY B 1 211 ? 7.301 -19.172 -13.516 1 87.25 211 GLY B N 1
ATOM 3339 C CA . GLY B 1 211 ? 7.949 -18.438 -14.594 1 87.25 211 GLY B CA 1
ATOM 3340 C C . GLY B 1 211 ? 9.367 -18.906 -14.859 1 87.25 211 GLY B C 1
ATOM 3341 O O . GLY B 1 211 ? 9.852 -18.797 -15.984 1 87.25 211 GLY B O 1
ATOM 3342 N N . LEU B 1 212 ? 10.055 -19.344 -13.883 1 85.5 212 LEU B N 1
ATOM 3343 C CA . LEU B 1 212 ? 11.406 -19.875 -14.016 1 85.5 212 LEU B CA 1
ATOM 3344 C C . LEU B 1 212 ? 11.391 -21.219 -14.75 1 85.5 212 LEU B C 1
ATOM 3346 O O . LEU B 1 212 ? 12.312 -21.516 -15.516 1 85.5 212 LEU B O 1
ATOM 3350 N N . SER B 1 213 ? 10.352 -21.938 -14.508 1 75 213 SER B N 1
ATOM 3351 C CA . SER B 1 213 ? 10.25 -23.266 -15.125 1 75 213 SER B CA 1
ATOM 3352 C C . SER B 1 213 ? 9.914 -23.156 -16.609 1 75 213 SER B C 1
ATOM 3354 O O . SER B 1 213 ? 10.273 -24.031 -17.391 1 75 213 SER B O 1
ATOM 3356 N N . ALA B 1 214 ? 9.258 -22.047 -16.938 1 68.75 214 ALA B N 1
ATOM 3357 C CA . ALA B 1 214 ? 8.883 -21.859 -18.344 1 68.75 214 ALA B CA 1
ATOM 3358 C C . ALA B 1 214 ? 10.07 -21.375 -19.172 1 68.75 214 ALA B C 1
ATOM 3360 O O . ALA B 1 214 ? 10.117 -21.594 -20.375 1 68.75 214 ALA B O 1
ATOM 3361 N N . SER B 1 215 ? 10.945 -20.672 -18.578 1 56.28 215 SER B N 1
ATOM 3362 C CA . SER B 1 215 ? 12.109 -20.156 -19.297 1 56.28 215 SER B CA 1
ATOM 3363 C C . SER B 1 215 ? 13.172 -21.234 -19.484 1 56.28 215 SER B C 1
ATOM 3365 O O . SER B 1 215 ? 14.055 -21.094 -20.328 1 56.28 215 SER B O 1
ATOM 3367 N N . SER B 1 216 ? 13.141 -22.328 -18.688 1 46.72 216 SER B N 1
ATOM 3368 C CA . SER B 1 216 ? 14.078 -23.438 -18.891 1 46.72 216 SER B CA 1
ATOM 3369 C C . SER B 1 216 ? 13.555 -24.422 -19.938 1 46.72 216 SER B C 1
ATOM 3371 O O . SER B 1 216 ? 12.352 -24.672 -20 1 46.72 216 SER B O 1
#

Foldseek 3Di:
DLPDDDLVLLLVLLQVVCQVPNDVPRDLCVSCVVSVHHSVVVCVHPVDPQRSLLANLLVLLLVLLVPDDADDLVCALLVLLVVVLVSVLVSQQVGQNSLVSNPPHHHPDCSCVVRLVSSLVRLVVLPDDSVLSVVLSVVSVVLSSVLSNLLCQQVSHVPDGDPVLDLVVVLVVDPCVVPVVVNVCSVVNRDDSVVNSVVVSVVSSVVSVVVSVVSD/DLPDDDLVLLLVLLQVVCQVPNDVPRDLCVSCVVSVHHSVVVCVHPVDPQRSLLANLLVLLLVLLVPDDADDLVCALLVLLVVVLVSVLVSQQVGQNSLVSNPPHHHPDCSCVVRLVVSLVRLVVLPDDSVLSVVLSVVSVVLSSVLSNLLCQQVSHVPDGDPVLDLVVVLVVDPCVVPVVVNVCSVVNHDDSVVVSVVVSVVSSVVSVVVSVVSD

Radius of gyration: 21.92 Å; Cα contacts (8 Å, |Δi|>4): 566; chains: 2; bounding box: 61×60×48 Å

Nearest PDB structures (foldseek):
  3bqy-assembly1_A-2  TM=8.880E-01  e=7.135E-12  Streptomyces coelicolor A3(2)
  8oo2-assembly1_B  TM=7.877E-01  e=7.103E-09  Amycolatopsis sulphurea
  3b6c-assembly1_A  TM=8.199E-01  e=5.351E-08  Streptomyces coelicolor
  1zk8-assembly1_B  TM=6.754E-01  e=3.834E-05  Bacillus cereus ATCC 14579
  2rae-assembly1_A-2  TM=2.801E-01  e=8.092E-02  Rhodococcus jostii RHA1

Solvent-accessible surface area (backbone atoms only — not comparable to full-atom values): 22922 Å² total; per-residue (Å²): 122,86,75,75,88,43,69,67,57,52,39,53,46,40,55,55,48,19,55,73,53,24,63,89,58,54,40,68,59,56,43,20,53,76,68,70,48,61,48,69,65,50,47,76,73,29,88,44,68,64,56,47,38,15,48,40,31,34,48,52,48,46,56,44,58,74,69,45,78,72,82,50,83,86,59,42,44,66,52,44,53,49,47,52,40,52,50,52,42,52,47,24,58,72,32,35,49,25,31,63,47,42,52,50,49,58,66,77,64,72,76,58,40,63,59,48,18,52,53,38,46,39,33,35,74,67,61,35,52,70,70,54,22,47,41,51,51,48,38,49,50,20,26,39,45,20,42,42,30,44,47,32,48,39,31,44,37,90,95,40,67,42,73,91,59,38,50,67,63,52,37,72,74,40,59,47,86,83,32,43,58,36,35,59,35,41,60,65,73,72,42,62,60,70,60,52,50,51,52,35,50,49,25,38,52,46,13,47,51,53,54,40,57,67,76,99,123,86,77,74,89,43,68,67,57,52,39,54,48,40,55,54,47,19,57,72,54,24,64,89,59,54,42,68,58,56,43,21,54,77,68,72,48,60,50,70,65,52,46,77,72,30,86,44,69,65,56,46,38,14,48,40,31,34,48,50,49,45,54,45,56,73,70,45,78,71,84,50,81,86,60,41,44,66,51,43,54,49,48,50,39,52,50,51,43,52,49,24,58,71,31,36,49,24,32,63,48,43,52,50,49,57,66,78,64,72,76,58,40,64,60,47,19,53,53,38,46,37,32,34,75,67,61,35,50,69,70,54,23,48,41,51,52,48,38,50,50,19,25,40,46,20,42,43,29,44,47,32,47,40,30,44,36,90,96,39,69,43,73,89,59,38,49,68,64,54,37,71,73,37,59,48,86,84,32,45,60,37,37,58,36,41,61,63,72,72,41,62,61,71,60,51,50,50,53,34,51,47,24,38,53,46,14,48,53,53,53,40,58,67,75,99